Protein AF-A0A834H1L2-F1 (afdb_monomer_lite)

InterPro domains:
  IPR002695 Bifunctional purine biosynthesis protein PurH-like [MF_00139] (104-679)
  IPR002695 Bifunctional purine biosynthesis protein PurH-like [PF01808] (293-605)
  IPR002695 Bifunctional purine biosynthesis protein PurH-like [PTHR11692] (293-679)
  IPR002695 Bifunctional purine biosynthesis protein PurH-like [SM00798] (293-606)
  IPR011607 Methylglyoxal synthase-like domain [PF02142] (120-236)
  IPR011607 Methylglyoxal synthase-like domain [PS51855] (97-253)
  IPR011607 Methylglyoxal synthase-like domain [SM00851] (116-237)
  IPR016193 Cytidine deaminase-like [SSF53927] (355-679)
  IPR024051 AICAR transformylase, duplicated domain superfamily [G3DSA:3.40.140.20] (352-519)
  IPR024051 AICAR transformylase, duplicated domain superfamily [G3DSA:3.40.140.20] (543-679)
  IPR036914 Methylglyoxal synthase-like domain superfamily [G3DSA:3.40.50.1380] (97-250)
  IPR036914 Methylglyoxal synthase-like domain superfamily [G3DSA:3.40.50.1380] (278-343)
  IPR036914 Methylglyoxal synthase-like domain superfamily [SSF52335] (105-244)

Foldseek 3Di:
DDDDDDDDDDDDDDDDDDDDDDDDDDDDDDDDDDDDDDDDDDDDDDDDDDDDDDDDDDDDDDDDDDDDDDDDDDDDDDDDPDDPPDDDDDDDDDDDDDDDDDQQAEAEAEEPDCVPVLVLQVLCVVLRYAYEYEDVSCVVNVVSVRDYDYLCNQQVHDQDPVNQCSQVGCLRLLLQQQDPVDPVSVVVCCVVVSCVPSYRHHLHYHYAAQVLLCQCLPPVHDDLVVSVVRDHDNRLSNLLSLLVSLVVVCPVVVVVVPDDDDFDDDPPDGDDVVNVVVVDPPQDRRRQRANDDPVCSVVVSVVSVVSDPPSVVSNVRSVNSVLSSVVVLQVVLSVVVPDPDDPDDPDHDWSWDFPFWACAAPDNVHTGTDTQTSHSQCSPFWALSPKDWPAADDDHNVSSQLRRLLAQLQQQDPAWKKWWGDSQATQWIFGDNDNLVRVVLRCQQPVPRSAQTEMEIAAEQEQVNLVCLQAPDRPVPRPHRRHYQEYEYLYYDPNSSVSNNVSDNHYIYIRIDHGDAWDWDWADDDVDIDIDGQPPDALVNWDWAWLAPFDADPQQVVQVRVVVSNLLSGAADWFDFFFDRRRIGNFFQGRDPARQNRLVRGLVSNPLVQAQGEGEILADFADDDDPVDPDDGDLLVSLVSHHAEYEHQDPYPVSVVSNVSCNVSVHIYIHGVDHNDHD

Structure (mmCIF, N/CA/C/O backbone):
data_AF-A0A834H1L2-F1
#
_entry.id   AF-A0A834H1L2-F1
#
loop_
_atom_site.group_PDB
_atom_site.id
_atom_site.type_symbol
_atom_site.label_atom_id
_atom_site.label_alt_id
_atom_site.label_comp_id
_atom_site.label_asym_id
_atom_site.label_entity_id
_atom_site.label_seq_id
_atom_site.pdbx_PDB_ins_code
_atom_site.Cartn_x
_atom_site.Cartn_y
_atom_site.Cartn_z
_atom_site.occupancy
_atom_site.B_iso_or_equiv
_atom_site.auth_seq_id
_atom_site.auth_comp_id
_atom_site.auth_asym_id
_atom_site.auth_atom_id
_atom_site.pdbx_PDB_model_num
ATOM 1 N N . MET A 1 1 ? -10.602 -60.908 51.051 1.00 32.84 1 MET A N 1
ATOM 2 C CA . MET A 1 1 ? -10.042 -61.106 49.699 1.00 32.84 1 MET A CA 1
ATOM 3 C C . MET A 1 1 ? -9.227 -59.853 49.404 1.00 32.84 1 MET A C 1
ATOM 5 O O . MET A 1 1 ? -9.814 -58.882 48.956 1.00 32.84 1 MET A O 1
ATOM 9 N N . ASN A 1 2 ? -8.033 -59.689 49.987 1.00 29.11 2 ASN A N 1
ATOM 10 C CA . ASN A 1 2 ? -6.785 -60.479 49.856 1.00 29.11 2 ASN A CA 1
ATOM 11 C C . ASN A 1 2 ? -6.056 -60.133 48.544 1.00 29.11 2 ASN A C 1
ATOM 13 O O . ASN A 1 2 ? -6.700 -60.204 47.501 1.00 29.11 2 ASN A O 1
ATOM 17 N N . ASP A 1 3 ? -4.763 -59.791 48.503 1.00 29.59 3 ASP A N 1
ATOM 18 C CA . ASP A 1 3 ? -3.743 -59.491 49.545 1.00 29.59 3 ASP A CA 1
ATOM 19 C C . ASP A 1 3 ? -2.723 -58.483 48.929 1.00 29.59 3 ASP A C 1
ATOM 21 O O . ASP A 1 3 ? -2.614 -58.437 47.706 1.00 29.59 3 ASP A O 1
ATOM 25 N N . SER A 1 4 ? -2.230 -57.464 49.661 1.00 31.56 4 SER A N 1
ATOM 26 C CA . SER A 1 4 ? -0.908 -57.371 50.352 1.00 31.56 4 SER A CA 1
ATOM 27 C C . SER A 1 4 ? 0.315 -57.264 49.399 1.00 31.56 4 SER A C 1
ATOM 29 O O . SER A 1 4 ? 0.270 -57.782 48.290 1.00 31.56 4 SER A O 1
ATOM 31 N N . ASP A 1 5 ? 1.429 -56.557 49.658 1.00 31.12 5 ASP A N 1
ATOM 32 C CA . ASP A 1 5 ? 1.943 -55.665 50.734 1.00 31.12 5 ASP A CA 1
ATOM 33 C C . ASP A 1 5 ? 2.784 -54.530 50.058 1.00 31.12 5 ASP A C 1
ATOM 35 O O . ASP A 1 5 ? 2.937 -54.554 48.838 1.00 31.12 5 ASP A O 1
ATOM 39 N N . ALA A 1 6 ? 3.368 -53.481 50.667 1.00 29.66 6 ALA A N 1
ATOM 40 C CA . ALA A 1 6 ? 3.715 -53.081 52.050 1.00 29.66 6 ALA A CA 1
ATOM 41 C C . ALA A 1 6 ? 3.477 -51.531 52.211 1.00 29.66 6 ALA A C 1
ATOM 43 O O . ALA A 1 6 ? 3.008 -50.908 51.262 1.00 29.66 6 ALA A O 1
ATOM 44 N N . ALA A 1 7 ? 3.656 -50.768 53.312 1.00 29.16 7 ALA A N 1
ATOM 45 C CA . ALA A 1 7 ? 4.563 -50.768 54.485 1.00 29.16 7 ALA A CA 1
ATOM 46 C C . ALA A 1 7 ? 6.056 -50.471 54.149 1.00 29.16 7 ALA A C 1
ATOM 48 O O . ALA A 1 7 ? 6.552 -50.971 53.150 1.00 29.16 7 ALA A O 1
ATOM 49 N N . LEU A 1 8 ? 6.881 -49.683 54.871 1.00 27.59 8 LEU A N 1
ATOM 50 C CA . LEU A 1 8 ? 6.848 -48.792 56.072 1.00 27.59 8 LEU A CA 1
ATOM 51 C C . LEU A 1 8 ? 8.124 -47.871 55.977 1.00 27.59 8 LEU A C 1
ATOM 53 O O . LEU A 1 8 ? 9.023 -48.226 55.222 1.00 27.59 8 LEU A O 1
ATOM 57 N N . ALA A 1 9 ? 8.387 -46.728 56.648 1.00 27.97 9 ALA A N 1
ATOM 58 C CA . ALA A 1 9 ? 7.733 -45.868 57.657 1.00 27.97 9 ALA A CA 1
ATOM 59 C C . ALA A 1 9 ? 8.354 -44.422 57.650 1.00 27.97 9 ALA A C 1
ATOM 61 O O . ALA A 1 9 ? 9.129 -44.073 56.764 1.00 27.97 9 ALA A O 1
ATOM 62 N N . HIS A 1 10 ? 8.028 -43.576 58.644 1.00 27.06 10 HIS A N 1
ATOM 63 C CA . HIS A 1 10 ? 8.509 -42.186 58.856 1.00 27.06 10 HIS A CA 1
ATOM 64 C C . HIS A 1 10 ? 9.954 -42.041 59.409 1.00 27.06 10 HIS A C 1
ATOM 66 O O . HIS A 1 10 ? 10.409 -42.958 60.085 1.00 27.06 10 HIS A O 1
ATOM 72 N N . TYR A 1 11 ? 10.557 -40.827 59.353 1.00 23.30 11 TYR A N 1
ATOM 73 C CA . TYR A 1 11 ? 10.792 -39.982 60.565 1.00 23.30 11 TYR A CA 1
ATOM 74 C C . TYR A 1 11 ? 11.305 -38.527 60.318 1.00 23.30 11 TYR A C 1
ATOM 76 O O . TYR A 1 11 ? 12.364 -38.340 59.742 1.00 23.30 11 TYR A O 1
ATOM 84 N N . ARG A 1 12 ? 10.573 -37.540 60.884 1.00 25.19 12 ARG A N 1
ATOM 85 C CA . ARG A 1 12 ? 10.938 -36.194 61.442 1.00 25.19 12 ARG A CA 1
ATOM 86 C C . ARG A 1 12 ? 11.884 -35.187 60.720 1.00 25.19 12 ARG A C 1
ATOM 88 O O . ARG A 1 12 ? 12.614 -35.478 59.788 1.00 25.19 12 ARG A O 1
ATOM 95 N N . SER A 1 13 ? 11.806 -33.940 61.201 1.00 24.52 13 SER A N 1
ATOM 96 C CA . SER A 1 13 ? 12.419 -32.677 60.727 1.00 24.52 13 SER A CA 1
ATOM 97 C C . SER A 1 13 ? 13.189 -31.968 61.883 1.00 24.52 13 SER A C 1
ATOM 99 O O . SER A 1 13 ? 13.401 -32.611 62.912 1.00 24.52 13 SER A O 1
ATOM 101 N N . PRO A 1 14 ? 13.513 -30.651 61.849 1.00 44.84 14 PRO A N 1
ATOM 102 C CA . PRO A 1 14 ? 14.411 -29.902 60.945 1.00 44.84 14 PRO A CA 1
ATOM 103 C C . PRO A 1 14 ? 15.526 -29.113 61.699 1.00 44.84 14 PRO A C 1
ATOM 105 O O . PRO A 1 14 ? 15.431 -28.902 62.905 1.00 44.84 14 PRO A O 1
ATOM 108 N N . VAL A 1 15 ? 16.530 -28.558 60.992 1.00 26.12 15 VAL A N 1
ATOM 109 C CA . VAL A 1 15 ? 17.474 -27.542 61.539 1.00 26.12 15 VAL A CA 1
ATOM 110 C C . VAL A 1 15 ? 17.770 -26.434 60.504 1.00 26.12 15 VAL A C 1
ATOM 112 O O . VAL A 1 15 ? 17.632 -26.638 59.302 1.00 26.12 15 VAL A O 1
ATOM 115 N N . SER A 1 16 ? 18.119 -25.239 60.991 1.00 26.22 16 SER A N 1
ATOM 116 C CA . SER A 1 16 ? 18.425 -23.990 60.263 1.00 26.22 16 SER A CA 1
ATOM 117 C C . SER A 1 16 ? 19.907 -23.936 59.767 1.00 26.22 16 SER A C 1
ATOM 119 O O . SER A 1 16 ? 20.653 -24.874 60.016 1.00 26.22 16 SER A O 1
ATOM 121 N N . SER A 1 17 ? 20.449 -22.922 59.062 1.00 27.22 17 SER A N 1
ATOM 122 C CA . SER A 1 17 ? 20.151 -21.481 59.119 1.00 27.22 17 SER A CA 1
ATOM 123 C C . SER A 1 17 ? 20.747 -20.597 57.986 1.00 27.22 17 SER A C 1
ATOM 125 O O . SER A 1 17 ? 21.788 -20.893 57.419 1.00 27.22 17 SER A O 1
ATOM 127 N N . LYS A 1 18 ? 20.062 -19.463 57.745 1.00 28.20 18 LYS A N 1
ATOM 128 C CA . LYS A 1 18 ? 20.542 -18.073 57.506 1.00 28.20 18 LYS A CA 1
ATOM 129 C C . LYS A 1 18 ? 21.669 -17.705 56.491 1.00 28.20 18 LYS A C 1
ATOM 131 O O . LYS A 1 18 ? 22.846 -17.863 56.776 1.00 28.20 18 LYS A O 1
ATOM 136 N N . ILE A 1 19 ? 21.247 -16.843 55.542 1.00 28.33 19 ILE A N 1
ATOM 137 C CA . ILE A 1 19 ? 21.764 -15.472 55.235 1.00 28.33 19 ILE A CA 1
ATOM 138 C C . ILE A 1 19 ? 22.786 -15.237 54.087 1.00 28.33 19 ILE A C 1
ATOM 140 O O . ILE A 1 19 ? 23.926 -15.671 54.133 1.00 28.33 19 ILE A O 1
ATOM 144 N N . ASN A 1 20 ? 22.322 -14.396 53.142 1.00 27.50 20 ASN A N 1
ATOM 145 C CA . ASN A 1 20 ? 22.970 -13.440 52.216 1.00 27.50 20 ASN A CA 1
ATOM 146 C C . ASN A 1 20 ? 24.183 -13.852 51.343 1.00 27.50 20 ASN A C 1
ATOM 148 O O . ASN A 1 20 ? 25.237 -14.231 51.836 1.00 27.50 20 ASN A O 1
ATOM 152 N N . GLY A 1 21 ? 24.072 -13.603 50.028 1.00 24.39 21 GLY A N 1
ATOM 153 C CA . GLY A 1 21 ? 25.215 -13.477 49.098 1.00 24.39 21 GLY A CA 1
ATOM 154 C C . GLY A 1 21 ? 25.641 -12.012 48.907 1.00 24.39 21 GLY A C 1
ATOM 155 O O . GLY A 1 21 ? 25.234 -11.178 49.704 1.00 24.39 21 GLY A O 1
ATOM 156 N N . TRP A 1 22 ? 26.394 -11.681 47.845 1.00 23.00 22 TRP A N 1
ATOM 157 C CA . TRP A 1 22 ? 26.496 -10.330 47.236 1.00 23.00 22 TRP A CA 1
ATOM 158 C C . TRP A 1 22 ? 27.105 -10.425 45.813 1.00 23.00 22 TRP A C 1
ATOM 160 O O . TRP A 1 22 ? 27.578 -11.486 45.407 1.00 23.00 22 TRP A O 1
ATOM 170 N N . VAL A 1 23 ? 27.057 -9.335 45.036 1.00 26.98 23 VAL A N 1
ATOM 171 C CA . VAL A 1 23 ? 27.475 -9.265 43.613 1.00 26.98 23 VAL A CA 1
ATOM 172 C C . VAL A 1 23 ? 28.956 -8.879 43.464 1.00 26.98 23 VAL A C 1
ATOM 174 O O . VAL A 1 23 ? 29.468 -8.107 44.272 1.00 26.98 23 VAL A O 1
ATOM 177 N N . MET A 1 24 ? 29.624 -9.301 42.378 1.00 24.25 24 MET A N 1
ATOM 178 C CA . MET A 1 24 ? 30.849 -8.636 41.900 1.00 24.25 24 MET A CA 1
ATOM 179 C C . MET A 1 24 ? 30.899 -8.425 40.377 1.00 24.25 24 MET A C 1
ATOM 181 O O . MET A 1 24 ? 30.134 -9.017 39.619 1.00 24.25 24 MET A O 1
ATOM 185 N N . GLN A 1 25 ? 31.755 -7.491 39.950 1.00 25.75 25 GLN A N 1
ATOM 186 C CA . GLN A 1 25 ? 31.704 -6.819 38.645 1.00 25.75 25 GLN A CA 1
ATOM 187 C C . GLN A 1 25 ? 32.774 -7.284 37.640 1.00 25.75 25 GLN A C 1
ATOM 189 O O . GLN A 1 25 ? 33.722 -7.994 37.966 1.00 25.75 25 GLN A O 1
ATOM 194 N N . ARG A 1 26 ? 32.636 -6.788 36.400 1.00 26.70 26 ARG A N 1
ATOM 195 C CA . ARG A 1 26 ? 33.634 -6.843 35.319 1.00 26.70 26 ARG A CA 1
ATOM 196 C C . ARG A 1 26 ? 35.048 -6.465 35.783 1.00 26.70 26 ARG A C 1
ATOM 198 O O . ARG A 1 26 ? 35.242 -5.414 36.389 1.00 26.70 26 ARG A O 1
ATOM 205 N N . HIS A 1 27 ? 36.034 -7.182 35.255 1.00 26.38 27 HIS A N 1
ATOM 206 C CA . HIS A 1 27 ? 37.289 -6.610 34.756 1.00 26.38 27 HIS A CA 1
ATOM 207 C C . HIS A 1 27 ? 37.653 -7.321 33.445 1.00 26.38 27 HIS A C 1
ATOM 209 O O . HIS A 1 27 ? 37.178 -8.425 33.188 1.00 26.38 27 HIS A O 1
ATOM 215 N N . GLY A 1 28 ? 38.464 -6.694 32.594 1.00 24.39 28 GLY A N 1
ATOM 216 C CA . GLY A 1 28 ? 38.893 -7.292 31.329 1.00 24.39 28 GLY A CA 1
ATOM 217 C C . GLY A 1 28 ? 40.220 -6.723 30.845 1.00 24.39 28 GLY A C 1
ATOM 218 O O . GLY A 1 28 ? 40.585 -5.608 31.217 1.00 24.39 28 GLY A O 1
ATOM 219 N N . ARG A 1 29 ? 40.933 -7.494 30.018 1.00 25.64 29 ARG A N 1
ATOM 220 C CA . ARG A 1 29 ? 42.072 -7.058 29.193 1.00 25.64 29 ARG A CA 1
ATOM 221 C C . ARG A 1 29 ? 42.345 -8.073 28.082 1.00 25.64 29 ARG A C 1
ATOM 223 O O . ARG A 1 29 ? 41.876 -9.205 28.136 1.00 25.64 29 ARG A O 1
ATOM 230 N N . ASN A 1 30 ? 43.081 -7.626 27.071 1.00 25.80 30 ASN A N 1
ATOM 231 C CA . ASN A 1 30 ? 43.369 -8.382 25.856 1.00 25.80 30 ASN A CA 1
ATOM 232 C C . ASN A 1 30 ? 44.323 -9.556 26.114 1.00 25.80 30 ASN A C 1
ATOM 234 O O . ASN A 1 30 ? 45.352 -9.362 26.759 1.00 25.80 30 ASN A O 1
ATOM 238 N N . THR A 1 31 ? 44.085 -10.680 25.435 1.00 25.64 31 THR A N 1
ATOM 239 C CA . THR A 1 31 ? 45.153 -11.614 25.049 1.00 25.64 31 THR A CA 1
ATOM 240 C C . THR A 1 31 ? 44.965 -11.979 23.581 1.00 25.64 31 THR A C 1
ATOM 242 O O . THR A 1 31 ? 43.947 -12.559 23.209 1.00 25.64 31 THR A O 1
ATOM 245 N N . VAL A 1 32 ? 45.936 -11.633 22.735 1.00 23.80 32 VAL A N 1
ATOM 246 C CA . VAL A 1 32 ? 45.979 -12.086 21.338 1.00 23.80 32 VAL A CA 1
ATOM 247 C C . VAL A 1 32 ? 46.759 -13.394 21.296 1.00 23.80 32 VAL A C 1
ATOM 249 O O . VAL A 1 32 ? 47.934 -13.413 21.651 1.00 23.80 32 VAL A O 1
ATOM 252 N N . VAL A 1 33 ? 46.130 -14.470 20.823 1.00 25.92 33 VAL A N 1
ATOM 253 C CA . VAL A 1 33 ? 46.822 -15.708 20.441 1.00 25.92 33 VAL A CA 1
ATOM 254 C C . VAL A 1 33 ? 46.362 -16.081 19.039 1.00 25.92 33 VAL A C 1
ATOM 256 O O . VAL A 1 33 ? 45.231 -16.515 18.840 1.00 25.92 33 VAL A O 1
ATOM 259 N N . GLY A 1 34 ? 47.237 -15.881 18.057 1.00 21.56 34 GLY A N 1
ATOM 260 C CA . GLY A 1 34 ? 47.040 -16.399 16.710 1.00 21.56 34 GLY A CA 1
ATOM 261 C C . GLY A 1 34 ? 47.729 -17.751 16.564 1.00 21.56 34 GLY A C 1
ATOM 262 O O . GLY A 1 34 ? 48.894 -17.881 16.931 1.00 21.56 34 GLY A O 1
ATOM 263 N N . PHE A 1 35 ? 47.041 -18.723 15.971 1.00 22.97 35 PHE A N 1
ATOM 264 C CA . PHE A 1 35 ? 47.670 -19.907 15.388 1.00 22.97 35 PHE A CA 1
ATOM 265 C C . PHE A 1 35 ? 47.328 -19.987 13.901 1.00 22.97 35 PHE A C 1
ATOM 267 O O . PHE A 1 35 ? 46.269 -19.541 13.458 1.00 22.97 35 PHE A O 1
ATOM 274 N N . ARG A 1 36 ? 48.274 -20.502 13.118 1.00 21.56 36 ARG A N 1
ATOM 275 C CA . ARG A 1 36 ? 48.240 -20.554 11.654 1.00 21.56 36 ARG A CA 1
ATOM 276 C C . ARG A 1 36 ? 48.773 -21.922 11.224 1.00 21.56 36 ARG A C 1
ATOM 278 O O . ARG A 1 36 ? 49.610 -22.467 11.931 1.00 21.56 36 ARG A O 1
ATOM 285 N N . THR A 1 37 ? 48.337 -22.387 10.049 1.00 23.88 37 THR A N 1
ATOM 286 C CA . THR A 1 37 ? 48.639 -23.713 9.458 1.00 23.88 37 THR A CA 1
ATOM 287 C C . THR A 1 37 ? 48.004 -24.896 10.229 1.00 23.88 37 THR A C 1
ATOM 289 O O . THR A 1 37 ? 47.627 -24.750 11.384 1.00 23.88 37 THR A O 1
ATOM 292 N N . SER A 1 38 ? 47.744 -26.066 9.633 1.00 23.42 38 SER A N 1
ATOM 293 C CA . SER A 1 38 ? 48.103 -26.566 8.291 1.00 23.42 38 SER A CA 1
ATOM 294 C C . SER A 1 38 ? 46.924 -27.245 7.577 1.00 23.42 38 SER A C 1
ATOM 296 O O . SER A 1 38 ? 45.963 -27.673 8.207 1.00 23.42 38 SER A O 1
ATOM 298 N N . ILE A 1 39 ? 47.029 -27.376 6.252 1.00 23.70 39 ILE A N 1
ATOM 299 C CA . ILE A 1 39 ? 46.121 -28.175 5.413 1.00 23.70 39 ILE A CA 1
ATOM 300 C C . ILE A 1 39 ? 46.508 -29.657 5.509 1.00 23.70 39 ILE A C 1
ATOM 302 O O . ILE A 1 39 ? 47.688 -29.982 5.385 1.00 23.70 39 ILE A O 1
ATOM 306 N N . THR A 1 40 ? 45.522 -30.552 5.593 1.00 24.03 40 THR A N 1
ATOM 307 C CA . THR A 1 40 ? 45.663 -31.964 5.199 1.00 24.03 40 THR A CA 1
ATOM 308 C C . THR A 1 40 ? 44.457 -32.409 4.376 1.00 24.03 40 THR A C 1
ATOM 310 O O . THR A 1 40 ? 43.306 -32.216 4.756 1.00 24.03 40 THR A O 1
ATOM 313 N N . THR A 1 41 ? 44.727 -33.002 3.214 1.00 23.78 41 THR A N 1
ATOM 314 C CA . THR A 1 41 ? 43.721 -33.556 2.301 1.00 23.78 41 THR A CA 1
ATOM 315 C C . THR A 1 41 ? 43.464 -35.029 2.598 1.00 23.78 41 THR A C 1
ATOM 317 O O . THR A 1 41 ? 44.414 -35.808 2.659 1.00 23.78 41 THR A O 1
ATOM 320 N N . ALA A 1 42 ? 42.196 -35.436 2.656 1.00 24.28 42 ALA A N 1
ATOM 321 C CA . ALA A 1 42 ? 41.795 -36.838 2.579 1.00 24.28 42 ALA A CA 1
ATOM 322 C C . ALA A 1 42 ? 40.574 -36.965 1.657 1.00 24.28 42 ALA A C 1
ATOM 324 O O . ALA A 1 42 ? 39.525 -36.386 1.929 1.00 24.28 42 ALA A O 1
ATOM 325 N N . ALA A 1 43 ? 40.720 -37.700 0.554 1.00 23.42 43 ALA A N 1
ATOM 326 C CA . ALA A 1 43 ? 39.619 -38.026 -0.349 1.00 23.42 43 ALA A CA 1
ATOM 327 C C . ALA A 1 43 ? 39.076 -39.422 -0.019 1.00 23.42 43 ALA A C 1
ATOM 329 O O . ALA A 1 43 ? 39.853 -40.353 0.186 1.00 23.42 43 ALA A O 1
ATOM 330 N N . ALA A 1 44 ? 37.752 -39.576 -0.003 1.00 24.44 44 ALA A N 1
ATOM 331 C CA . ALA A 1 44 ? 37.084 -40.851 0.238 1.00 24.44 44 ALA A CA 1
ATOM 332 C C . ALA A 1 44 ? 35.943 -41.056 -0.768 1.00 24.44 44 ALA A C 1
ATOM 334 O O . ALA A 1 44 ? 34.852 -40.511 -0.617 1.00 24.44 44 ALA A O 1
ATOM 335 N N . SER A 1 45 ? 36.201 -41.860 -1.800 1.00 23.22 45 SER A N 1
ATOM 336 C CA . SER A 1 45 ? 35.166 -42.343 -2.719 1.00 23.22 45 SER A CA 1
ATOM 337 C C . SER A 1 45 ? 34.469 -43.563 -2.121 1.00 23.22 45 SER A C 1
ATOM 339 O O . SER A 1 45 ? 35.129 -44.554 -1.814 1.00 23.22 45 SER A O 1
ATOM 341 N N . ALA A 1 46 ? 33.140 -43.534 -2.024 1.00 25.56 46 ALA A N 1
ATOM 342 C CA . ALA A 1 46 ? 32.331 -44.695 -1.656 1.00 25.56 46 ALA A CA 1
ATOM 343 C C . ALA A 1 46 ? 31.121 -44.818 -2.592 1.00 25.56 46 ALA A C 1
ATOM 345 O O . ALA A 1 46 ? 30.366 -43.866 -2.783 1.00 25.56 46 ALA A O 1
ATOM 346 N N . LEU A 1 47 ? 30.942 -45.998 -3.192 1.00 24.95 47 LEU A N 1
ATOM 347 C CA . LEU A 1 47 ? 29.802 -46.297 -4.058 1.00 24.95 47 LEU A CA 1
ATOM 348 C C . LEU A 1 47 ? 28.530 -46.452 -3.215 1.00 24.95 47 LEU A C 1
ATOM 350 O O . LEU A 1 47 ? 28.532 -47.201 -2.238 1.00 24.95 47 LEU A O 1
ATOM 354 N N . ILE A 1 48 ? 27.412 -45.891 -3.679 1.00 25.34 48 ILE A N 1
ATOM 355 C CA . ILE A 1 48 ? 26.074 -46.338 -3.272 1.00 25.34 48 ILE A CA 1
ATOM 356 C C . ILE A 1 48 ? 25.358 -46.911 -4.497 1.00 25.34 48 ILE A C 1
ATOM 358 O O . ILE A 1 48 ? 25.376 -46.340 -5.585 1.00 25.34 48 ILE A O 1
ATOM 362 N N . ARG A 1 49 ? 24.786 -48.106 -4.322 1.00 25.42 49 ARG A N 1
ATOM 363 C CA . ARG A 1 49 ? 24.169 -48.905 -5.388 1.00 25.42 49 ARG A CA 1
ATOM 364 C C . ARG A 1 49 ? 22.781 -48.378 -5.740 1.00 25.42 49 ARG A C 1
ATOM 366 O O . ARG A 1 49 ? 21.973 -48.130 -4.848 1.00 25.42 49 ARG A O 1
ATOM 373 N N . THR A 1 50 ? 22.452 -48.363 -7.028 1.00 25.39 50 THR A N 1
ATOM 374 C CA . THR A 1 50 ? 21.059 -48.330 -7.482 1.00 25.39 50 THR A CA 1
ATOM 375 C C . THR A 1 50 ? 20.317 -49.579 -6.995 1.00 25.39 50 THR A C 1
ATOM 377 O O . THR A 1 50 ? 20.777 -50.707 -7.176 1.00 25.39 50 THR A O 1
ATOM 380 N N . ARG A 1 51 ? 19.143 -49.389 -6.382 1.00 24.11 51 ARG A N 1
ATOM 381 C CA . ARG A 1 51 ? 18.192 -50.465 -6.072 1.00 24.11 51 ARG A CA 1
ATOM 382 C C . ARG A 1 51 ? 16.910 -50.232 -6.863 1.00 24.11 51 ARG A C 1
ATOM 384 O O . ARG A 1 51 ? 16.206 -49.257 -6.632 1.00 24.11 51 ARG A O 1
ATOM 391 N N . LEU A 1 52 ? 16.626 -51.139 -7.792 1.00 25.41 52 LEU A N 1
ATOM 392 C CA . LEU A 1 52 ? 15.337 -51.216 -8.475 1.00 25.41 52 LEU A CA 1
ATOM 393 C C . LEU A 1 52 ? 14.250 -51.635 -7.478 1.00 25.41 52 LEU A C 1
ATOM 395 O O . LEU A 1 52 ? 14.449 -52.583 -6.718 1.00 25.41 52 LEU A O 1
ATOM 399 N N . LEU A 1 53 ? 13.087 -50.989 -7.545 1.00 25.78 53 LEU A N 1
ATOM 400 C CA . LEU A 1 53 ? 11.856 -51.455 -6.912 1.00 25.78 53 LEU A CA 1
ATOM 401 C C . LEU A 1 53 ? 10.725 -51.445 -7.944 1.00 25.78 53 LEU A C 1
ATOM 403 O O . LEU A 1 53 ? 10.438 -50.421 -8.555 1.00 25.78 53 LEU A O 1
ATOM 407 N N . ARG A 1 54 ? 10.087 -52.606 -8.121 1.00 26.36 54 ARG A N 1
ATOM 408 C CA . ARG A 1 54 ? 8.728 -52.721 -8.670 1.00 26.36 54 ARG A CA 1
ATOM 409 C C . ARG A 1 54 ? 7.744 -52.636 -7.499 1.00 26.36 54 ARG A C 1
ATOM 411 O O . ARG A 1 54 ? 8.072 -53.088 -6.403 1.00 26.36 54 ARG A O 1
ATOM 418 N N . PRO A 1 55 ? 6.536 -52.128 -7.742 1.00 28.47 55 PRO A N 1
ATOM 419 C CA . PRO A 1 55 ? 5.376 -53.018 -7.875 1.00 28.47 55 PRO A CA 1
ATOM 420 C C . PRO A 1 55 ? 4.721 -52.826 -9.255 1.00 28.47 55 PRO A C 1
ATOM 422 O O . PRO A 1 55 ? 5.061 -51.889 -9.964 1.00 28.47 55 PRO A O 1
ATOM 425 N N . CYS A 1 56 ? 3.734 -53.583 -9.722 1.00 22.41 56 CYS A N 1
ATOM 426 C CA . CYS A 1 56 ? 3.178 -54.921 -9.475 1.00 22.41 56 CYS A CA 1
ATOM 427 C C . CYS A 1 56 ? 1.801 -54.858 -10.167 1.00 22.41 56 CYS A C 1
ATOM 429 O O . CYS A 1 56 ? 1.082 -53.881 -9.971 1.00 22.41 56 CYS A O 1
ATOM 431 N N . ASN A 1 57 ? 1.431 -55.835 -10.995 1.00 23.83 57 ASN A N 1
ATOM 432 C CA . ASN A 1 57 ? 0.166 -55.755 -11.732 1.00 23.83 57 ASN A CA 1
ATOM 433 C C . ASN A 1 57 ? -1.033 -56.049 -10.819 1.00 23.83 57 ASN A C 1
ATOM 435 O O . ASN A 1 57 ? -1.068 -57.088 -10.163 1.00 23.83 57 ASN A O 1
ATOM 439 N N . SER A 1 58 ? -2.075 -55.228 -10.911 1.00 27.31 58 SER A N 1
ATOM 440 C CA . SER A 1 58 ? -3.456 -55.659 -10.683 1.00 27.31 58 SER A CA 1
ATOM 441 C C . SER A 1 58 ? -4.321 -55.168 -11.844 1.00 27.31 58 SER A C 1
ATOM 443 O O . SER A 1 58 ? -4.020 -54.155 -12.476 1.00 27.31 58 SER A O 1
ATOM 445 N N . SER A 1 59 ? -5.347 -55.937 -12.199 1.00 25.41 59 SER A N 1
ATOM 446 C CA . SER A 1 59 ? -6.143 -55.719 -13.406 1.00 25.41 59 SER A CA 1
ATOM 447 C C . SER A 1 59 ? -7.633 -55.688 -13.092 1.00 25.41 59 SER A C 1
ATOM 449 O O . SER A 1 59 ? -8.140 -56.558 -12.383 1.00 25.41 59 SER A O 1
ATOM 451 N N . ARG A 1 60 ? -8.350 -54.729 -13.690 1.00 25.27 60 ARG A N 1
ATOM 452 C CA . ARG A 1 60 ? -9.739 -54.903 -14.139 1.00 25.27 60 ARG A CA 1
ATOM 453 C C . ARG A 1 60 ? -10.154 -53.808 -15.118 1.00 25.27 60 ARG A C 1
ATOM 455 O O . ARG A 1 60 ? -9.621 -52.705 -15.102 1.00 25.27 60 ARG A O 1
ATOM 462 N N . SER A 1 61 ? -11.056 -54.187 -16.013 1.00 24.73 61 SER A N 1
ATOM 463 C CA . SER A 1 61 ? -11.453 -53.437 -17.203 1.00 24.73 61 SER A CA 1
ATOM 464 C C . SER A 1 61 ? -12.494 -52.360 -16.912 1.00 24.73 61 SER A C 1
ATOM 466 O O . SER A 1 61 ? -13.335 -52.555 -16.041 1.00 24.73 61 SER A O 1
ATOM 468 N N . TYR A 1 62 ? -12.550 -51.345 -17.775 1.00 24.66 62 TYR A N 1
ATOM 469 C CA . TYR A 1 62 ? -13.807 -50.923 -18.406 1.00 24.66 62 TYR A CA 1
ATOM 470 C C . TYR A 1 62 ? -13.561 -50.631 -19.899 1.00 24.66 62 TYR A C 1
ATOM 472 O O . TYR A 1 62 ? -12.413 -50.567 -20.338 1.00 24.66 62 TYR A O 1
ATOM 480 N N . ILE A 1 63 ? -14.633 -50.601 -20.693 1.00 26.91 63 ILE A N 1
ATOM 481 C CA . ILE A 1 63 ? -14.633 -50.650 -22.168 1.00 26.91 63 ILE A CA 1
ATOM 482 C C . ILE A 1 63 ? -15.468 -49.473 -22.716 1.00 26.91 63 ILE A C 1
ATOM 484 O O . ILE A 1 63 ? -16.241 -48.884 -21.966 1.00 26.91 63 ILE A O 1
ATOM 488 N N . HIS A 1 64 ? -15.345 -49.211 -24.027 1.00 25.56 64 HIS A N 1
ATOM 489 C CA . HIS A 1 64 ? -16.033 -48.205 -24.862 1.00 25.56 64 HIS A CA 1
ATOM 490 C C . HIS A 1 64 ? -15.318 -46.838 -24.943 1.00 25.56 64 HIS A C 1
ATOM 492 O O . HIS A 1 64 ? -14.853 -46.322 -23.936 1.00 25.56 64 HIS A O 1
ATOM 498 N N . LEU A 1 65 ? -15.179 -46.206 -26.119 1.00 23.47 65 LEU A N 1
ATOM 499 C CA . LEU A 1 65 ? -15.446 -46.670 -27.495 1.00 23.47 65 LEU A CA 1
ATOM 500 C C . LEU A 1 65 ? -14.414 -46.053 -28.461 1.00 23.47 65 LEU A C 1
ATOM 502 O O . LEU A 1 65 ? -13.972 -44.929 -28.244 1.00 23.47 65 LEU A O 1
ATOM 506 N N . VAL A 1 66 ? -14.041 -46.767 -29.530 1.00 25.81 66 VAL A N 1
ATOM 507 C CA . VAL A 1 66 ? -13.083 -46.276 -30.538 1.00 25.81 66 VAL A CA 1
ATOM 508 C C . VAL A 1 66 ? -13.803 -45.790 -31.798 1.00 25.81 66 VAL A C 1
ATOM 510 O O . VAL A 1 66 ? -14.686 -46.464 -32.319 1.00 25.81 66 VAL A O 1
ATOM 513 N N . SER A 1 67 ? -13.362 -44.619 -32.258 1.00 25.27 67 SER A N 1
ATOM 514 C CA . SER A 1 67 ? -13.488 -43.986 -33.576 1.00 25.27 67 SER A CA 1
ATOM 515 C C . SER A 1 67 ? -14.294 -44.694 -34.675 1.00 25.27 67 SER A C 1
ATOM 517 O O . SER A 1 67 ? -13.886 -45.732 -35.192 1.00 25.27 67 SER A O 1
ATOM 519 N N . PHE A 1 68 ? -15.304 -43.990 -35.195 1.00 24.52 68 PHE A N 1
ATOM 520 C CA . PHE A 1 68 ? -15.698 -44.082 -36.604 1.00 24.52 68 PHE A CA 1
ATOM 521 C C . PHE A 1 68 ? -15.261 -42.799 -37.316 1.00 24.52 68 PHE A C 1
ATOM 523 O O . PHE A 1 68 ? -15.684 -41.709 -36.942 1.00 24.52 68 PHE A O 1
ATOM 530 N N . LEU A 1 69 ? -14.397 -42.926 -38.323 1.00 24.69 69 LEU A N 1
ATOM 531 C CA . LEU A 1 69 ? -13.840 -41.798 -39.071 1.00 24.69 69 LEU A CA 1
ATOM 532 C C . LEU A 1 69 ? -14.124 -42.039 -40.557 1.00 24.69 69 LEU A C 1
ATOM 534 O O . LEU A 1 69 ? -13.445 -42.831 -41.208 1.00 24.69 69 LEU A O 1
ATOM 538 N N . GLN A 1 70 ? -15.191 -41.425 -41.077 1.00 26.23 70 GLN A N 1
ATOM 539 C CA . GLN A 1 70 ? -15.545 -41.548 -42.491 1.00 26.23 70 GLN A CA 1
ATOM 540 C C . GLN A 1 70 ? -14.655 -40.649 -43.351 1.00 26.23 70 GLN A C 1
ATOM 542 O O . GLN A 1 70 ? -14.528 -39.450 -43.113 1.00 26.23 70 GLN A O 1
ATOM 547 N N . LEU A 1 71 ? -14.060 -41.251 -44.379 1.00 24.83 71 LEU A N 1
ATOM 548 C CA . LEU A 1 71 ? -13.295 -40.558 -45.406 1.00 24.83 71 LEU A CA 1
ATOM 549 C C . LEU A 1 71 ? -14.234 -39.770 -46.327 1.00 24.83 71 LEU A C 1
ATOM 551 O O . LEU A 1 71 ? -15.066 -40.362 -47.011 1.00 24.83 71 LEU A O 1
ATOM 555 N N . VAL A 1 72 ? -14.016 -38.459 -46.429 1.00 27.05 72 VAL A N 1
ATOM 556 C CA . VAL A 1 72 ? -14.424 -37.669 -47.597 1.00 27.05 72 VAL A CA 1
ATOM 557 C C . VAL A 1 72 ? -13.149 -37.248 -48.319 1.00 27.05 72 VAL A C 1
ATOM 559 O O . VAL A 1 72 ? -12.345 -36.486 -47.790 1.00 27.05 72 VAL A O 1
ATOM 562 N N . SER A 1 73 ? -12.941 -37.794 -49.515 1.00 25.62 73 SER A N 1
ATOM 563 C CA . SER A 1 73 ? -11.803 -37.449 -50.371 1.00 25.62 73 SER A CA 1
ATOM 564 C C . SER A 1 73 ? -12.084 -36.155 -51.130 1.00 25.62 73 SER A C 1
ATOM 566 O O . SER A 1 73 ? -13.145 -36.034 -51.742 1.00 25.62 73 SER A O 1
ATOM 568 N N . CYS A 1 74 ? -11.131 -35.218 -51.153 1.00 23.86 74 CYS A N 1
ATOM 569 C CA . CYS A 1 74 ? -11.154 -34.120 -52.117 1.00 23.86 74 CYS A CA 1
ATOM 570 C C . CYS A 1 74 ? -9.745 -33.615 -52.481 1.00 23.86 74 CYS A C 1
ATOM 572 O O . CYS A 1 74 ? -9.008 -33.131 -51.627 1.00 23.86 74 CYS A O 1
ATOM 574 N N . GLY A 1 75 ? -9.414 -33.717 -53.773 1.00 25.80 75 GLY A N 1
ATOM 575 C CA . GLY A 1 75 ? -8.542 -32.807 -54.529 1.00 25.80 75 GLY A CA 1
ATOM 576 C C . GLY A 1 75 ? -7.213 -32.345 -53.918 1.00 25.80 75 GLY A C 1
ATOM 577 O O . GLY A 1 75 ? -7.107 -31.219 -53.441 1.00 25.80 75 GLY A O 1
ATOM 578 N N . SER A 1 76 ? -6.144 -33.124 -54.093 1.00 26.16 76 SER A N 1
ATOM 579 C CA . SER A 1 76 ? -4.776 -32.616 -53.935 1.00 26.16 76 SER A CA 1
ATOM 580 C C . SER A 1 76 ? -4.351 -31.747 -55.133 1.00 26.16 76 SER A C 1
ATOM 582 O O . SER A 1 76 ? -4.075 -32.282 -56.207 1.00 26.16 76 SER A O 1
ATOM 584 N N . MET A 1 77 ? -4.213 -30.431 -54.940 1.00 23.45 77 MET A N 1
ATOM 585 C CA . MET A 1 77 ? -3.448 -29.544 -55.833 1.00 23.45 77 MET A CA 1
ATOM 586 C C . MET A 1 77 ? -2.190 -29.033 -55.123 1.00 23.45 77 MET A C 1
ATOM 588 O O . MET A 1 77 ? -2.188 -27.979 -54.492 1.00 23.45 77 MET A O 1
ATOM 592 N N . LEU A 1 78 ? -1.102 -29.797 -55.238 1.00 24.20 78 LEU A N 1
ATOM 593 C CA . LEU A 1 78 ? 0.242 -29.341 -54.882 1.00 24.20 78 LEU A CA 1
ATOM 594 C C . LEU A 1 78 ? 0.889 -28.704 -56.115 1.00 24.20 78 LEU A C 1
ATOM 596 O O . LEU A 1 78 ? 1.332 -29.412 -57.016 1.00 24.20 78 LEU A O 1
ATOM 600 N N . TYR A 1 79 ? 0.958 -27.374 -56.143 1.00 24.09 79 TYR A N 1
ATOM 601 C CA . TYR A 1 79 ? 1.797 -26.653 -57.101 1.00 24.09 79 TYR A CA 1
ATOM 602 C C . TYR A 1 79 ? 3.245 -26.623 -56.585 1.00 24.09 79 TYR A C 1
ATOM 604 O O . TYR A 1 79 ? 3.481 -26.061 -55.511 1.00 24.09 79 TYR A O 1
ATOM 612 N N . PRO A 1 80 ? 4.228 -27.192 -57.306 1.00 26.61 80 PRO A N 1
ATOM 613 C CA . PRO A 1 80 ? 5.631 -27.001 -56.968 1.00 26.61 80 PRO A CA 1
ATOM 614 C C . PRO A 1 80 ? 6.040 -25.567 -57.323 1.00 26.61 80 PRO A C 1
ATOM 616 O O . PRO A 1 80 ? 6.051 -25.185 -58.491 1.00 26.61 80 PRO A O 1
ATOM 619 N N . VAL A 1 81 ? 6.390 -24.764 -56.318 1.00 25.17 81 VAL A N 1
ATOM 620 C CA . VAL A 1 81 ? 7.035 -23.465 -56.550 1.00 25.17 81 VAL A CA 1
ATOM 621 C C . VAL A 1 81 ? 8.515 -23.726 -56.817 1.00 25.17 81 VAL A C 1
ATOM 623 O O . VAL A 1 81 ? 9.296 -23.939 -55.889 1.00 25.17 81 VAL A O 1
ATOM 626 N N . GLU A 1 82 ? 8.893 -23.752 -58.093 1.00 26.19 82 GLU A N 1
ATOM 627 C CA . GLU A 1 82 ? 10.295 -23.859 -58.496 1.00 26.19 82 GLU A CA 1
ATOM 628 C C . GLU A 1 82 ? 11.102 -22.645 -58.013 1.00 26.19 82 GLU A C 1
ATOM 630 O O . GLU A 1 82 ? 10.642 -21.500 -58.037 1.00 26.19 82 GLU A O 1
ATOM 635 N N . ALA A 1 83 ? 12.340 -22.889 -57.580 1.00 25.41 83 ALA A N 1
ATOM 636 C CA . ALA A 1 83 ? 13.243 -21.827 -57.163 1.00 25.41 83 ALA A CA 1
ATOM 637 C C . ALA A 1 83 ? 13.729 -21.039 -58.392 1.00 25.41 83 ALA A C 1
ATOM 639 O O . ALA A 1 83 ? 14.612 -21.494 -59.118 1.00 25.41 83 ALA A O 1
ATOM 640 N N . MET A 1 84 ? 13.160 -19.849 -58.606 1.00 27.88 84 MET A N 1
ATOM 641 C CA . MET A 1 84 ? 13.480 -18.940 -59.716 1.00 27.88 84 MET A CA 1
ATOM 642 C C . MET A 1 84 ? 14.922 -18.403 -59.655 1.00 27.88 84 MET A C 1
ATOM 644 O O . MET A 1 84 ? 15.178 -17.264 -59.264 1.00 27.88 84 MET A O 1
ATOM 648 N N . ALA A 1 85 ? 15.880 -19.214 -60.100 1.00 31.25 85 ALA A N 1
ATOM 649 C CA . ALA A 1 85 ? 17.255 -18.811 -60.376 1.00 31.25 85 ALA A CA 1
ATOM 650 C C . ALA A 1 85 ? 17.352 -18.100 -61.745 1.00 31.25 85 ALA A C 1
ATOM 652 O O . ALA A 1 85 ? 17.977 -18.599 -62.678 1.00 31.25 85 ALA A O 1
ATOM 653 N N . GLY A 1 86 ? 16.703 -16.938 -61.871 1.00 25.58 86 GLY A N 1
ATOM 654 C CA . GLY A 1 86 ? 16.681 -16.118 -63.089 1.00 25.58 86 GLY A CA 1
ATOM 655 C C . GLY A 1 86 ? 17.377 -14.773 -62.887 1.00 25.58 86 GLY A C 1
ATOM 656 O O . GLY A 1 86 ? 16.767 -13.829 -62.394 1.00 25.58 86 GLY A O 1
ATOM 657 N N . ALA A 1 87 ? 18.655 -14.673 -63.258 1.00 27.92 87 ALA A N 1
ATOM 658 C CA . ALA A 1 87 ? 19.423 -13.436 -63.117 1.00 27.92 87 ALA A CA 1
ATOM 659 C C . ALA A 1 87 ? 19.205 -12.471 -64.296 1.00 27.92 87 ALA A C 1
ATOM 661 O O . ALA A 1 87 ? 19.277 -12.874 -65.453 1.00 27.92 87 ALA A O 1
ATOM 662 N N . ASN A 1 88 ? 19.033 -11.181 -63.994 1.00 25.69 88 ASN A N 1
ATOM 663 C CA . ASN A 1 88 ? 19.191 -10.074 -64.944 1.00 25.69 88 ASN A CA 1
ATOM 664 C C . ASN A 1 88 ? 19.808 -8.869 -64.213 1.00 25.69 88 ASN A C 1
ATOM 666 O O . ASN A 1 88 ? 19.122 -7.946 -63.778 1.00 25.69 88 ASN A O 1
ATOM 670 N N . THR A 1 89 ? 21.125 -8.910 -64.015 1.00 25.84 89 THR A N 1
ATOM 671 C CA . THR A 1 89 ? 21.886 -7.842 -63.355 1.00 25.84 89 THR A CA 1
ATOM 672 C C . THR A 1 89 ? 22.191 -6.704 -64.324 1.00 25.84 89 THR A C 1
ATOM 674 O O . THR A 1 89 ? 23.049 -6.847 -65.197 1.00 25.84 89 THR A O 1
ATOM 677 N N . VAL A 1 90 ? 21.555 -5.546 -64.132 1.00 25.36 90 VAL A N 1
ATOM 678 C CA . VAL A 1 90 ? 22.021 -4.287 -64.733 1.00 25.36 90 VAL A CA 1
ATOM 679 C C . VAL A 1 90 ? 23.272 -3.841 -63.976 1.00 25.36 90 VAL A C 1
ATOM 681 O O . VAL A 1 90 ? 23.201 -3.507 -62.795 1.00 25.36 90 VAL A O 1
ATOM 684 N N . ALA A 1 91 ? 24.428 -3.869 -64.638 1.00 22.08 91 ALA A N 1
ATOM 685 C CA . ALA A 1 91 ? 25.688 -3.451 -64.033 1.00 22.08 91 ALA A CA 1
ATOM 686 C C . ALA A 1 91 ? 25.799 -1.918 -63.991 1.00 22.08 91 ALA A C 1
ATOM 688 O O . ALA A 1 91 ? 25.686 -1.252 -65.019 1.00 22.08 91 ALA A O 1
ATOM 689 N N . ILE A 1 92 ? 26.080 -1.370 -62.807 1.00 26.78 92 ILE A N 1
ATOM 690 C CA . ILE A 1 92 ? 26.485 0.027 -62.609 1.00 26.78 92 ILE A CA 1
ATOM 691 C C . ILE A 1 92 ? 27.969 0.013 -62.204 1.00 26.78 92 ILE A C 1
ATOM 693 O O . ILE A 1 92 ? 28.326 -0.781 -61.329 1.00 26.78 92 ILE A O 1
ATOM 697 N N . PRO A 1 93 ? 28.853 0.834 -62.806 1.00 24.81 93 PRO A N 1
ATOM 698 C CA . PRO A 1 93 ? 30.271 0.830 -62.455 1.00 24.81 93 PRO A CA 1
ATOM 699 C C . PRO A 1 93 ? 30.488 1.310 -61.017 1.00 24.81 93 PRO A C 1
ATOM 701 O O . PRO A 1 93 ? 30.070 2.412 -60.661 1.00 24.81 93 PRO A O 1
ATOM 704 N N . MET A 1 94 ? 31.183 0.514 -60.203 1.00 26.41 94 MET A N 1
ATOM 705 C CA . MET A 1 94 ? 31.707 0.984 -58.921 1.00 26.41 94 MET A CA 1
ATOM 706 C C . MET A 1 94 ? 33.075 1.631 -59.128 1.00 26.41 94 MET A C 1
ATOM 708 O O . MET A 1 94 ? 33.950 1.054 -59.771 1.00 26.41 94 MET A O 1
ATOM 712 N N . ALA A 1 95 ? 33.250 2.831 -58.579 1.00 24.61 95 ALA A N 1
ATOM 713 C CA . ALA A 1 95 ? 34.546 3.486 -58.491 1.00 24.61 95 ALA A CA 1
ATOM 714 C C . ALA A 1 95 ? 35.218 3.091 -57.169 1.00 24.61 95 ALA A C 1
ATOM 716 O O . ALA A 1 95 ? 34.672 3.348 -56.094 1.00 24.61 95 ALA A O 1
ATOM 717 N N . ASP A 1 96 ? 36.399 2.478 -57.249 1.00 25.42 96 ASP A N 1
ATOM 718 C CA . ASP A 1 96 ? 37.186 2.134 -56.068 1.00 25.42 96 ASP A CA 1
ATOM 719 C C . ASP A 1 96 ? 37.611 3.385 -55.291 1.00 25.42 96 ASP A C 1
ATOM 721 O O . ASP A 1 96 ? 38.230 4.306 -55.826 1.00 25.42 96 ASP A O 1
ATOM 725 N N . SER A 1 97 ? 37.368 3.365 -53.983 1.00 25.22 97 SER A N 1
ATOM 726 C CA . SER A 1 97 ? 38.097 4.196 -53.027 1.00 25.22 97 SER A CA 1
ATOM 727 C C . SER A 1 97 ? 38.456 3.343 -51.815 1.00 25.22 97 SER A C 1
ATOM 729 O O . SER A 1 97 ? 37.591 2.870 -51.079 1.00 25.22 97 SER A O 1
ATOM 731 N N . GLN A 1 98 ? 39.752 3.094 -51.626 1.00 27.66 98 GLN A N 1
ATOM 732 C CA . GLN A 1 98 ? 40.221 2.324 -50.480 1.00 27.66 98 GLN A CA 1
ATOM 733 C C . GLN A 1 98 ? 40.130 3.173 -49.208 1.00 27.66 98 GLN A C 1
ATOM 735 O O . GLN A 1 98 ? 40.862 4.148 -49.045 1.00 27.66 98 GLN A O 1
ATOM 740 N N . ALA A 1 99 ? 39.263 2.759 -48.287 1.00 25.25 99 ALA A N 1
ATOM 741 C CA . ALA A 1 99 ? 39.226 3.231 -46.908 1.00 25.25 99 ALA A CA 1
ATOM 742 C C . ALA A 1 99 ? 39.490 2.050 -45.960 1.00 25.25 99 ALA A C 1
ATOM 744 O O . ALA A 1 99 ? 39.115 0.911 -46.245 1.00 25.25 99 ALA A O 1
ATOM 745 N N . SER A 1 100 ? 40.173 2.303 -44.844 1.00 27.34 100 SER A N 1
ATOM 746 C CA . SER A 1 100 ? 40.608 1.257 -43.915 1.00 27.34 100 SER A CA 1
ATOM 747 C C . SER A 1 100 ? 39.435 0.597 -43.175 1.00 27.34 100 SER A C 1
ATOM 749 O O . SER A 1 100 ? 38.444 1.238 -42.826 1.00 27.34 100 SER A O 1
ATOM 751 N N . GLY A 1 101 ? 39.554 -0.714 -42.941 1.00 30.67 101 GLY A N 1
ATOM 752 C CA . GLY A 1 101 ? 38.467 -1.578 -42.472 1.00 30.67 101 GLY A CA 1
ATOM 753 C C . GLY A 1 101 ? 38.028 -1.357 -41.021 1.00 30.67 101 GLY A C 1
ATOM 754 O O . GLY A 1 101 ? 38.339 -2.166 -40.153 1.00 30.67 101 GLY A O 1
ATOM 755 N N . SER A 1 102 ? 37.246 -0.306 -40.781 1.00 39.88 102 SER A N 1
ATOM 756 C CA . SER A 1 102 ? 36.422 -0.125 -39.583 1.00 39.88 102 SER A CA 1
ATOM 757 C C . SER A 1 102 ? 34.957 -0.036 -40.005 1.00 39.88 102 SER A C 1
ATOM 759 O O . SER A 1 102 ? 34.560 0.921 -40.670 1.00 39.88 102 SER A O 1
ATOM 761 N N . GLY A 1 103 ? 34.150 -1.041 -39.649 1.00 55.62 103 GLY A N 1
ATOM 762 C CA . GLY A 1 103 ? 32.716 -1.045 -39.950 1.00 55.62 103 GLY A CA 1
ATOM 763 C C . GLY A 1 103 ? 32.017 0.167 -39.328 1.00 55.62 103 GLY A C 1
ATOM 764 O O . GLY A 1 103 ? 32.257 0.501 -38.166 1.00 55.62 103 GLY A O 1
ATOM 765 N N . ARG A 1 104 ? 31.162 0.845 -40.102 1.00 66.25 104 ARG A N 1
ATOM 766 C CA . ARG A 1 104 ? 30.429 2.030 -39.633 1.00 66.25 104 ARG A CA 1
ATOM 767 C C . ARG A 1 104 ? 29.412 1.599 -38.575 1.00 66.25 104 ARG A C 1
ATOM 769 O O . ARG A 1 104 ? 28.572 0.746 -38.856 1.00 66.25 104 ARG A O 1
ATOM 776 N N . LYS A 1 105 ? 29.482 2.188 -37.379 1.00 77.88 105 LYS A N 1
ATOM 777 C CA . LYS A 1 105 ? 28.571 1.842 -36.282 1.00 77.88 105 LYS A CA 1
ATOM 778 C C . LYS A 1 105 ? 27.128 2.252 -36.621 1.00 77.88 105 LYS A C 1
ATOM 780 O O . LYS A 1 105 ? 26.921 3.265 -37.298 1.00 77.88 105 LYS A O 1
ATOM 785 N N . GLN A 1 106 ? 26.133 1.501 -36.149 1.00 85.44 106 GLN A N 1
ATOM 786 C CA . GLN A 1 106 ? 24.710 1.749 -36.425 1.00 85.44 106 GLN A CA 1
ATOM 787 C C . GLN A 1 106 ? 23.856 1.790 -35.152 1.00 85.44 106 GLN A C 1
ATOM 789 O O . GLN A 1 106 ? 23.946 0.907 -34.301 1.00 85.44 106 GLN A O 1
ATOM 794 N N . ALA A 1 107 ? 22.970 2.778 -35.051 1.00 87.00 107 ALA A N 1
ATOM 795 C CA . ALA A 1 107 ? 21.974 2.891 -33.991 1.00 87.00 107 ALA A CA 1
ATOM 796 C C . ALA A 1 107 ? 20.558 2.843 -34.583 1.00 87.00 107 ALA A C 1
ATOM 798 O O . ALA A 1 107 ? 20.219 3.665 -35.432 1.00 87.00 107 ALA A O 1
ATOM 799 N N . LEU A 1 108 ? 19.728 1.903 -34.126 1.00 88.38 108 LEU A N 1
ATOM 800 C CA . LEU A 1 108 ? 18.298 1.861 -34.432 1.00 88.38 108 LEU A CA 1
ATOM 801 C C . LEU A 1 108 ? 17.529 2.622 -33.349 1.00 88.38 108 LEU A C 1
ATOM 803 O O . LEU A 1 108 ? 17.654 2.297 -32.168 1.00 88.38 108 LEU A O 1
ATOM 807 N N . ILE A 1 109 ? 16.731 3.615 -33.742 1.00 88.50 109 ILE A N 1
ATOM 808 C CA . ILE A 1 109 ? 15.956 4.466 -32.829 1.00 88.50 109 ILE A CA 1
ATOM 809 C C . ILE A 1 109 ? 14.480 4.451 -33.245 1.00 88.50 109 ILE A C 1
ATOM 811 O O . ILE A 1 109 ? 14.148 4.849 -34.359 1.00 88.50 109 ILE A O 1
ATOM 815 N N . SER A 1 110 ? 13.573 4.031 -32.364 1.00 87.44 110 SER A N 1
ATOM 816 C CA . SER A 1 110 ? 12.124 4.039 -32.621 1.00 87.44 110 SER A CA 1
ATOM 817 C C . SER A 1 110 ? 11.373 4.372 -31.336 1.00 87.44 110 SER A C 1
ATOM 819 O O . SER A 1 110 ? 11.235 3.511 -30.471 1.00 87.44 110 SER A O 1
ATOM 821 N N . LEU A 1 111 ? 10.913 5.618 -31.196 1.00 84.94 111 LEU A N 1
ATOM 822 C CA . LEU A 1 111 ? 10.341 6.127 -29.949 1.00 84.94 111 LEU A CA 1
ATOM 823 C C . LEU A 1 111 ? 8.896 6.606 -30.115 1.00 84.94 111 LEU A C 1
ATOM 825 O O . LEU A 1 111 ? 8.576 7.382 -31.022 1.00 84.94 111 LEU A O 1
ATOM 829 N N . SER A 1 112 ? 8.037 6.230 -29.171 1.00 83.06 112 SER A N 1
ATOM 830 C CA . SER A 1 112 ? 6.742 6.876 -28.974 1.00 83.06 112 SER A CA 1
ATOM 831 C C . SER A 1 112 ? 6.918 8.218 -28.251 1.00 83.06 112 SER A C 1
ATOM 833 O O . SER A 1 112 ? 6.641 9.262 -28.851 1.00 83.06 112 SER A O 1
ATOM 835 N N . ASP A 1 113 ? 7.498 8.224 -27.042 1.00 82.62 113 ASP A N 1
ATOM 836 C CA . ASP A 1 113 ? 7.882 9.455 -26.333 1.00 82.62 113 ASP A CA 1
ATOM 837 C C . ASP A 1 113 ? 9.246 9.959 -26.829 1.00 82.62 113 ASP A C 1
ATOM 839 O O . ASP A 1 113 ? 10.253 9.255 -26.746 1.00 82.62 113 ASP A O 1
ATOM 843 N N . LYS A 1 114 ? 9.262 11.188 -27.355 1.00 86.62 114 LYS A N 1
ATOM 844 C CA . LYS A 1 114 ? 10.386 11.804 -28.080 1.00 86.62 114 LYS A CA 1
ATOM 845 C C . LYS A 1 114 ? 11.092 12.907 -27.280 1.00 86.62 114 LYS A C 1
ATOM 847 O O . LYS A 1 114 ? 11.903 13.640 -27.847 1.00 86.62 114 LYS A O 1
ATOM 852 N N . LYS A 1 115 ? 10.812 13.035 -25.976 1.00 82.19 115 LYS A N 1
ATOM 853 C CA . LYS A 1 115 ? 11.570 13.918 -25.069 1.00 82.19 115 LYS A CA 1
ATOM 854 C C . LYS A 1 115 ? 13.075 13.641 -25.180 1.00 82.19 115 LYS A C 1
ATOM 856 O O . LYS A 1 115 ? 13.505 12.486 -25.224 1.00 82.19 115 LYS A O 1
ATOM 861 N N . ASP A 1 116 ? 13.843 14.722 -25.277 1.00 84.94 116 ASP A N 1
ATOM 862 C CA . ASP A 1 116 ? 15.300 14.799 -25.455 1.00 84.94 116 ASP A CA 1
ATOM 863 C C . ASP A 1 116 ? 15.896 13.905 -26.567 1.00 84.94 116 ASP A C 1
ATOM 865 O O . ASP A 1 116 ? 17.095 13.623 -26.587 1.00 84.94 116 ASP A O 1
ATOM 869 N N . LEU A 1 117 ? 15.084 13.518 -27.560 1.00 87.44 117 LEU A N 1
ATOM 870 C CA . LEU A 1 117 ? 15.512 12.745 -28.734 1.00 87.44 117 LEU A CA 1
ATOM 871 C C . LEU A 1 117 ? 16.645 13.439 -29.515 1.00 87.44 117 LEU A C 1
ATOM 873 O O . LEU A 1 117 ? 17.531 12.767 -30.038 1.00 87.44 117 LEU A O 1
ATOM 877 N N . ALA A 1 118 ? 16.668 14.775 -29.536 1.00 88.44 118 ALA A N 1
ATOM 878 C CA . ALA A 1 118 ? 17.748 15.562 -30.134 1.00 88.44 118 ALA A CA 1
ATOM 879 C C . ALA A 1 118 ? 19.097 15.392 -29.404 1.00 88.44 118 ALA A C 1
ATOM 881 O O . ALA A 1 118 ? 20.137 15.314 -30.054 1.00 88.44 118 ALA A O 1
ATOM 882 N N . PHE A 1 119 ? 19.095 15.296 -28.068 1.00 88.88 119 PHE A N 1
ATOM 883 C CA . PHE A 1 119 ? 20.309 15.070 -27.272 1.00 88.88 119 PHE A CA 1
ATOM 884 C C . PHE A 1 119 ? 20.877 13.668 -27.526 1.00 88.88 119 PHE A C 1
ATOM 886 O O . PHE A 1 119 ? 22.069 13.516 -27.794 1.00 88.88 119 PHE A O 1
ATOM 893 N N . LEU A 1 120 ? 20.006 12.653 -27.530 1.00 85.88 120 LEU A N 1
ATOM 894 C CA . LEU A 1 120 ? 20.376 11.284 -27.891 1.00 85.88 120 LEU A CA 1
ATOM 895 C C . LEU A 1 120 ? 20.920 11.195 -29.328 1.00 85.88 120 LEU A C 1
ATOM 897 O O . LEU A 1 120 ? 21.951 10.564 -29.554 1.00 85.88 120 LEU A O 1
ATOM 901 N N . GLY A 1 121 ? 20.224 11.807 -30.292 1.00 88.81 121 GLY A N 1
ATOM 902 C CA . GLY A 1 121 ? 20.582 11.765 -31.709 1.00 88.81 121 GLY A CA 1
ATOM 903 C C . GLY A 1 121 ? 21.943 12.399 -31.985 1.00 88.81 121 GLY A C 1
ATOM 904 O O . GLY A 1 121 ? 22.820 11.734 -32.531 1.00 88.81 121 GLY A O 1
ATOM 905 N N . ASN A 1 122 ? 22.151 13.642 -31.541 1.00 90.69 122 ASN A N 1
ATOM 906 C CA . ASN A 1 122 ? 23.426 14.342 -31.720 1.00 90.69 122 ASN A CA 1
ATOM 907 C C . ASN A 1 122 ? 24.583 13.606 -31.023 1.00 90.69 122 ASN A C 1
ATOM 909 O O . ASN A 1 122 ? 25.588 13.313 -31.668 1.00 90.69 122 ASN A O 1
ATOM 913 N N . GLY A 1 123 ? 24.408 13.185 -29.764 1.00 88.94 123 GLY A N 1
ATOM 914 C CA . GLY A 1 123 ? 25.441 12.444 -29.031 1.00 88.94 123 GLY A CA 1
ATOM 915 C C . GLY A 1 123 ? 25.820 11.099 -29.669 1.00 88.94 123 GLY A C 1
ATOM 916 O O . GLY A 1 123 ? 26.966 10.667 -29.573 1.00 88.94 123 GLY A O 1
ATOM 917 N N . LEU A 1 124 ? 24.895 10.434 -30.372 1.00 86.19 124 LEU A N 1
ATOM 918 C CA . LEU A 1 124 ? 25.216 9.241 -31.163 1.00 86.19 124 LEU A CA 1
ATOM 919 C C . LEU A 1 124 ? 25.986 9.586 -32.452 1.00 86.19 124 LEU A C 1
ATOM 921 O O . LEU A 1 124 ? 26.898 8.843 -32.818 1.00 86.19 124 LEU A O 1
ATOM 925 N N . GLN A 1 125 ? 25.696 10.707 -33.117 1.00 90.00 125 GLN A N 1
ATOM 926 C CA . GLN A 1 125 ? 26.451 11.127 -34.308 1.00 90.00 125 GLN A CA 1
ATOM 927 C C . GLN A 1 125 ? 27.867 11.604 -33.974 1.00 90.00 125 GLN A C 1
ATOM 929 O O . GLN A 1 125 ? 28.808 11.230 -34.673 1.00 90.00 125 GLN A O 1
ATOM 934 N N . GLU A 1 126 ? 28.045 12.331 -32.869 1.00 89.62 126 GLU A N 1
ATOM 935 C CA . GLU A 1 126 ? 29.360 12.713 -32.331 1.00 89.62 126 GLU A CA 1
ATOM 936 C C . GLU A 1 126 ? 30.239 11.487 -32.025 1.00 89.62 126 GLU A C 1
ATOM 938 O O . GLU A 1 126 ? 31.449 11.506 -32.244 1.00 89.62 126 GLU A O 1
ATOM 943 N N . LEU A 1 127 ? 29.625 10.380 -31.588 1.00 84.00 127 LEU A N 1
ATOM 944 C CA . LEU A 1 127 ? 30.290 9.091 -31.359 1.00 84.00 127 LEU A CA 1
ATOM 945 C C . LEU A 1 127 ? 30.429 8.219 -32.629 1.00 84.00 127 LEU A C 1
ATOM 947 O O . LEU A 1 127 ? 30.850 7.060 -32.541 1.00 84.00 127 LEU A O 1
ATOM 951 N N . GLY A 1 128 ? 30.095 8.757 -33.806 1.00 87.81 128 GLY A N 1
ATOM 952 C CA . GLY A 1 128 ? 30.292 8.119 -35.110 1.00 87.81 128 GLY A CA 1
ATOM 953 C C . GLY A 1 128 ? 29.241 7.077 -35.509 1.00 87.81 128 GLY A C 1
ATOM 954 O O . GLY A 1 128 ? 29.497 6.291 -36.426 1.00 87.81 128 GLY A O 1
ATOM 955 N N . TYR A 1 129 ? 28.077 7.038 -34.851 1.00 85.75 129 TYR A N 1
ATOM 956 C CA . TYR A 1 129 ? 26.983 6.139 -35.229 1.00 85.75 129 TYR A CA 1
ATOM 957 C C . TYR A 1 129 ? 26.155 6.731 -36.376 1.00 85.75 129 TYR A C 1
ATOM 959 O O . TYR A 1 129 ? 25.676 7.863 -36.314 1.00 85.75 129 TYR A O 1
ATOM 967 N N . THR A 1 130 ? 25.918 5.924 -37.408 1.00 90.12 130 THR A N 1
ATOM 968 C CA . THR A 1 130 ? 24.824 6.159 -38.361 1.00 90.12 130 THR A CA 1
ATOM 969 C C . THR A 1 130 ? 23.493 5.812 -37.700 1.00 90.12 130 THR A C 1
ATOM 971 O O . THR A 1 130 ? 23.405 4.818 -36.978 1.00 90.12 130 THR A O 1
ATOM 974 N N . ILE A 1 131 ? 22.461 6.629 -37.914 1.00 90.50 131 ILE A N 1
ATOM 975 C CA . ILE A 1 131 ? 21.161 6.458 -37.256 1.00 90.50 131 ILE A CA 1
ATOM 976 C C . ILE A 1 131 ? 20.135 5.945 -38.263 1.00 90.50 131 ILE A C 1
ATOM 978 O O . ILE A 1 131 ? 19.932 6.544 -39.318 1.00 90.50 131 ILE A O 1
ATOM 982 N N . VAL A 1 132 ? 19.471 4.849 -37.901 1.00 91.19 132 VAL A N 1
ATOM 983 C CA . VAL A 1 132 ? 18.309 4.294 -38.598 1.00 91.19 132 VAL A CA 1
ATOM 984 C C . VAL A 1 132 ? 17.071 4.529 -37.736 1.00 91.19 132 VAL A C 1
ATOM 986 O O . VAL A 1 132 ? 17.112 4.279 -36.530 1.00 91.19 132 VAL A O 1
ATOM 989 N N . SER A 1 133 ? 15.969 5.016 -38.310 1.00 91.81 133 SER A N 1
ATOM 990 C CA . SER A 1 133 ? 14.778 5.348 -37.516 1.00 91.81 133 SER A CA 1
ATOM 991 C C . SER A 1 133 ? 13.448 5.201 -38.264 1.00 91.81 133 SER A C 1
ATOM 993 O O . SER A 1 133 ? 13.402 5.230 -39.492 1.00 91.81 133 SER A O 1
ATOM 995 N N . THR A 1 134 ? 12.363 5.006 -37.514 1.00 87.06 134 THR A N 1
ATOM 996 C CA . THR A 1 134 ? 10.990 4.811 -38.013 1.00 87.06 134 THR A CA 1
ATOM 997 C C . THR A 1 134 ? 10.269 6.146 -38.215 1.00 87.06 134 THR A C 1
ATOM 999 O O . THR A 1 134 ? 10.340 7.003 -37.333 1.00 87.06 134 THR A O 1
ATOM 1002 N N . GLY A 1 135 ? 9.538 6.308 -39.329 1.00 84.38 135 GLY A N 1
ATOM 1003 C CA . GLY A 1 135 ? 8.590 7.404 -39.624 1.00 84.38 135 GLY A CA 1
ATOM 1004 C C . GLY A 1 135 ? 8.683 8.670 -38.751 1.00 84.38 135 GLY A C 1
ATOM 1005 O O . GLY A 1 135 ? 9.578 9.500 -38.912 1.00 84.38 135 GLY A O 1
ATOM 1006 N N . GLY A 1 136 ? 7.753 8.826 -37.801 1.00 86.81 136 GLY A N 1
ATOM 1007 C CA . GLY A 1 136 ? 7.666 10.007 -36.926 1.00 86.81 136 GLY A CA 1
ATOM 1008 C C . GLY A 1 136 ? 8.809 10.190 -35.911 1.00 86.81 136 GLY A C 1
ATOM 1009 O O . GLY A 1 136 ? 8.928 11.266 -35.328 1.00 86.81 136 GLY A O 1
ATOM 1010 N N . THR A 1 137 ? 9.653 9.180 -35.685 1.00 88.69 137 THR A N 1
ATOM 1011 C CA . THR A 1 137 ? 10.911 9.321 -34.926 1.00 88.69 137 THR A CA 1
ATOM 1012 C C . THR A 1 137 ? 12.006 9.895 -35.827 1.00 88.69 137 THR A C 1
ATOM 1014 O O . THR A 1 137 ? 12.703 10.825 -35.424 1.00 88.69 137 THR A O 1
ATOM 1017 N N . ALA A 1 138 ? 12.092 9.415 -37.074 1.00 92.50 138 ALA A N 1
ATOM 1018 C CA . ALA A 1 138 ? 13.016 9.927 -38.082 1.00 92.50 138 ALA A CA 1
ATOM 1019 C C . ALA A 1 138 ? 12.768 11.417 -38.368 1.00 92.50 138 ALA A C 1
ATOM 1021 O O . ALA A 1 138 ? 13.696 12.210 -38.265 1.00 92.50 138 ALA A O 1
ATOM 1022 N N . SER A 1 139 ? 11.518 11.823 -38.617 1.00 93.31 139 SER A N 1
ATOM 1023 C CA . SER A 1 139 ? 11.182 13.229 -38.908 1.00 93.31 139 SER A CA 1
ATOM 1024 C C . SER A 1 139 ? 11.505 14.192 -37.753 1.00 93.31 139 SER A C 1
ATOM 1026 O O . SER A 1 139 ? 11.874 15.344 -37.985 1.00 93.31 139 SER A O 1
ATOM 1028 N N . ALA A 1 140 ? 11.395 13.732 -36.501 1.00 92.19 140 ALA A N 1
ATOM 1029 C CA . ALA A 1 140 ? 11.762 14.521 -35.323 1.00 92.19 140 ALA A CA 1
ATOM 1030 C C . ALA A 1 140 ? 13.288 14.682 -35.180 1.00 92.19 140 ALA A C 1
ATOM 1032 O O . ALA A 1 140 ? 13.760 15.757 -34.816 1.00 92.19 140 ALA A O 1
ATOM 1033 N N . LEU A 1 141 ? 14.058 13.641 -35.515 1.00 92.75 141 LEU A N 1
ATOM 1034 C CA . LEU A 1 141 ? 15.522 13.691 -35.588 1.00 92.75 141 LEU A CA 1
ATOM 1035 C C . LEU A 1 141 ? 16.003 14.600 -36.733 1.00 92.75 141 LEU A C 1
ATOM 1037 O O . LEU A 1 141 ? 16.849 15.461 -36.505 1.00 92.75 141 LEU A O 1
ATOM 1041 N N . GLU A 1 142 ? 15.412 14.483 -37.925 1.00 94.44 142 GLU A N 1
ATOM 1042 C CA . GLU A 1 142 ? 15.709 15.346 -39.080 1.00 94.44 142 GLU A CA 1
ATOM 1043 C C . GLU A 1 142 ? 15.450 16.828 -38.764 1.00 94.44 142 GLU A C 1
ATOM 1045 O O . GLU A 1 142 ? 16.267 17.688 -39.085 1.00 94.44 142 GLU A O 1
ATOM 1050 N N . THR A 1 143 ? 14.353 17.128 -38.058 1.00 92.88 143 THR A N 1
ATOM 1051 C CA . THR A 1 143 ? 14.015 18.490 -37.603 1.00 92.88 143 THR A CA 1
ATOM 1052 C C . THR A 1 143 ? 15.018 19.021 -36.569 1.00 92.88 143 THR A C 1
ATOM 1054 O O . THR A 1 143 ? 15.253 20.225 -36.497 1.00 92.88 143 THR A O 1
ATOM 1057 N N . ALA A 1 144 ? 15.660 18.136 -35.802 1.00 89.31 144 ALA A N 1
ATOM 1058 C CA . ALA A 1 144 ? 16.748 18.469 -34.882 1.00 89.31 144 ALA A CA 1
ATOM 1059 C C . ALA A 1 144 ? 18.136 18.558 -35.561 1.00 89.31 144 ALA A C 1
ATOM 1061 O O . ALA A 1 144 ? 19.140 18.698 -34.863 1.00 89.31 144 ALA A O 1
ATOM 1062 N N . GLY A 1 145 ? 18.210 18.465 -36.896 1.00 91.19 145 GLY A N 1
ATOM 1063 C CA . GLY A 1 145 ? 19.457 18.505 -37.672 1.00 91.19 145 GLY A CA 1
ATOM 1064 C C . GLY A 1 145 ? 20.213 17.172 -37.748 1.00 91.19 145 GLY A C 1
ATOM 1065 O O . GLY A 1 145 ? 21.286 17.112 -38.347 1.00 91.19 145 GLY A O 1
ATOM 1066 N N . VAL A 1 146 ? 19.666 16.098 -37.174 1.00 91.75 146 VAL A N 1
ATOM 1067 C CA . VAL A 1 146 ? 20.307 14.780 -37.109 1.00 91.75 146 VAL A CA 1
ATOM 1068 C C . VAL A 1 146 ? 20.084 14.030 -38.425 1.00 91.75 146 VAL A C 1
ATOM 1070 O O . VAL A 1 146 ? 18.949 13.809 -38.840 1.00 91.75 146 VAL A O 1
ATOM 1073 N N . SER A 1 147 ? 21.163 13.592 -39.081 1.00 93.00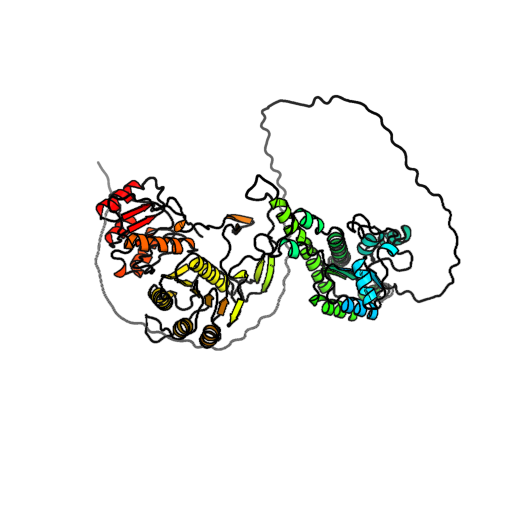 147 SER A N 1
ATOM 1074 C CA . SER A 1 147 ? 21.063 12.806 -40.324 1.00 93.00 147 SER A CA 1
ATOM 1075 C C . SER A 1 147 ? 20.529 11.386 -40.062 1.00 93.00 147 SER A C 1
ATOM 1077 O O . SER A 1 147 ? 21.080 10.663 -39.232 1.00 93.00 147 SER A O 1
ATOM 1079 N N . VAL A 1 148 ? 19.474 10.961 -40.762 1.00 93.38 148 VAL A N 1
ATOM 1080 C CA . VAL A 1 148 ? 18.798 9.675 -40.515 1.00 93.38 148 VAL A CA 1
ATOM 1081 C C . VAL A 1 148 ? 18.563 8.900 -41.810 1.00 93.38 148 VAL A C 1
ATOM 1083 O O . VAL A 1 148 ? 18.099 9.449 -42.805 1.00 93.38 148 VAL A O 1
ATOM 1086 N N . THR A 1 149 ? 18.820 7.592 -41.774 1.00 92.00 149 THR A N 1
ATOM 1087 C CA . THR A 1 149 ? 18.289 6.625 -42.745 1.00 92.00 149 THR A CA 1
ATOM 1088 C C . THR A 1 149 ? 16.937 6.121 -42.245 1.00 92.00 149 THR A C 1
ATOM 1090 O O . THR A 1 149 ? 16.819 5.684 -41.099 1.00 92.00 149 THR A O 1
ATOM 1093 N N . LYS A 1 150 ? 15.894 6.173 -43.070 1.00 91.31 150 LYS A N 1
ATOM 1094 C CA . LYS A 1 150 ? 14.558 5.727 -42.645 1.00 91.31 150 LYS A CA 1
ATOM 1095 C C . LYS A 1 150 ? 14.419 4.212 -42.791 1.00 91.31 150 LYS A C 1
ATOM 1097 O O . LYS A 1 150 ? 15.014 3.623 -43.693 1.00 91.31 150 LYS A O 1
ATOM 1102 N N . VAL A 1 151 ? 13.667 3.562 -41.902 1.00 89.88 151 VAL A N 1
ATOM 1103 C CA . VAL A 1 151 ? 13.512 2.093 -41.897 1.00 89.88 151 VAL A CA 1
ATOM 1104 C C . VAL A 1 151 ? 13.005 1.571 -43.244 1.00 89.88 151 VAL A C 1
ATOM 1106 O O . VAL A 1 151 ? 13.501 0.557 -43.722 1.00 89.88 151 VAL A O 1
ATOM 1109 N N . GLU A 1 152 ? 12.125 2.311 -43.910 1.00 88.12 152 GLU A N 1
ATOM 1110 C CA . GLU A 1 152 ? 11.537 1.978 -45.212 1.00 88.12 152 GLU A CA 1
ATOM 1111 C C . GLU A 1 152 ? 12.603 1.950 -46.330 1.00 88.12 152 GLU A C 1
ATOM 1113 O O . GLU A 1 152 ? 12.522 1.149 -47.261 1.00 88.12 152 GLU A O 1
ATOM 1118 N N . GLN A 1 153 ? 13.663 2.763 -46.205 1.00 88.00 153 GLN A N 1
ATOM 1119 C CA . GLN A 1 153 ? 14.823 2.763 -47.112 1.00 88.00 153 GLN A CA 1
ATOM 1120 C C . GLN A 1 153 ? 15.725 1.535 -46.900 1.00 88.00 153 GLN A C 1
ATOM 1122 O O . GLN A 1 153 ? 16.387 1.090 -47.834 1.00 88.00 153 GLN A O 1
ATOM 1127 N N . LEU A 1 154 ? 15.763 0.990 -45.677 1.00 85.31 154 LEU A N 1
ATOM 1128 C CA . LEU A 1 154 ? 16.563 -0.185 -45.316 1.00 85.31 154 LEU A CA 1
ATOM 1129 C C . LEU A 1 154 ? 15.816 -1.507 -45.557 1.00 85.31 154 LEU A C 1
ATOM 1131 O O . LEU A 1 154 ? 16.448 -2.532 -45.817 1.00 85.31 154 LEU A O 1
ATOM 1135 N N . THR A 1 155 ? 14.486 -1.518 -45.453 1.00 87.19 155 THR A N 1
ATOM 1136 C CA . THR A 1 155 ? 13.654 -2.699 -45.733 1.00 87.19 155 THR A CA 1
ATOM 1137 C C . THR A 1 155 ? 13.286 -2.820 -47.209 1.00 87.19 155 THR A C 1
ATOM 1139 O O . THR A 1 155 ? 13.163 -3.941 -47.695 1.00 87.19 155 THR A O 1
ATOM 1142 N N . GLY A 1 156 ? 13.107 -1.698 -47.915 1.00 85.62 156 GLY A N 1
ATOM 1143 C CA . GLY A 1 156 ? 12.477 -1.664 -49.238 1.00 85.62 156 GLY A CA 1
ATOM 1144 C C . GLY A 1 156 ? 10.947 -1.799 -49.194 1.00 85.62 156 GLY A C 1
ATOM 1145 O O . GLY A 1 156 ? 10.320 -1.913 -50.245 1.00 85.62 156 GLY A O 1
ATOM 1146 N N . PHE A 1 157 ? 10.345 -1.781 -47.999 1.00 84.44 157 PHE A N 1
ATOM 1147 C CA . PHE A 1 157 ? 8.901 -1.900 -47.780 1.00 84.44 157 PHE A CA 1
ATOM 1148 C C . PHE A 1 157 ? 8.327 -0.608 -47.173 1.00 84.44 157 PHE A C 1
ATOM 1150 O O . PHE A 1 157 ? 8.940 -0.050 -46.259 1.00 84.44 157 PHE A O 1
ATOM 1157 N N . PRO A 1 158 ? 7.155 -0.134 -47.639 1.00 82.44 158 PRO A N 1
ATOM 1158 C CA . PRO A 1 158 ? 6.497 1.049 -47.091 1.00 82.44 158 PRO A CA 1
ATOM 1159 C C . PRO A 1 158 ? 5.865 0.778 -45.716 1.00 82.44 158 PRO A C 1
ATOM 1161 O O . PRO A 1 158 ? 5.585 -0.365 -45.351 1.00 82.44 158 PRO A O 1
ATOM 1164 N N . GLU A 1 159 ? 5.565 1.848 -44.975 1.00 80.56 159 GLU A N 1
ATOM 1165 C CA . GLU A 1 159 ? 4.690 1.765 -43.802 1.00 80.56 159 GLU A CA 1
ATOM 1166 C C . GLU A 1 159 ? 3.271 1.351 -44.249 1.00 80.56 159 GLU A C 1
ATOM 1168 O O . GLU A 1 159 ? 2.699 1.938 -45.167 1.00 80.56 159 GLU A O 1
ATOM 1173 N N . MET A 1 160 ? 2.716 0.303 -43.633 1.00 81.56 160 MET A N 1
ATOM 1174 C CA . MET A 1 160 ? 1.411 -0.276 -43.979 1.00 81.56 160 MET A CA 1
ATOM 1175 C C . MET A 1 160 ? 0.679 -0.778 -42.729 1.00 81.56 160 MET A C 1
ATOM 1177 O O . MET A 1 160 ? 1.308 -0.968 -41.683 1.00 81.56 160 MET A O 1
ATOM 1181 N N . LEU A 1 161 ? -0.637 -1.005 -42.847 1.00 86.75 161 LEU A N 1
ATOM 1182 C CA . LEU A 1 161 ? -1.529 -1.364 -41.730 1.00 86.75 161 LEU A CA 1
ATOM 1183 C C . LEU A 1 161 ? -1.356 -0.388 -40.552 1.00 86.75 161 LEU A C 1
ATOM 1185 O O . LEU A 1 161 ? -1.022 -0.799 -39.442 1.00 86.75 161 LEU A O 1
ATOM 1189 N N . ASP A 1 162 ? -1.444 0.911 -40.853 1.00 82.38 162 ASP A N 1
ATOM 1190 C CA . ASP A 1 162 ? -1.294 2.033 -39.909 1.00 82.38 162 ASP A CA 1
ATOM 1191 C C . ASP A 1 162 ? -0.008 1.972 -39.061 1.00 82.38 162 ASP A C 1
ATOM 1193 O O . ASP A 1 162 ? 0.081 2.438 -37.925 1.00 82.38 162 ASP A O 1
ATOM 1197 N N . GLY A 1 163 ? 1.033 1.372 -39.646 1.00 82.56 163 GLY A N 1
ATOM 1198 C CA . GLY A 1 163 ? 2.361 1.247 -39.065 1.00 82.56 163 GLY A CA 1
ATOM 1199 C C . GLY A 1 163 ? 2.568 0.050 -38.140 1.00 82.56 163 GLY A C 1
ATOM 1200 O O . GLY A 1 163 ? 3.656 -0.066 -37.573 1.00 82.56 163 GLY A O 1
ATOM 1201 N N . ARG A 1 164 ? 1.596 -0.864 -38.014 1.00 84.44 164 ARG A N 1
ATOM 1202 C CA . ARG A 1 164 ? 1.679 -2.055 -37.140 1.00 84.44 164 ARG A CA 1
ATOM 1203 C C . ARG A 1 164 ? 2.840 -3.001 -37.470 1.00 84.44 164 ARG A C 1
ATOM 1205 O O . ARG A 1 164 ? 3.335 -3.683 -36.579 1.00 84.44 164 ARG A O 1
ATOM 1212 N N . VAL A 1 165 ? 3.278 -3.056 -38.733 1.00 87.31 165 VAL A N 1
ATOM 1213 C CA . VAL A 1 165 ? 4.269 -4.044 -39.219 1.00 87.31 165 VAL A CA 1
ATOM 1214 C C . VAL A 1 165 ? 5.627 -3.457 -39.631 1.00 87.31 165 VAL A C 1
ATOM 1216 O O . VAL A 1 165 ? 6.518 -4.203 -40.027 1.00 87.31 165 VAL A O 1
ATOM 1219 N N . LYS A 1 166 ? 5.828 -2.137 -39.515 1.00 86.50 166 LYS A N 1
ATOM 1220 C CA . LYS A 1 166 ? 6.959 -1.409 -40.137 1.00 86.50 166 LYS A CA 1
ATOM 1221 C C . LYS A 1 166 ? 8.370 -1.857 -39.739 1.00 86.50 166 LYS A C 1
ATOM 1223 O O . LYS A 1 166 ? 9.301 -1.677 -40.516 1.00 86.50 166 LYS A O 1
ATOM 1228 N N . THR A 1 167 ? 8.545 -2.450 -38.558 1.00 88.00 167 THR A N 1
ATOM 1229 C CA . THR A 1 167 ? 9.841 -2.985 -38.098 1.00 88.00 167 THR A CA 1
ATOM 1230 C C . THR A 1 167 ? 9.938 -4.508 -38.148 1.00 88.00 167 THR A C 1
ATOM 1232 O O . THR A 1 167 ? 11.036 -5.035 -37.980 1.00 88.00 167 THR A O 1
ATOM 1235 N N . LEU A 1 168 ? 8.842 -5.223 -38.435 1.00 91.38 168 LEU A N 1
ATOM 1236 C CA . LEU A 1 168 ? 8.752 -6.692 -38.414 1.00 91.38 168 LEU A CA 1
ATOM 1237 C C . LEU A 1 168 ? 9.358 -7.332 -39.680 1.00 91.38 168 LEU A C 1
ATOM 1239 O O . LEU A 1 168 ? 8.749 -8.174 -40.335 1.00 91.38 168 LEU A O 1
ATOM 1243 N N . HIS A 1 169 ? 10.572 -6.912 -40.041 1.00 91.38 169 HIS A N 1
ATOM 1244 C CA . HIS A 1 169 ? 11.248 -7.267 -41.287 1.00 91.38 169 HIS A CA 1
ATOM 1245 C C . HIS A 1 169 ? 12.615 -7.938 -41.034 1.00 91.38 169 HIS A C 1
ATOM 1247 O O . HIS A 1 169 ? 13.334 -7.513 -40.120 1.00 91.38 169 HIS A O 1
ATOM 1253 N N . PRO A 1 170 ? 13.047 -8.928 -41.848 1.00 89.12 170 PRO A N 1
ATOM 1254 C CA . PRO A 1 170 ? 14.358 -9.569 -41.709 1.00 89.12 170 PRO A CA 1
ATOM 1255 C C . PRO A 1 170 ? 15.548 -8.603 -41.726 1.00 89.12 170 PRO A C 1
ATOM 1257 O O . PRO A 1 170 ? 16.494 -8.816 -40.975 1.00 89.12 170 PRO A O 1
ATOM 1260 N N . ASN A 1 171 ? 15.494 -7.504 -42.489 1.00 88.62 171 ASN A N 1
ATOM 1261 C CA . ASN A 1 171 ? 16.590 -6.519 -42.504 1.00 88.62 171 ASN A CA 1
ATOM 1262 C C . ASN A 1 171 ? 16.751 -5.790 -41.155 1.00 88.62 171 ASN A C 1
ATOM 1264 O O . ASN A 1 171 ? 17.842 -5.326 -40.841 1.00 88.62 171 ASN A O 1
ATOM 1268 N N . ILE A 1 172 ? 15.687 -5.721 -40.344 1.00 89.19 172 ILE A N 1
ATOM 1269 C CA . ILE A 1 172 ? 15.727 -5.165 -38.987 1.00 89.19 172 ILE A CA 1
ATOM 1270 C C . ILE A 1 172 ? 16.103 -6.264 -37.993 1.00 89.19 172 ILE A C 1
ATOM 1272 O O . ILE A 1 172 ? 17.171 -6.218 -37.386 1.00 89.19 172 ILE A O 1
ATOM 1276 N N . HIS A 1 173 ? 15.273 -7.302 -37.860 1.00 89.12 173 HIS A N 1
ATOM 1277 C CA . HIS A 1 173 ? 15.486 -8.334 -36.843 1.00 89.12 173 HIS A CA 1
ATOM 1278 C C . HIS A 1 173 ? 16.731 -9.190 -37.095 1.00 89.12 173 HIS A C 1
ATOM 1280 O O . HIS A 1 173 ? 17.357 -9.614 -36.131 1.00 89.12 173 HIS A O 1
ATOM 1286 N N . GLY A 1 174 ? 17.144 -9.402 -38.346 1.00 87.56 174 GLY A N 1
ATOM 1287 C CA . GLY A 1 174 ? 18.415 -10.047 -38.686 1.00 87.56 174 GLY A CA 1
ATOM 1288 C C . GLY A 1 174 ? 19.618 -9.205 -38.263 1.00 87.56 174 GLY A C 1
ATOM 1289 O O . GLY A 1 174 ? 20.516 -9.726 -37.608 1.00 87.56 174 GLY A O 1
ATOM 1290 N N . GLY A 1 175 ? 19.594 -7.895 -38.531 1.00 85.94 175 GLY A N 1
ATOM 1291 C CA . GLY A 1 175 ? 20.637 -6.964 -38.084 1.00 85.94 175 GLY A CA 1
ATOM 1292 C C . GLY A 1 175 ? 20.695 -6.769 -36.562 1.00 85.94 175 GLY A C 1
ATOM 1293 O O . GLY A 1 175 ? 21.739 -6.390 -36.033 1.00 85.94 175 GLY A O 1
ATOM 1294 N N . ILE A 1 176 ? 19.606 -7.057 -35.842 1.00 85.69 176 ILE A N 1
ATOM 1295 C CA . ILE A 1 176 ? 19.588 -7.121 -34.372 1.00 85.69 176 ILE A CA 1
ATOM 1296 C C . ILE A 1 176 ? 20.094 -8.483 -33.865 1.00 85.69 176 ILE A C 1
ATOM 1298 O O . ILE A 1 176 ? 20.911 -8.523 -32.952 1.00 85.69 176 ILE A O 1
ATOM 1302 N N . LEU A 1 177 ? 19.602 -9.598 -34.423 1.00 86.38 177 LEU A N 1
ATOM 1303 C CA . LEU A 1 177 ? 19.816 -10.964 -33.913 1.00 86.38 177 LEU A CA 1
ATOM 1304 C C . LEU A 1 177 ? 21.118 -11.630 -34.389 1.00 86.38 177 LEU A C 1
ATOM 1306 O O . LEU A 1 177 ? 21.450 -12.725 -33.923 1.00 86.38 177 LEU A O 1
ATOM 1310 N N . ALA A 1 178 ? 21.841 -11.030 -35.336 1.00 82.62 178 ALA A N 1
ATOM 1311 C CA . ALA A 1 178 ? 23.065 -11.601 -35.878 1.00 82.62 178 ALA A CA 1
ATOM 1312 C C . ALA A 1 178 ? 24.202 -11.630 -34.850 1.00 82.62 178 ALA A C 1
ATOM 1314 O O . ALA A 1 178 ? 24.768 -10.611 -34.453 1.00 82.62 178 ALA A O 1
ATOM 1315 N N . ARG A 1 179 ? 24.584 -12.853 -34.486 1.00 81.88 179 ARG A N 1
ATOM 1316 C CA . ARG A 1 179 ? 25.767 -13.157 -33.690 1.00 81.88 179 ARG A CA 1
ATOM 1317 C C . ARG A 1 179 ? 27.039 -12.855 -34.476 1.00 81.88 179 ARG A C 1
ATOM 1319 O O . ARG A 1 179 ? 27.440 -13.634 -35.339 1.00 81.88 179 ARG A O 1
ATOM 1326 N N . ARG A 1 180 ? 27.679 -11.726 -34.168 1.00 77.25 180 ARG A N 1
ATOM 1327 C CA . ARG A 1 180 ? 28.876 -11.238 -34.880 1.00 77.25 180 ARG A CA 1
ATOM 1328 C C . ARG A 1 180 ? 30.108 -12.125 -34.681 1.00 77.25 180 ARG A C 1
ATOM 1330 O O . ARG A 1 180 ? 31.020 -12.107 -35.501 1.00 77.25 180 ARG A O 1
ATOM 1337 N N . ASP A 1 181 ? 30.120 -12.916 -33.612 1.00 72.94 181 ASP A N 1
ATOM 1338 C CA . ASP A 1 181 ? 31.121 -13.946 -33.337 1.00 72.94 181 ASP A CA 1
ATOM 1339 C C . ASP A 1 181 ? 30.938 -15.214 -34.197 1.00 72.94 181 ASP A C 1
ATOM 1341 O O . ASP A 1 181 ? 31.883 -15.984 -34.382 1.00 72.94 181 ASP A O 1
ATOM 1345 N N . GLN A 1 182 ? 29.747 -15.428 -34.768 1.00 77.69 182 GLN A N 1
ATOM 1346 C CA . GLN A 1 182 ? 29.442 -16.577 -35.615 1.00 77.69 182 GLN A CA 1
ATOM 1347 C C . GLN A 1 182 ? 29.527 -16.225 -37.102 1.00 77.69 182 GLN A C 1
ATOM 1349 O O . GLN A 1 182 ? 28.616 -15.639 -37.687 1.00 77.69 182 GLN A O 1
ATOM 1354 N N . LYS A 1 183 ? 30.602 -16.690 -37.750 1.00 80.19 183 LYS A N 1
ATOM 1355 C CA . LYS A 1 183 ? 30.852 -16.519 -39.194 1.00 80.19 183 LYS A CA 1
ATOM 1356 C C . LYS A 1 183 ? 29.631 -16.870 -40.061 1.00 80.19 183 LYS A C 1
ATOM 1358 O O . LYS A 1 183 ? 29.288 -16.096 -40.944 1.00 80.19 183 LYS A O 1
ATOM 1363 N N . GLN A 1 184 ? 28.923 -17.954 -39.731 1.00 86.75 184 GLN A N 1
ATOM 1364 C CA . GLN A 1 184 ? 27.712 -18.400 -40.436 1.00 86.75 184 GLN A CA 1
ATOM 1365 C C . GLN A 1 184 ? 26.554 -17.385 -40.382 1.00 86.75 184 GLN A C 1
ATOM 1367 O O . GLN A 1 184 ? 25.838 -17.237 -41.370 1.00 86.75 184 GLN A O 1
ATOM 1372 N N . HIS A 1 185 ? 26.371 -16.661 -39.269 1.00 84.81 185 HIS A N 1
ATOM 1373 C CA . HIS A 1 185 ? 25.354 -15.605 -39.175 1.00 84.81 185 HIS A CA 1
ATOM 1374 C C . HIS A 1 185 ? 25.714 -14.426 -40.088 1.00 84.81 185 HIS A C 1
ATOM 1376 O O . HIS A 1 185 ? 24.865 -13.949 -40.838 1.00 84.81 185 HIS A O 1
ATOM 1382 N N . MET A 1 186 ? 26.977 -13.992 -40.074 1.00 84.12 186 MET A N 1
ATOM 1383 C CA . MET A 1 186 ? 27.446 -12.883 -40.913 1.00 84.12 186 MET A CA 1
ATOM 1384 C C . MET A 1 186 ? 27.422 -13.237 -42.409 1.00 84.12 186 MET A C 1
ATOM 1386 O O . MET A 1 186 ? 27.018 -12.418 -43.231 1.00 84.12 186 MET A O 1
ATOM 1390 N N . GLU A 1 187 ? 27.773 -14.474 -42.767 1.00 84.81 187 GLU A N 1
ATOM 1391 C CA . GLU A 1 187 ? 27.633 -15.003 -44.130 1.00 84.81 187 GLU A CA 1
ATOM 1392 C C . GLU A 1 187 ? 26.168 -15.057 -44.580 1.00 84.81 187 GLU A C 1
ATOM 1394 O O . GLU A 1 187 ? 25.871 -14.715 -45.724 1.00 84.81 187 GLU A O 1
ATOM 1399 N N . ALA A 1 188 ? 25.242 -15.432 -43.690 1.00 87.31 188 ALA A N 1
ATOM 1400 C CA . ALA A 1 188 ? 23.813 -15.420 -43.985 1.00 87.31 188 ALA A CA 1
ATOM 1401 C C . ALA A 1 188 ? 23.277 -13.996 -44.212 1.00 87.31 188 ALA A C 1
ATOM 1403 O O . ALA A 1 188 ? 22.521 -13.796 -45.163 1.00 87.31 188 ALA A O 1
ATOM 1404 N N . LEU A 1 189 ? 23.697 -13.004 -43.412 1.00 85.56 189 LEU A N 1
ATOM 1405 C CA . LEU A 1 189 ? 23.329 -11.601 -43.646 1.00 85.56 189 LEU A CA 1
ATOM 1406 C C . LEU A 1 189 ? 23.763 -11.136 -45.043 1.00 85.56 189 LEU A C 1
ATOM 1408 O O . LEU A 1 189 ? 22.929 -10.686 -45.828 1.00 85.56 189 LEU A O 1
ATOM 1412 N N . ILE A 1 190 ? 25.046 -11.325 -45.376 1.00 84.56 190 ILE A N 1
ATOM 1413 C CA . ILE A 1 190 ? 25.628 -10.933 -46.670 1.00 84.56 190 ILE A CA 1
ATOM 1414 C C . ILE A 1 190 ? 24.903 -11.635 -47.826 1.00 84.56 190 ILE A C 1
ATOM 1416 O O . ILE A 1 190 ? 24.473 -10.978 -48.774 1.00 84.56 190 ILE A O 1
ATOM 1420 N N . LYS A 1 191 ? 24.709 -12.959 -47.734 1.00 86.94 191 LYS A N 1
ATOM 1421 C CA . LYS A 1 191 ? 24.034 -13.771 -48.761 1.00 86.94 191 LYS A CA 1
ATOM 1422 C C . LYS A 1 191 ? 22.610 -13.292 -49.056 1.00 86.94 191 LYS A C 1
ATOM 1424 O O . LYS A 1 191 ? 22.174 -13.365 -50.201 1.00 86.94 191 LYS A O 1
ATOM 1429 N N . HIS A 1 192 ? 21.885 -12.841 -48.035 1.00 85.75 192 HIS A N 1
ATOM 1430 C CA . HIS A 1 192 ? 20.496 -12.397 -48.155 1.00 85.75 192 HIS A CA 1
ATOM 1431 C C . HIS A 1 192 ? 20.351 -10.869 -48.285 1.00 85.75 192 HIS A C 1
ATOM 1433 O O . HIS A 1 192 ? 19.244 -10.351 -48.186 1.00 85.75 192 HIS A O 1
ATOM 1439 N N . GLY A 1 193 ? 21.450 -10.143 -48.532 1.00 77.19 193 GLY A N 1
ATOM 1440 C CA . GLY A 1 193 ? 21.443 -8.695 -48.762 1.00 77.19 193 GLY A CA 1
ATOM 1441 C C . GLY A 1 193 ? 21.172 -7.841 -47.517 1.00 77.19 193 GLY A C 1
ATOM 1442 O O . GLY A 1 193 ? 21.034 -6.624 -47.636 1.00 77.19 193 GLY A O 1
ATOM 1443 N N . ILE A 1 194 ? 21.121 -8.445 -46.326 1.00 76.75 194 ILE A N 1
ATOM 1444 C CA . ILE A 1 194 ? 20.874 -7.744 -45.063 1.00 76.75 194 ILE A CA 1
ATOM 1445 C C . ILE A 1 194 ? 22.139 -6.955 -44.702 1.00 76.75 194 ILE A C 1
ATOM 1447 O O . ILE A 1 194 ? 23.089 -7.492 -44.136 1.00 76.75 194 ILE A O 1
ATOM 1451 N N . GLY A 1 195 ? 22.155 -5.675 -45.079 1.00 63.38 195 GLY A N 1
ATOM 1452 C CA . GLY A 1 195 ? 23.313 -4.797 -44.906 1.00 63.38 195 GLY A CA 1
ATOM 1453 C C . GLY A 1 195 ? 24.390 -4.949 -45.978 1.00 63.38 195 GLY A C 1
ATOM 1454 O O . GLY A 1 195 ? 25.580 -4.916 -45.666 1.00 63.38 195 GLY A O 1
ATOM 1455 N N . SER A 1 196 ? 23.986 -5.098 -47.243 1.00 48.72 196 SER A N 1
ATOM 1456 C CA . SER A 1 196 ? 24.877 -5.212 -48.413 1.00 48.72 196 SER A CA 1
ATOM 1457 C C . SER A 1 196 ? 25.828 -4.019 -48.650 1.00 48.72 196 SER A C 1
ATOM 1459 O O . SER A 1 196 ? 26.676 -4.085 -49.536 1.00 48.72 196 SER A O 1
ATOM 1461 N N . THR A 1 197 ? 25.736 -2.951 -47.852 1.00 44.75 197 THR A N 1
ATOM 1462 C CA . THR A 1 197 ? 26.532 -1.713 -47.932 1.00 44.75 197 THR A CA 1
ATOM 1463 C C . THR A 1 197 ? 27.470 -1.524 -46.729 1.00 44.75 197 THR A C 1
ATOM 1465 O O . THR A 1 197 ? 27.526 -0.460 -46.116 1.00 44.75 197 THR A O 1
ATOM 1468 N N . THR A 1 198 ? 28.233 -2.566 -46.374 1.00 41.47 198 THR A N 1
ATOM 1469 C CA . THR A 1 198 ? 29.286 -2.534 -45.323 1.00 41.47 198 THR A CA 1
ATOM 1470 C C . THR A 1 198 ? 28.761 -2.310 -43.890 1.00 41.47 198 THR A C 1
ATOM 1472 O O . THR A 1 198 ? 29.540 -2.246 -42.937 1.00 41.47 198 THR A O 1
ATOM 1475 N N . THR A 1 199 ? 27.442 -2.210 -43.714 1.00 52.97 199 THR A N 1
ATOM 1476 C CA . THR A 1 199 ? 26.763 -1.915 -42.447 1.00 52.97 199 THR A CA 1
ATOM 1477 C C . THR A 1 199 ? 25.456 -2.709 -42.383 1.00 52.97 199 THR A C 1
ATOM 1479 O O . THR A 1 199 ? 24.512 -2.402 -43.113 1.00 52.97 199 THR A O 1
ATOM 1482 N N . GLY A 1 200 ? 25.415 -3.761 -41.561 1.00 64.56 200 GLY A N 1
ATOM 1483 C CA . GLY A 1 200 ? 24.282 -4.699 -41.513 1.00 64.56 200 GLY A CA 1
ATOM 1484 C C . GLY A 1 200 ? 23.875 -5.178 -40.128 1.00 64.56 200 GLY A C 1
ATOM 1485 O O . GLY A 1 200 ? 23.074 -6.101 -40.019 1.00 64.56 200 GLY A O 1
ATOM 1486 N N . THR A 1 201 ? 24.437 -4.591 -39.073 1.00 79.19 201 THR A N 1
ATOM 1487 C CA . THR A 1 201 ? 24.169 -4.987 -37.688 1.00 79.19 201 THR A CA 1
ATOM 1488 C C . THR A 1 201 ? 24.038 -3.765 -36.804 1.00 79.19 201 THR A C 1
ATOM 1490 O O . THR A 1 201 ? 24.890 -2.880 -36.862 1.00 79.19 201 THR A O 1
ATOM 1493 N N . PHE A 1 202 ? 23.034 -3.748 -35.934 1.00 83.31 202 PHE A N 1
ATOM 1494 C CA . PHE A 1 202 ? 22.827 -2.644 -35.003 1.00 83.31 202 PHE A CA 1
ATOM 1495 C C . PHE A 1 202 ? 23.716 -2.787 -33.766 1.00 83.31 202 PHE A C 1
ATOM 1497 O O . PHE A 1 202 ? 23.777 -3.848 -33.141 1.00 83.31 202 PHE A O 1
ATOM 1504 N N . ASP A 1 203 ? 24.423 -1.712 -33.423 1.00 79.62 203 ASP A N 1
ATOM 1505 C CA . ASP A 1 203 ? 25.242 -1.593 -32.213 1.00 79.62 203 ASP A CA 1
ATOM 1506 C C . ASP A 1 203 ? 24.442 -1.078 -31.017 1.00 79.62 203 ASP A C 1
ATOM 1508 O O . ASP A 1 203 ? 24.719 -1.431 -29.872 1.00 79.62 203 ASP A O 1
ATOM 1512 N N . VAL A 1 204 ? 23.441 -0.242 -31.291 1.00 82.06 204 VAL A N 1
ATOM 1513 C CA . VAL A 1 204 ? 22.560 0.378 -30.299 1.00 82.06 204 VAL A CA 1
ATOM 1514 C C . VAL A 1 204 ? 21.119 0.183 -30.761 1.00 82.06 204 VAL A C 1
ATOM 1516 O O . VAL A 1 204 ? 20.812 0.411 -31.931 1.00 82.06 204 VAL A O 1
ATOM 1519 N N . VAL A 1 205 ? 20.231 -0.225 -29.853 1.00 84.31 205 VAL A N 1
ATOM 1520 C CA . VAL A 1 205 ? 18.790 -0.348 -30.114 1.00 84.31 205 VAL A CA 1
ATOM 1521 C C . VAL A 1 205 ? 18.037 0.420 -29.031 1.00 84.31 205 VAL A C 1
ATOM 1523 O O . VAL A 1 205 ? 17.971 -0.000 -27.871 1.00 84.31 205 VAL A O 1
ATOM 1526 N N . VAL A 1 206 ? 17.497 1.570 -29.429 1.00 85.38 206 VAL A N 1
ATOM 1527 C CA . VAL A 1 206 ? 16.755 2.515 -28.595 1.00 85.38 206 VAL A CA 1
ATOM 1528 C C . VAL A 1 206 ? 15.276 2.438 -28.943 1.00 85.38 206 VAL A C 1
ATOM 1530 O O . VAL A 1 206 ? 14.861 2.841 -30.031 1.00 85.38 206 VAL A O 1
ATOM 1533 N N . VAL A 1 207 ? 14.477 1.943 -28.000 1.00 84.00 207 VAL A N 1
ATOM 1534 C CA . VAL A 1 207 ? 13.022 1.844 -28.147 1.00 84.00 207 VAL A CA 1
ATOM 1535 C C . VAL A 1 207 ? 12.350 2.261 -26.840 1.00 84.00 207 VAL A C 1
ATOM 1537 O O . VAL A 1 207 ? 12.825 1.918 -25.756 1.00 84.00 207 VAL A O 1
ATOM 1540 N N . ASN A 1 208 ? 11.236 2.981 -26.939 1.00 80.25 208 ASN A N 1
ATOM 1541 C CA . ASN A 1 208 ? 10.214 3.020 -25.898 1.00 80.25 208 ASN A CA 1
ATOM 1542 C C . ASN A 1 208 ? 8.855 2.702 -26.533 1.00 80.25 208 ASN A C 1
ATOM 1544 O O . ASN A 1 208 ? 8.617 3.019 -27.701 1.00 80.25 208 ASN A O 1
ATOM 1548 N N . LEU A 1 209 ? 8.023 1.981 -25.783 1.00 80.19 209 LEU A N 1
ATOM 1549 C CA . LEU A 1 209 ? 6.750 1.450 -26.265 1.00 80.19 209 LEU A CA 1
ATOM 1550 C C . LEU A 1 209 ? 5.703 2.556 -26.427 1.00 80.19 209 LEU A C 1
ATOM 1552 O O . LEU A 1 209 ? 5.856 3.669 -25.915 1.00 80.19 209 LEU A O 1
ATOM 1556 N N . TYR A 1 210 ? 4.607 2.244 -27.117 1.00 77.25 210 TYR A N 1
ATOM 1557 C CA . TYR A 1 210 ? 3.426 3.105 -27.097 1.00 77.25 210 TYR A CA 1
ATOM 1558 C C . TYR A 1 210 ? 2.910 3.248 -25.649 1.00 77.25 210 TYR A C 1
ATOM 1560 O O . TYR A 1 210 ? 2.906 2.264 -24.905 1.00 77.25 210 TYR A O 1
ATOM 1568 N N . PRO A 1 211 ? 2.445 4.442 -25.228 1.00 77.12 211 PRO A N 1
ATOM 1569 C CA . PRO A 1 211 ? 2.029 4.718 -23.851 1.00 77.12 211 PRO A CA 1
ATOM 1570 C C . PRO A 1 211 ? 0.630 4.150 -23.555 1.00 77.12 211 PRO A C 1
ATOM 1572 O O . PRO A 1 211 ? -0.232 4.837 -23.015 1.00 77.12 211 PRO A O 1
ATOM 1575 N N . PHE A 1 212 ? 0.372 2.895 -23.935 1.00 82.50 212 PHE A N 1
ATOM 1576 C CA . PHE A 1 212 ? -0.872 2.188 -23.628 1.00 82.50 212 PHE A CA 1
ATOM 1577 C C . PHE A 1 212 ? -1.148 2.211 -22.132 1.00 82.50 212 PHE A C 1
ATOM 1579 O O . PHE A 1 212 ? -2.270 2.523 -21.762 1.00 82.50 212 PHE A O 1
ATOM 1586 N N . TYR A 1 213 ? -0.135 1.947 -21.295 1.00 80.56 213 TYR A N 1
ATOM 1587 C CA . TYR A 1 213 ? -0.284 1.959 -19.839 1.00 80.56 213 TYR A CA 1
ATOM 1588 C C . TYR A 1 213 ? -0.820 3.313 -19.365 1.00 80.56 213 TYR A C 1
ATOM 1590 O O . TYR A 1 213 ? -1.927 3.369 -18.842 1.00 80.56 213 TYR A O 1
ATOM 1598 N N . ASP A 1 214 ? -0.102 4.400 -19.669 1.00 81.88 214 ASP A N 1
ATOM 1599 C CA . ASP A 1 214 ? -0.477 5.761 -19.265 1.00 81.88 214 ASP A CA 1
ATOM 1600 C C . ASP A 1 214 ? -1.839 6.196 -19.840 1.00 81.88 214 ASP A C 1
ATOM 1602 O O . ASP A 1 214 ? -2.558 6.977 -19.218 1.00 81.88 214 ASP A O 1
ATOM 1606 N N . LYS A 1 215 ? -2.214 5.685 -21.023 1.00 83.19 215 LYS A N 1
ATOM 1607 C CA . LYS A 1 215 ? -3.517 5.929 -21.657 1.00 83.19 215 LYS A CA 1
ATOM 1608 C C . LYS A 1 215 ? -4.658 5.176 -20.970 1.00 83.19 215 LYS A C 1
ATOM 1610 O O . LYS A 1 215 ? -5.656 5.806 -20.622 1.00 83.19 215 LYS A O 1
ATOM 1615 N N . VAL A 1 216 ? -4.542 3.863 -20.752 1.00 83.81 216 VAL A N 1
ATOM 1616 C CA . VAL A 1 216 ? -5.591 3.074 -20.072 1.00 83.81 216 VAL A CA 1
ATOM 1617 C C . VAL A 1 216 ? -5.671 3.387 -18.577 1.00 83.81 216 VAL A C 1
ATOM 1619 O O . VAL A 1 216 ? -6.738 3.225 -17.993 1.00 83.81 216 VAL A O 1
ATOM 1622 N N . SER A 1 217 ? -4.586 3.887 -17.975 1.00 81.31 217 SER A N 1
ATOM 1623 C CA . SER A 1 217 ? -4.546 4.397 -16.602 1.00 81.31 217 SER A CA 1
ATOM 1624 C C . SER A 1 217 ? -4.807 5.902 -16.480 1.00 81.31 217 SER A C 1
ATOM 1626 O O . SER A 1 217 ? -4.603 6.465 -15.403 1.00 81.31 217 SER A O 1
ATOM 1628 N N . SER A 1 218 ? -5.182 6.586 -17.563 1.00 82.62 218 SER A N 1
ATOM 1629 C CA . SER A 1 218 ? -5.477 8.021 -17.518 1.00 82.62 218 SER A CA 1
ATOM 1630 C C . SER A 1 218 ? -6.758 8.289 -16.719 1.00 82.62 218 SER A C 1
ATOM 1632 O O . SER A 1 218 ? -7.671 7.466 -16.695 1.00 82.62 218 SER A O 1
ATOM 1634 N N . ALA A 1 219 ? -6.857 9.455 -16.074 1.00 69.50 219 ALA A N 1
ATOM 1635 C CA . ALA A 1 219 ? -8.011 9.791 -15.229 1.00 69.50 219 ALA A CA 1
ATOM 1636 C C . ALA A 1 219 ? -9.344 9.902 -16.002 1.00 69.50 219 ALA A C 1
ATOM 1638 O O . ALA A 1 219 ? -10.408 9.761 -15.406 1.00 69.50 219 ALA A O 1
ATOM 1639 N N . SER A 1 220 ? -9.292 10.130 -17.319 1.00 71.38 220 SER A N 1
ATOM 1640 C CA . SER A 1 220 ? -10.448 10.079 -18.227 1.00 71.38 220 SER A CA 1
ATOM 1641 C C . SER A 1 220 ? -10.796 8.664 -18.700 1.00 71.38 220 SER A C 1
ATOM 1643 O O . SER A 1 220 ? -11.871 8.455 -19.256 1.00 71.38 220 SER A O 1
ATOM 1645 N N . GLY A 1 221 ? -9.867 7.715 -18.554 1.00 70.50 221 GLY A N 1
ATOM 1646 C CA . GLY A 1 221 ? -9.851 6.474 -19.319 1.00 70.50 221 GLY A CA 1
ATOM 1647 C C . GLY A 1 221 ? -9.708 6.702 -20.831 1.00 70.50 221 GLY A C 1
ATOM 1648 O O . GLY A 1 221 ? -9.539 7.827 -21.311 1.00 70.50 221 GLY A O 1
ATOM 1649 N N . ILE A 1 222 ? -9.799 5.595 -21.569 1.00 82.69 222 ILE A N 1
ATOM 1650 C CA . ILE A 1 222 ? -10.016 5.522 -23.022 1.00 82.69 222 ILE A CA 1
ATOM 1651 C C . ILE A 1 222 ? -10.969 4.354 -23.331 1.00 82.69 222 ILE A C 1
ATOM 1653 O O . ILE A 1 222 ? -11.178 3.488 -22.466 1.00 82.69 222 ILE A O 1
ATOM 1657 N N . ALA A 1 223 ? -11.518 4.300 -24.550 1.00 84.44 223 ALA A N 1
ATOM 1658 C CA . ALA A 1 223 ? -12.348 3.183 -25.006 1.00 84.44 223 ALA A CA 1
ATOM 1659 C C . ALA A 1 223 ? -11.584 1.843 -24.970 1.00 84.44 223 ALA A C 1
ATOM 1661 O O . ALA A 1 223 ? -10.357 1.795 -24.798 1.00 84.44 223 ALA A O 1
ATOM 1662 N N . PHE A 1 224 ? -12.295 0.720 -25.082 1.00 83.69 224 PHE A N 1
ATOM 1663 C CA . PHE A 1 224 ? -11.636 -0.588 -25.110 1.00 83.69 224 PHE A CA 1
ATOM 1664 C C . PHE A 1 224 ? -10.822 -0.746 -26.401 1.00 83.69 224 PHE A C 1
ATOM 1666 O O . PHE A 1 224 ? -9.643 -1.092 -26.353 1.00 83.69 224 PHE A O 1
ATOM 1673 N N . GLU A 1 225 ? -11.433 -0.358 -27.515 1.00 85.12 225 GLU A N 1
ATOM 1674 C CA . GLU A 1 225 ? -10.939 -0.385 -28.889 1.00 85.12 225 GLU A CA 1
ATOM 1675 C C . GLU A 1 225 ? -9.706 0.515 -29.043 1.00 85.12 225 GLU A C 1
ATOM 1677 O O . GLU A 1 225 ? -8.650 0.041 -29.456 1.00 85.12 225 GLU A O 1
ATOM 1682 N N . ASP A 1 226 ? -9.788 1.771 -28.584 1.00 83.56 226 ASP A N 1
ATOM 1683 C CA . ASP A 1 226 ? -8.637 2.688 -28.501 1.00 83.56 226 ASP A CA 1
ATOM 1684 C C . ASP A 1 226 ? -7.480 2.084 -27.688 1.00 83.56 226 ASP A C 1
ATOM 1686 O O . ASP A 1 226 ? -6.307 2.362 -27.945 1.00 83.56 226 ASP A O 1
ATOM 1690 N N . GLY A 1 227 ? -7.797 1.257 -26.685 1.00 83.06 227 GLY A N 1
ATOM 1691 C CA . GLY A 1 227 ? -6.813 0.497 -25.923 1.00 83.06 227 GLY A CA 1
ATOM 1692 C C . GLY A 1 227 ? -6.085 -0.512 -26.806 1.00 83.06 227 GLY A C 1
ATOM 1693 O O . GLY A 1 227 ? -4.857 -0.515 -26.832 1.00 83.06 227 GLY A O 1
ATOM 1694 N N . ILE A 1 228 ? -6.822 -1.319 -27.573 1.00 85.00 228 ILE A N 1
ATOM 1695 C CA . ILE A 1 228 ? -6.252 -2.306 -28.503 1.00 85.00 228 ILE A CA 1
ATOM 1696 C C . ILE A 1 228 ? -5.338 -1.640 -29.543 1.00 85.00 228 ILE A C 1
ATOM 1698 O O . ILE A 1 228 ? -4.239 -2.134 -29.796 1.00 85.00 228 ILE A O 1
ATOM 1702 N N . GLU A 1 229 ? -5.715 -0.468 -30.059 1.00 85.56 229 GLU A N 1
ATOM 1703 C CA . GLU A 1 229 ? -4.908 0.292 -31.028 1.00 85.56 229 GLU A CA 1
ATOM 1704 C C . GLU A 1 229 ? -3.580 0.831 -30.468 1.00 85.56 229 GLU A C 1
ATOM 1706 O O . GLU A 1 229 ? -2.715 1.270 -31.226 1.00 85.56 229 GLU A O 1
ATOM 1711 N N . ASN A 1 230 ? -3.383 0.795 -29.147 1.00 84.62 230 ASN A N 1
ATOM 1712 C CA . ASN A 1 230 ? -2.128 1.191 -28.507 1.00 84.62 230 ASN A CA 1
ATOM 1713 C C . ASN A 1 230 ? -1.243 0.003 -28.088 1.00 84.62 230 ASN A C 1
ATOM 1715 O O . ASN A 1 230 ? -0.181 0.231 -27.507 1.00 84.62 230 ASN A O 1
ATOM 1719 N N . ILE A 1 231 ? -1.631 -1.239 -28.404 1.00 87.19 231 ILE A N 1
ATOM 1720 C CA . ILE A 1 231 ? -0.795 -2.428 -28.185 1.00 87.19 231 ILE A CA 1
ATOM 1721 C C . ILE A 1 231 ? 0.320 -2.467 -29.242 1.00 87.19 231 ILE A C 1
ATOM 1723 O O . ILE A 1 231 ? 0.100 -2.797 -30.408 1.00 87.19 231 ILE A O 1
ATOM 1727 N N . ASP A 1 232 ? 1.538 -2.118 -28.827 1.00 85.88 232 ASP A N 1
ATOM 1728 C CA . ASP A 1 232 ? 2.725 -2.128 -29.685 1.00 85.88 232 ASP A CA 1
ATOM 1729 C C . ASP A 1 232 ? 3.237 -3.562 -29.907 1.00 85.88 232 ASP A C 1
ATOM 1731 O O . ASP A 1 232 ? 3.533 -4.278 -28.955 1.00 85.88 232 ASP A O 1
ATOM 1735 N N . ILE A 1 233 ? 3.375 -3.973 -31.170 1.00 88.94 233 ILE A N 1
ATOM 1736 C CA . ILE A 1 233 ? 3.920 -5.284 -31.566 1.00 88.94 233 ILE A CA 1
ATOM 1737 C C . ILE A 1 233 ? 5.394 -5.171 -31.992 1.00 88.94 233 ILE A C 1
ATOM 1739 O O . ILE A 1 233 ? 6.208 -6.056 -31.718 1.00 88.94 233 ILE A O 1
ATOM 1743 N N . GLY A 1 234 ? 5.761 -4.072 -32.657 1.00 87.12 234 GLY A N 1
ATOM 1744 C CA . GLY A 1 234 ? 7.103 -3.862 -33.202 1.00 87.12 234 GLY A CA 1
ATOM 1745 C C . GLY A 1 234 ? 8.125 -3.510 -32.123 1.00 87.12 234 GLY A C 1
ATOM 1746 O O . GLY A 1 234 ? 9.258 -3.995 -32.160 1.00 87.12 234 GLY A O 1
ATOM 1747 N N . GLY A 1 235 ? 7.726 -2.699 -31.143 1.00 85.50 235 GLY A N 1
ATOM 1748 C CA . GLY A 1 235 ? 8.543 -2.304 -30.001 1.00 85.50 235 GLY A CA 1
ATOM 1749 C C . GLY A 1 235 ? 9.007 -3.495 -29.159 1.00 85.50 235 GLY A C 1
ATOM 1750 O O . GLY A 1 235 ? 10.222 -3.703 -29.057 1.00 85.50 235 GLY A O 1
ATOM 1751 N N . PRO A 1 236 ? 8.105 -4.336 -28.610 1.00 86.19 236 PRO A N 1
ATOM 1752 C CA . PRO A 1 236 ? 8.497 -5.487 -27.798 1.00 86.19 236 PRO A CA 1
ATOM 1753 C C . PRO A 1 236 ? 9.329 -6.504 -28.584 1.00 86.19 236 PRO A C 1
ATOM 1755 O O . PRO A 1 236 ? 10.301 -7.047 -28.053 1.00 86.19 236 PRO A O 1
ATOM 1758 N N . ALA A 1 237 ? 9.026 -6.710 -29.871 1.00 89.62 237 ALA A N 1
ATOM 1759 C CA . ALA A 1 237 ? 9.811 -7.580 -30.745 1.00 89.62 237 ALA A CA 1
ATOM 1760 C C . ALA A 1 237 ? 11.260 -7.083 -30.923 1.00 89.62 237 ALA A C 1
ATOM 1762 O O . ALA A 1 237 ? 12.195 -7.884 -30.891 1.00 89.62 237 ALA A O 1
ATOM 1763 N N . MET A 1 238 ? 11.484 -5.772 -31.090 1.00 86.81 238 MET A N 1
ATOM 1764 C CA . MET A 1 238 ? 12.839 -5.203 -31.176 1.00 86.81 238 MET A CA 1
ATOM 1765 C C . MET A 1 238 ? 13.575 -5.250 -29.829 1.00 86.81 238 MET A C 1
ATOM 1767 O O . MET A 1 238 ? 14.751 -5.620 -29.789 1.00 86.81 238 MET A O 1
ATOM 1771 N N . ILE A 1 239 ? 12.887 -4.922 -28.729 1.00 84.69 239 ILE A N 1
ATOM 1772 C CA . ILE A 1 239 ? 13.456 -4.924 -27.372 1.00 84.69 239 ILE A CA 1
ATOM 1773 C C . ILE A 1 239 ? 13.893 -6.341 -26.971 1.00 84.69 239 ILE A C 1
ATOM 1775 O O . ILE A 1 239 ? 15.042 -6.548 -26.580 1.00 84.69 239 ILE A O 1
ATOM 1779 N N . THR A 1 240 ? 13.018 -7.341 -27.114 1.00 84.38 240 THR A N 1
ATOM 1780 C CA . THR A 1 240 ? 13.351 -8.741 -26.788 1.00 84.38 240 THR A CA 1
ATOM 1781 C C . THR A 1 240 ? 14.448 -9.304 -27.693 1.00 84.38 240 THR A C 1
ATOM 1783 O O . THR A 1 240 ? 15.339 -10.005 -27.205 1.00 84.38 240 THR A O 1
ATOM 1786 N N . ALA A 1 241 ? 14.450 -8.968 -28.989 1.00 84.75 241 ALA A N 1
ATOM 1787 C CA . ALA A 1 241 ? 15.493 -9.392 -29.920 1.00 84.75 241 ALA A CA 1
ATOM 1788 C C . ALA A 1 241 ? 16.882 -8.864 -29.522 1.00 84.75 241 ALA A C 1
ATOM 1790 O O . ALA A 1 241 ? 17.838 -9.639 -29.447 1.00 84.75 241 ALA A O 1
ATOM 1791 N N . ALA A 1 242 ? 16.997 -7.571 -29.213 1.00 82.44 242 ALA A N 1
ATOM 1792 C CA . ALA A 1 242 ? 18.274 -6.964 -28.845 1.00 82.44 242 ALA A CA 1
ATOM 1793 C C . ALA A 1 242 ? 18.732 -7.394 -27.435 1.00 82.44 242 ALA A C 1
ATOM 1795 O O . ALA A 1 242 ? 19.915 -7.661 -27.215 1.00 82.44 242 ALA A O 1
ATOM 1796 N N . ALA A 1 243 ? 17.804 -7.558 -26.484 1.00 81.06 243 ALA A N 1
ATOM 1797 C CA . ALA A 1 243 ? 18.109 -8.079 -25.150 1.00 81.06 243 ALA A CA 1
ATOM 1798 C C . ALA A 1 243 ? 18.577 -9.551 -25.164 1.00 81.06 243 ALA A C 1
ATOM 1800 O O . ALA A 1 243 ? 19.391 -9.951 -24.328 1.00 81.06 243 ALA A O 1
ATOM 1801 N N . LYS A 1 244 ? 18.109 -10.355 -26.130 1.00 81.12 244 LYS A N 1
ATOM 1802 C CA . LYS A 1 244 ? 18.516 -11.758 -26.319 1.00 81.12 244 LYS A CA 1
ATOM 1803 C C . LYS A 1 244 ? 19.980 -11.901 -26.751 1.00 81.12 244 LYS A C 1
ATOM 1805 O O . LYS A 1 244 ? 20.675 -12.764 -26.213 1.00 81.12 244 LYS A O 1
ATOM 1810 N N . VAL A 1 245 ? 20.468 -11.081 -27.688 1.00 72.44 245 VAL A N 1
ATOM 1811 C CA . VAL A 1 245 ? 21.857 -11.192 -28.189 1.00 72.44 245 VAL A CA 1
ATOM 1812 C C . VAL A 1 245 ? 22.878 -10.900 -27.094 1.00 72.44 245 VAL A C 1
ATOM 1814 O O . VAL A 1 245 ? 23.821 -11.672 -26.936 1.00 72.44 245 VAL A O 1
ATOM 1817 N N . ILE A 1 246 ? 22.609 -9.901 -26.245 1.00 65.69 246 ILE A N 1
ATOM 1818 C CA . ILE A 1 246 ? 23.434 -9.574 -25.069 1.00 65.69 246 ILE A CA 1
ATOM 1819 C C . ILE A 1 246 ? 23.709 -10.806 -24.189 1.00 65.69 246 ILE A C 1
ATOM 1821 O O . ILE A 1 246 ? 24.778 -10.897 -23.587 1.00 65.69 246 ILE A O 1
ATOM 1825 N N . HIS A 1 247 ? 22.775 -11.759 -24.100 1.00 54.81 247 HIS A N 1
ATOM 1826 C CA . HIS A 1 247 ? 22.954 -13.009 -23.351 1.00 54.81 247 HIS A CA 1
ATOM 1827 C C . HIS A 1 247 ? 23.732 -14.090 -24.123 1.00 54.81 247 HIS A C 1
ATOM 1829 O O . HIS A 1 247 ? 24.445 -14.888 -23.514 1.00 54.81 247 HIS A O 1
ATOM 1835 N N . LEU A 1 248 ? 23.605 -14.139 -25.451 1.00 51.81 248 LEU A N 1
ATOM 1836 C CA . LEU A 1 248 ? 24.158 -15.211 -26.286 1.00 51.81 248 LEU A CA 1
ATOM 1837 C C . LEU A 1 248 ? 25.673 -15.103 -26.502 1.00 51.81 248 LEU A C 1
ATOM 1839 O O . LEU A 1 248 ? 26.343 -16.142 -26.553 1.00 51.81 248 LEU A O 1
ATOM 1843 N N . ASP A 1 249 ? 26.214 -13.885 -26.554 1.00 52.19 249 ASP A N 1
ATOM 1844 C CA . ASP A 1 249 ? 27.663 -13.635 -26.630 1.00 52.19 249 ASP A CA 1
ATOM 1845 C C . ASP A 1 249 ? 28.413 -14.234 -25.417 1.00 52.19 249 ASP A C 1
ATOM 1847 O O . ASP A 1 249 ? 29.563 -14.657 -25.519 1.00 52.19 249 ASP A O 1
ATOM 1851 N N . GLN A 1 250 ? 27.738 -14.353 -24.266 1.00 49.22 250 GLN A N 1
ATOM 1852 C CA . GLN A 1 250 ? 28.345 -14.752 -22.990 1.00 49.22 250 GLN A CA 1
ATOM 1853 C C . GLN A 1 250 ? 28.562 -16.267 -22.841 1.00 49.22 250 GLN A C 1
ATOM 1855 O O . GLN A 1 250 ? 29.479 -16.689 -22.131 1.00 49.22 250 GLN A O 1
ATOM 1860 N N . MET A 1 251 ? 27.739 -17.108 -23.487 1.00 42.25 251 MET A N 1
ATOM 1861 C CA . MET A 1 251 ? 27.793 -18.566 -23.277 1.00 42.25 251 MET A CA 1
ATOM 1862 C C . MET A 1 251 ? 29.108 -19.206 -23.737 1.00 42.25 251 MET A C 1
ATOM 1864 O O . MET A 1 251 ? 29.513 -20.219 -23.172 1.00 42.25 251 MET A O 1
ATOM 1868 N N . LEU A 1 252 ? 29.799 -18.622 -24.721 1.00 41.66 252 LEU A N 1
ATOM 1869 C CA . LEU A 1 252 ? 31.135 -19.083 -25.105 1.00 41.66 252 LEU A CA 1
ATOM 1870 C C . LEU A 1 252 ? 32.152 -18.821 -23.992 1.00 41.66 252 LEU A C 1
ATOM 1872 O O . LEU A 1 252 ? 32.903 -19.721 -23.624 1.00 41.66 252 LEU A O 1
ATOM 1876 N N . GLN A 1 253 ? 32.161 -17.613 -23.427 1.00 40.66 253 GLN A N 1
ATOM 1877 C CA . GLN A 1 253 ? 33.197 -17.200 -22.483 1.00 40.66 253 GLN A CA 1
ATOM 1878 C C . GLN A 1 253 ? 33.087 -17.941 -21.141 1.00 40.66 253 GLN A C 1
ATOM 1880 O O . GLN A 1 253 ? 34.095 -18.443 -20.647 1.00 40.66 253 GLN A O 1
ATOM 1885 N N . LEU A 1 254 ? 31.870 -18.154 -20.625 1.00 37.69 254 LEU A N 1
ATOM 1886 C CA . LEU A 1 254 ? 31.652 -18.985 -19.430 1.00 37.69 254 LEU A CA 1
ATOM 1887 C C . LEU A 1 254 ? 32.029 -20.464 -19.648 1.00 37.69 254 LEU A C 1
ATOM 1889 O O . LEU A 1 254 ? 32.501 -21.117 -18.717 1.00 37.69 254 LEU A O 1
ATOM 1893 N N . MET A 1 255 ? 31.890 -21.001 -20.868 1.00 35.94 255 MET A N 1
ATOM 1894 C CA . MET A 1 255 ? 32.383 -22.351 -21.184 1.00 35.94 255 MET A CA 1
ATOM 1895 C C . MET A 1 255 ? 33.918 -22.433 -21.233 1.00 35.94 255 MET A C 1
ATOM 1897 O O . MET A 1 255 ? 34.462 -23.492 -20.916 1.00 35.94 255 MET A O 1
ATOM 1901 N N . PHE A 1 256 ? 34.616 -21.340 -21.564 1.00 41.38 256 PHE A N 1
ATOM 1902 C CA . PHE A 1 256 ? 36.081 -21.264 -21.487 1.00 41.38 256 PHE A CA 1
ATOM 1903 C C . PHE A 1 256 ? 36.609 -21.056 -20.061 1.00 41.38 256 PHE A C 1
ATOM 1905 O O . PHE A 1 256 ? 37.662 -21.594 -19.735 1.00 41.38 256 PHE A O 1
ATOM 1912 N N . GLU A 1 257 ? 35.882 -20.355 -19.187 1.00 40.19 257 GLU A N 1
ATOM 1913 C CA . GLU A 1 257 ? 36.249 -20.233 -17.763 1.00 40.19 257 GLU A CA 1
ATOM 1914 C C . GLU A 1 257 ? 36.003 -21.532 -16.969 1.00 40.19 257 GLU A C 1
ATOM 1916 O O . GLU A 1 257 ? 36.627 -21.759 -15.934 1.00 40.19 257 GLU A O 1
ATOM 1921 N N . SER A 1 258 ? 35.136 -22.419 -17.470 1.00 32.91 258 SER A N 1
ATOM 1922 C CA . SER A 1 258 ? 34.707 -23.643 -16.773 1.00 32.91 258 SER A CA 1
ATOM 1923 C C . SER A 1 258 ? 35.548 -24.900 -17.062 1.00 32.91 258 SER A C 1
ATOM 1925 O O . SER A 1 258 ? 35.169 -25.989 -16.624 1.00 32.91 258 SER A O 1
ATOM 1927 N N . ARG A 1 259 ? 36.654 -24.817 -17.822 1.00 32.31 259 ARG A N 1
ATOM 1928 C CA . ARG A 1 259 ? 37.528 -25.974 -18.126 1.00 32.31 259 ARG A CA 1
ATOM 1929 C C . ARG A 1 259 ? 39.016 -25.612 -18.097 1.00 32.31 259 ARG A C 1
ATOM 1931 O O . ARG A 1 259 ? 39.403 -24.498 -18.420 1.00 32.31 259 ARG A O 1
ATOM 1938 N N . ASN A 1 260 ? 39.830 -26.589 -17.689 1.00 30.98 260 ASN A N 1
ATOM 1939 C CA . ASN A 1 260 ? 41.253 -26.449 -17.355 1.00 30.98 260 ASN A CA 1
ATOM 1940 C C . ASN A 1 260 ? 42.087 -25.637 -18.361 1.00 30.98 260 ASN A C 1
ATOM 1942 O O . ASN A 1 260 ? 41.978 -25.820 -19.573 1.00 30.98 260 ASN A O 1
ATOM 1946 N N . ILE A 1 261 ? 43.003 -24.827 -17.818 1.00 31.89 261 ILE A N 1
ATOM 1947 C CA . ILE A 1 261 ? 43.992 -24.032 -18.557 1.00 31.89 261 ILE A CA 1
ATOM 1948 C C . ILE A 1 261 ? 44.800 -24.933 -19.503 1.00 31.89 261 ILE A C 1
ATOM 1950 O O . ILE A 1 261 ? 45.613 -25.742 -19.054 1.00 31.89 261 ILE A O 1
ATOM 1954 N N . LEU A 1 262 ? 44.624 -24.750 -20.814 1.00 27.84 262 LEU A N 1
ATOM 1955 C CA . LEU A 1 262 ? 45.454 -25.389 -21.833 1.00 27.84 262 LEU A CA 1
ATOM 1956 C C . LEU A 1 262 ? 46.611 -24.457 -22.221 1.00 27.84 262 LEU A C 1
ATOM 1958 O O . LEU A 1 262 ? 46.441 -23.532 -23.014 1.00 27.84 262 LEU A O 1
ATOM 1962 N N . LEU A 1 263 ? 47.796 -24.711 -21.665 1.00 28.83 263 LEU A N 1
ATOM 1963 C CA . LEU A 1 263 ? 49.039 -24.086 -22.119 1.00 28.83 263 LEU A CA 1
ATOM 1964 C C . LEU A 1 263 ? 49.530 -24.795 -23.387 1.00 28.83 263 LEU A C 1
ATOM 1966 O O . LEU A 1 263 ? 50.022 -25.919 -23.320 1.00 28.83 263 LEU A O 1
ATOM 1970 N N . VAL A 1 264 ? 49.421 -24.127 -24.535 1.00 27.47 264 VAL A N 1
ATOM 1971 C CA . VAL A 1 264 ? 50.090 -24.556 -25.771 1.00 27.47 264 VAL A CA 1
ATOM 1972 C C . VAL A 1 264 ? 51.467 -23.901 -25.812 1.00 27.47 264 VAL A C 1
ATOM 1974 O O . VAL A 1 264 ? 51.569 -22.681 -25.914 1.00 27.47 264 VAL A O 1
ATOM 1977 N N . VAL A 1 265 ? 52.520 -24.712 -25.721 1.00 27.78 265 VAL A N 1
ATOM 1978 C CA . VAL A 1 265 ? 53.910 -24.268 -25.885 1.00 27.78 265 VAL A CA 1
ATOM 1979 C C . VAL A 1 265 ? 54.387 -24.674 -27.275 1.00 27.78 265 VAL A C 1
ATOM 1981 O O . VAL A 1 265 ? 54.356 -25.853 -27.619 1.00 27.78 265 VAL A O 1
ATOM 1984 N N . HIS A 1 266 ? 54.857 -23.698 -28.047 1.00 26.95 266 HIS A N 1
ATOM 1985 C CA . HIS A 1 266 ? 55.654 -23.898 -29.256 1.00 26.95 266 HIS A CA 1
ATOM 1986 C C . HIS A 1 266 ? 56.911 -23.032 -29.106 1.00 26.95 266 HIS A C 1
ATOM 1988 O O . HIS A 1 266 ? 56.814 -21.911 -28.604 1.00 26.95 266 HIS A O 1
ATOM 1994 N N . ASP A 1 267 ? 58.077 -23.576 -29.458 1.00 31.38 267 ASP A N 1
ATOM 1995 C CA . ASP A 1 267 ? 59.392 -22.912 -29.433 1.00 31.38 267 ASP A CA 1
ATOM 1996 C C . ASP A 1 267 ? 59.618 -21.956 -28.247 1.00 31.38 267 ASP A C 1
ATOM 1998 O O . ASP A 1 267 ? 59.721 -20.734 -28.380 1.00 31.38 267 ASP A O 1
ATOM 2002 N N . SER A 1 268 ? 59.690 -22.550 -27.051 1.00 36.16 268 SER A N 1
ATOM 2003 C CA . SER A 1 268 ? 60.141 -21.914 -25.799 1.00 36.16 268 SER A CA 1
ATOM 2004 C C . SER A 1 268 ? 59.360 -20.679 -25.320 1.00 36.16 268 SER A C 1
ATOM 2006 O O . SER A 1 268 ? 59.763 -20.051 -24.341 1.00 36.16 268 SER A O 1
ATOM 2008 N N . THR A 1 269 ? 58.232 -20.336 -25.950 1.00 34.28 269 THR A N 1
ATOM 2009 C CA . THR A 1 269 ? 57.501 -19.090 -25.678 1.00 34.28 269 THR A CA 1
ATOM 2010 C C . THR A 1 269 ? 56.146 -19.368 -25.025 1.00 34.28 269 THR A C 1
ATOM 2012 O O . THR A 1 269 ? 55.253 -19.956 -25.632 1.00 34.28 269 THR A O 1
ATOM 2015 N N . VAL A 1 270 ? 55.959 -18.912 -23.780 1.00 36.66 270 VAL A N 1
ATOM 2016 C CA . VAL A 1 270 ? 54.673 -19.019 -23.067 1.00 36.66 270 VAL A CA 1
ATOM 2017 C C . VAL A 1 270 ? 53.769 -17.849 -23.456 1.00 36.66 270 VAL A C 1
ATOM 2019 O O . VAL A 1 270 ? 53.869 -16.754 -22.902 1.00 36.66 270 VAL A O 1
ATOM 2022 N N . VAL A 1 271 ? 52.865 -18.076 -24.411 1.00 33.28 271 VAL A N 1
ATOM 2023 C CA . VAL A 1 271 ? 51.891 -17.065 -24.848 1.00 33.28 271 VAL A CA 1
ATOM 2024 C C . VAL A 1 271 ? 50.626 -17.148 -23.991 1.00 33.28 271 VAL A C 1
ATOM 2026 O O . VAL A 1 271 ? 49.925 -18.157 -23.980 1.00 33.28 271 VAL A O 1
ATOM 2029 N N . SER A 1 272 ? 50.297 -16.064 -23.283 1.00 34.78 272 SER A N 1
ATOM 2030 C CA . SER A 1 272 ? 49.010 -15.944 -22.587 1.00 34.78 272 SER A CA 1
ATOM 2031 C C . SER A 1 272 ? 47.855 -15.886 -23.591 1.00 34.78 272 SER A C 1
ATOM 2033 O O . SER A 1 272 ? 47.934 -15.170 -24.589 1.00 34.78 272 SER A O 1
ATOM 2035 N N . ILE A 1 273 ? 46.732 -16.550 -23.298 1.00 38.66 273 ILE A N 1
ATOM 2036 C CA . ILE A 1 273 ? 45.521 -16.500 -24.140 1.00 38.66 273 ILE A CA 1
ATOM 2037 C C . ILE A 1 273 ? 45.001 -15.055 -24.306 1.00 38.66 273 ILE A C 1
ATOM 2039 O O . ILE A 1 273 ? 44.461 -14.719 -25.361 1.00 38.66 273 ILE A O 1
ATOM 2043 N N . LYS A 1 274 ? 45.262 -14.158 -23.337 1.00 34.78 274 LYS A N 1
ATOM 2044 C CA . LYS A 1 274 ? 44.991 -12.713 -23.482 1.00 34.78 274 LYS A CA 1
ATOM 2045 C C . LYS A 1 274 ? 45.713 -12.087 -24.685 1.00 34.78 274 LYS A C 1
ATOM 2047 O O . LYS A 1 274 ? 45.145 -11.219 -25.337 1.00 34.78 274 LYS A O 1
ATOM 2052 N N . SER A 1 275 ? 46.925 -12.541 -25.004 1.00 33.16 275 SER A N 1
ATOM 2053 C CA . SER A 1 275 ? 47.706 -12.054 -26.148 1.00 33.16 275 SER A CA 1
ATOM 2054 C C . SER A 1 275 ? 47.177 -12.586 -27.483 1.00 33.16 275 SER A C 1
ATOM 2056 O O . SER A 1 275 ? 47.211 -11.873 -28.479 1.00 33.16 275 SER A O 1
ATOM 2058 N N . VAL A 1 276 ? 46.641 -13.812 -27.512 1.00 36.31 276 VAL A N 1
ATOM 2059 C CA . VAL A 1 276 ? 46.065 -14.413 -28.733 1.00 36.31 276 VAL A CA 1
ATOM 2060 C C . VAL A 1 276 ? 44.765 -13.709 -29.138 1.00 36.31 276 VAL A C 1
ATOM 2062 O O . VAL A 1 276 ? 44.532 -13.473 -30.323 1.00 36.31 276 VAL A O 1
ATOM 2065 N N . LEU A 1 277 ? 43.943 -13.316 -28.160 1.00 36.31 277 LEU A N 1
ATOM 2066 C CA . LEU A 1 277 ? 42.708 -12.559 -28.399 1.00 36.31 277 LEU A CA 1
ATOM 2067 C C . LEU A 1 277 ? 42.960 -11.146 -28.954 1.00 36.31 277 LEU A C 1
ATOM 2069 O O . LEU A 1 277 ? 42.109 -10.630 -29.667 1.00 36.31 277 LEU A O 1
ATOM 2073 N N . ALA A 1 278 ? 44.130 -10.549 -28.704 1.00 34.38 278 ALA A N 1
ATOM 2074 C CA . ALA A 1 278 ? 44.497 -9.236 -29.243 1.00 34.38 278 ALA A CA 1
ATOM 2075 C C . ALA A 1 278 ? 44.913 -9.257 -30.732 1.00 34.38 278 ALA A C 1
ATOM 2077 O O . ALA A 1 278 ? 44.980 -8.204 -31.360 1.00 34.38 278 ALA A O 1
ATOM 2078 N N . ILE A 1 279 ? 45.204 -10.433 -31.305 1.00 32.03 279 ILE A N 1
ATOM 2079 C CA . ILE A 1 279 ? 45.758 -10.574 -32.669 1.00 32.03 279 ILE A CA 1
ATOM 2080 C C . ILE A 1 279 ? 44.659 -10.748 -33.736 1.00 32.03 279 ILE A C 1
ATOM 2082 O O . ILE A 1 279 ? 44.902 -10.544 -34.925 1.00 32.03 279 ILE A O 1
ATOM 2086 N N . LYS A 1 280 ? 43.419 -11.054 -33.337 1.00 31.86 280 LYS A N 1
ATOM 2087 C CA . LYS A 1 280 ? 42.248 -10.943 -34.219 1.00 31.86 280 LYS A CA 1
ATOM 2088 C C . LYS A 1 280 ? 41.534 -9.630 -33.917 1.00 31.86 280 LYS A C 1
ATOM 2090 O O . LYS A 1 280 ? 41.030 -9.462 -32.815 1.00 31.86 280 LYS A O 1
ATOM 2095 N N . GLY A 1 281 ? 41.451 -8.739 -34.907 1.00 29.19 281 GLY A N 1
ATOM 2096 C CA . GLY A 1 281 ? 40.795 -7.423 -34.822 1.00 29.19 281 GLY A CA 1
ATOM 2097 C C . GLY A 1 281 ? 39.265 -7.470 -34.705 1.00 29.19 281 GLY A C 1
ATOM 2098 O O . GLY A 1 281 ? 38.565 -6.765 -35.425 1.00 29.19 281 GLY A O 1
ATOM 2099 N N . ILE A 1 282 ? 38.739 -8.324 -33.828 1.00 34.62 282 ILE A N 1
ATOM 2100 C CA . ILE A 1 282 ? 37.321 -8.405 -33.490 1.00 34.62 282 ILE A CA 1
ATOM 2101 C C . ILE A 1 282 ? 37.041 -7.262 -32.513 1.00 34.62 282 ILE A C 1
ATOM 2103 O O . ILE A 1 282 ? 37.273 -7.385 -31.311 1.00 34.62 282 ILE A O 1
ATOM 2107 N N . SER A 1 283 ? 36.573 -6.130 -33.043 1.00 32.62 283 SER A N 1
ATOM 2108 C CA . SER A 1 283 ? 36.050 -5.039 -32.215 1.00 32.62 283 SER A CA 1
ATOM 2109 C C . SER A 1 283 ? 34.938 -5.595 -31.308 1.00 32.62 283 SER A C 1
ATOM 2111 O O . SER A 1 283 ? 34.090 -6.340 -31.812 1.00 32.62 283 SER A O 1
ATOM 2113 N N . PRO A 1 284 ? 34.943 -5.313 -29.989 1.00 35.66 284 PRO A N 1
ATOM 2114 C CA . PRO A 1 284 ? 34.019 -5.944 -29.050 1.00 35.66 284 PRO A CA 1
ATOM 2115 C C . PRO A 1 284 ? 32.562 -5.672 -29.435 1.00 35.66 284 PRO A C 1
ATOM 2117 O O . PRO A 1 284 ? 32.226 -4.597 -29.933 1.00 35.66 284 PRO A O 1
ATOM 2120 N N . VAL A 1 285 ? 31.693 -6.663 -29.213 1.00 39.44 285 VAL A N 1
ATOM 2121 C CA . VAL A 1 285 ? 30.292 -6.604 -29.649 1.00 39.44 285 VAL A CA 1
ATOM 2122 C C . VAL A 1 285 ? 29.515 -5.608 -28.789 1.00 39.44 285 VAL A C 1
ATOM 2124 O O . VAL A 1 285 ? 28.991 -5.924 -27.716 1.00 39.44 285 VAL A O 1
ATOM 2127 N N . TYR A 1 286 ? 29.425 -4.382 -29.295 1.00 44.28 286 TYR A N 1
ATOM 2128 C CA . TYR A 1 286 ? 28.404 -3.435 -28.891 1.00 44.28 286 TYR A CA 1
ATOM 2129 C C . TYR A 1 286 ? 27.065 -3.949 -29.424 1.00 44.28 286 TYR A C 1
ATOM 2131 O O . TYR A 1 286 ? 26.834 -3.995 -30.626 1.00 44.28 286 TYR A O 1
ATOM 2139 N N . CYS A 1 287 ? 26.198 -4.374 -28.513 1.00 41.78 287 CYS A N 1
ATOM 2140 C CA . CYS A 1 287 ? 24.763 -4.446 -28.739 1.00 41.78 287 CYS A CA 1
ATOM 2141 C C . CYS A 1 287 ? 24.107 -3.902 -27.469 1.00 41.78 287 CYS A C 1
ATOM 2143 O O . CYS A 1 287 ? 24.030 -4.590 -26.452 1.00 41.78 287 CYS A O 1
ATOM 2145 N N . THR A 1 288 ? 23.732 -2.625 -27.466 1.00 44.88 288 THR A N 1
ATOM 2146 C CA . THR A 1 288 ? 23.054 -1.975 -26.338 1.00 44.88 288 THR A CA 1
ATOM 2147 C C . THR A 1 288 ? 21.570 -1.824 -26.636 1.00 44.88 288 THR A C 1
ATOM 2149 O O . THR A 1 288 ? 21.104 -0.789 -27.107 1.00 44.88 288 THR A O 1
ATOM 2152 N N . CYS A 1 289 ? 20.806 -2.867 -26.312 1.00 43.34 289 CYS A N 1
ATOM 2153 C CA . CYS A 1 289 ? 19.368 -2.738 -26.109 1.00 43.34 289 CYS A CA 1
ATOM 2154 C C . CYS A 1 289 ? 19.108 -1.869 -24.879 1.00 43.34 289 CYS A C 1
ATOM 2156 O O . CYS A 1 289 ? 19.588 -2.209 -23.797 1.00 43.34 289 CYS A O 1
ATOM 2158 N N . ARG A 1 290 ? 18.297 -0.813 -24.989 1.00 46.94 290 ARG A N 1
ATOM 2159 C CA . ARG A 1 290 ? 17.752 -0.142 -23.802 1.00 46.94 290 ARG A CA 1
ATOM 2160 C C . ARG A 1 290 ? 16.320 0.327 -24.040 1.00 46.94 290 ARG A C 1
ATOM 2162 O O . ARG A 1 290 ? 16.073 1.182 -24.884 1.00 46.94 290 ARG A O 1
ATOM 2169 N N . ALA A 1 291 ? 15.406 -0.220 -23.237 1.00 49.34 291 ALA A N 1
ATOM 2170 C CA . ALA A 1 291 ? 14.108 0.388 -22.980 1.00 49.34 291 ALA A CA 1
ATOM 2171 C C . ALA A 1 291 ? 14.350 1.699 -22.216 1.00 49.34 291 ALA A C 1
ATOM 2173 O O . ALA A 1 291 ? 14.822 1.673 -21.072 1.00 49.34 291 ALA A O 1
ATOM 2174 N N . LEU A 1 292 ? 14.137 2.827 -22.896 1.00 54.34 292 LEU A N 1
ATOM 2175 C CA . LEU A 1 292 ? 14.675 4.128 -22.500 1.00 54.34 292 LEU A CA 1
ATOM 2176 C C . LEU A 1 292 ? 13.604 5.074 -21.947 1.00 54.34 292 LEU A C 1
ATOM 2178 O O . LEU A 1 292 ? 12.750 5.566 -22.683 1.00 54.34 292 LEU A O 1
ATOM 2182 N N . ASN A 1 293 ? 13.747 5.408 -20.662 1.00 58.41 293 ASN A N 1
ATOM 2183 C CA . ASN A 1 293 ? 13.195 6.641 -20.099 1.00 58.41 293 ASN A CA 1
ATOM 2184 C C . ASN A 1 293 ? 14.261 7.735 -20.244 1.00 58.41 293 ASN A C 1
ATOM 2186 O O . ASN A 1 293 ? 15.431 7.459 -20.008 1.00 58.41 293 ASN A O 1
ATOM 2190 N N . VAL A 1 294 ? 13.865 8.972 -20.545 1.00 61.53 294 VAL A N 1
ATOM 2191 C CA . VAL A 1 294 ? 14.744 10.132 -20.833 1.00 61.53 294 VAL A CA 1
ATOM 2192 C C . VAL A 1 294 ? 16.006 10.233 -19.953 1.00 61.53 294 VAL A C 1
ATOM 2194 O O . VAL A 1 294 ? 17.114 10.403 -20.458 1.00 61.53 294 VAL A O 1
ATOM 2197 N N . GLN A 1 295 ? 15.851 10.058 -18.636 1.00 69.81 295 GLN A N 1
ATOM 2198 C CA . GLN A 1 295 ? 16.924 10.136 -17.627 1.00 69.81 295 GLN A CA 1
ATOM 2199 C C . GLN A 1 295 ? 18.107 9.178 -17.874 1.00 69.81 295 GLN A C 1
ATOM 2201 O O . GLN A 1 295 ? 19.199 9.385 -17.351 1.00 69.81 295 GLN A O 1
ATOM 2206 N N . ASP A 1 296 ? 17.899 8.124 -18.661 1.00 73.75 296 ASP A N 1
ATOM 2207 C CA . ASP A 1 296 ? 18.898 7.115 -18.991 1.00 73.75 296 ASP A CA 1
ATOM 2208 C C . ASP A 1 296 ? 19.920 7.565 -20.062 1.00 73.75 296 ASP A C 1
ATOM 2210 O O . ASP A 1 296 ? 21.003 6.971 -20.141 1.00 73.75 296 ASP A O 1
ATOM 2214 N N . TYR A 1 297 ? 19.588 8.538 -20.929 1.00 81.25 297 TYR A N 1
ATOM 2215 C CA . TYR A 1 297 ? 20.421 8.871 -22.100 1.00 81.25 297 TYR A CA 1
ATOM 2216 C C . TYR A 1 297 ? 21.874 9.250 -21.738 1.00 81.25 297 TYR A C 1
ATOM 2218 O O . TYR A 1 297 ? 22.782 8.741 -22.401 1.00 81.25 297 TYR A O 1
ATOM 2226 N N . PRO A 1 298 ? 22.156 10.056 -20.687 1.00 84.81 298 PRO A N 1
ATOM 2227 C CA . PRO A 1 298 ? 23.531 10.411 -20.325 1.00 84.81 298 PRO A CA 1
ATOM 2228 C C . PRO A 1 298 ? 24.370 9.209 -19.862 1.00 84.81 298 PRO A C 1
ATOM 2230 O O . PRO A 1 298 ? 25.560 9.135 -20.166 1.00 84.81 298 PRO A O 1
ATOM 2233 N N . GLU A 1 299 ? 23.764 8.233 -19.172 1.00 82.31 299 GLU A N 1
ATOM 2234 C CA . GLU A 1 299 ? 24.452 7.001 -18.751 1.00 82.31 299 GLU A CA 1
ATOM 2235 C C . GLU A 1 299 ? 24.810 6.130 -19.969 1.00 82.31 299 GLU A C 1
ATOM 2237 O O . GLU A 1 299 ? 25.891 5.539 -20.011 1.00 82.31 299 GLU A O 1
ATOM 2242 N N . LEU A 1 300 ? 23.936 6.082 -20.985 1.00 80.81 300 LEU A N 1
ATOM 2243 C CA . LEU A 1 300 ? 24.200 5.383 -22.246 1.00 80.81 300 LEU A CA 1
ATOM 2244 C C . LEU A 1 300 ? 25.305 6.071 -23.062 1.00 80.81 300 LEU A C 1
ATOM 2246 O O . LEU A 1 300 ? 26.266 5.405 -23.441 1.00 80.81 300 LEU A O 1
ATOM 2250 N N . LEU A 1 301 ? 25.205 7.381 -23.308 1.00 83.56 301 LEU A N 1
ATOM 2251 C CA . LEU A 1 301 ? 26.219 8.120 -24.071 1.00 83.56 301 LEU A CA 1
ATOM 2252 C C . LEU A 1 301 ? 27.585 8.069 -23.373 1.00 83.56 301 LEU A C 1
ATOM 2254 O O . LEU A 1 301 ? 28.583 7.746 -24.012 1.00 83.56 301 LEU A O 1
ATOM 2258 N N . GLY A 1 302 ? 27.627 8.259 -22.049 1.00 82.94 302 GLY A N 1
ATOM 2259 C CA . GLY A 1 302 ? 28.853 8.128 -21.258 1.00 82.94 302 GLY A CA 1
ATOM 2260 C C . GLY A 1 302 ? 29.436 6.708 -21.242 1.00 82.94 302 GLY A C 1
ATOM 2261 O O . GLY A 1 302 ? 30.653 6.552 -21.155 1.00 82.94 302 GLY A O 1
ATOM 2262 N N . PHE A 1 303 ? 28.615 5.658 -21.362 1.00 80.12 303 PHE A N 1
ATOM 2263 C CA . PHE A 1 303 ? 29.111 4.296 -21.586 1.00 80.12 303 PHE A CA 1
ATOM 2264 C C . PHE A 1 303 ? 29.739 4.142 -22.981 1.00 80.12 303 PHE A C 1
ATOM 2266 O O . PHE A 1 303 ? 30.871 3.666 -23.091 1.00 80.12 303 PHE A O 1
ATOM 2273 N N . LEU A 1 304 ? 29.040 4.574 -24.035 1.00 80.31 304 LEU A N 1
ATOM 2274 C CA . LEU A 1 304 ? 29.515 4.446 -25.417 1.00 80.31 304 LEU A CA 1
ATOM 2275 C C . LEU A 1 304 ? 30.784 5.280 -25.670 1.00 80.31 304 LEU A C 1
ATOM 2277 O O . LEU A 1 304 ? 31.691 4.803 -26.351 1.00 80.31 304 LEU A O 1
ATOM 2281 N N . GLN A 1 305 ? 30.891 6.469 -25.067 1.00 81.94 305 GLN A N 1
ATOM 2282 C CA . GLN A 1 305 ? 32.068 7.342 -25.136 1.00 81.94 305 GLN A CA 1
ATOM 2283 C C . GLN A 1 305 ? 33.309 6.725 -24.474 1.00 81.94 305 GLN A C 1
ATOM 2285 O O . GLN A 1 305 ? 34.417 6.900 -24.976 1.00 81.94 305 GLN A O 1
ATOM 2290 N N . ARG A 1 306 ? 33.146 5.956 -23.384 1.00 77.94 306 ARG A N 1
ATOM 2291 C CA . ARG A 1 306 ? 34.263 5.211 -22.773 1.00 77.94 306 ARG A CA 1
ATOM 2292 C C . ARG A 1 306 ? 34.808 4.110 -23.689 1.00 77.94 306 ARG A C 1
ATOM 2294 O O . ARG A 1 306 ? 35.957 3.721 -23.506 1.00 77.94 306 ARG A O 1
ATOM 2301 N N . ASN A 1 307 ? 34.009 3.606 -24.641 1.00 68.12 307 ASN A N 1
ATOM 2302 C CA . ASN A 1 307 ? 34.378 2.559 -25.610 1.00 68.12 307 ASN A CA 1
ATOM 2303 C C . ASN A 1 307 ? 35.055 1.336 -24.930 1.00 68.12 307 ASN A C 1
ATOM 2305 O O . ASN A 1 307 ? 36.040 0.783 -25.421 1.00 68.12 307 ASN A O 1
ATOM 2309 N N . GLN A 1 308 ? 34.528 0.954 -23.758 1.00 64.31 308 GLN A N 1
ATOM 2310 C CA . GLN A 1 308 ? 34.974 -0.159 -22.909 1.00 64.31 308 GLN A CA 1
ATOM 2311 C C . GLN A 1 308 ? 33.942 -1.298 -22.923 1.00 64.31 308 GLN A C 1
ATOM 2313 O O . GLN A 1 308 ? 32.738 -1.047 -22.979 1.00 64.31 308 GLN A O 1
ATOM 2318 N N . ASP A 1 309 ? 34.398 -2.548 -22.803 1.00 66.62 309 ASP A N 1
ATOM 2319 C CA . ASP A 1 309 ? 33.517 -3.722 -22.710 1.00 66.62 309 ASP A CA 1
ATOM 2320 C C . ASP A 1 309 ? 32.924 -3.901 -21.297 1.00 66.62 309 ASP A C 1
ATOM 2322 O O . ASP A 1 309 ? 33.309 -4.793 -20.543 1.00 66.62 309 ASP A O 1
ATOM 2326 N N . ASP A 1 310 ? 31.964 -3.051 -20.921 1.00 71.50 310 ASP A N 1
ATOM 2327 C CA . ASP A 1 310 ? 31.194 -3.247 -19.686 1.00 71.50 310 ASP A CA 1
ATOM 2328 C C . ASP A 1 310 ? 30.057 -4.260 -19.909 1.00 71.50 310 ASP A C 1
ATOM 2330 O O . ASP A 1 310 ? 28.944 -3.936 -20.346 1.00 71.50 310 ASP A O 1
ATOM 2334 N N . GLN A 1 311 ? 30.355 -5.527 -19.625 1.00 71.69 311 GLN A N 1
ATOM 2335 C CA . GLN A 1 311 ? 29.386 -6.621 -19.693 1.00 71.69 311 GLN A CA 1
ATOM 2336 C C . GLN A 1 311 ? 28.339 -6.550 -18.566 1.00 71.69 311 GLN A C 1
ATOM 2338 O O . GLN A 1 311 ? 27.204 -6.992 -18.754 1.00 71.69 311 GLN A O 1
ATOM 2343 N N . GLN A 1 312 ? 28.676 -5.975 -17.405 1.00 77.31 312 GLN A N 1
ATOM 2344 C CA . GLN A 1 312 ? 27.745 -5.833 -16.280 1.00 77.31 312 GLN A CA 1
ATOM 2345 C C . GLN A 1 312 ? 26.676 -4.780 -16.590 1.00 77.31 312 GLN A C 1
ATOM 2347 O O . GLN A 1 312 ? 25.491 -5.010 -16.337 1.00 77.31 312 GLN A O 1
ATOM 2352 N N . PHE A 1 313 ? 27.068 -3.673 -17.220 1.00 75.75 313 PHE A N 1
ATOM 2353 C CA . PHE A 1 313 ? 26.147 -2.675 -17.744 1.00 75.75 313 PHE A CA 1
ATOM 2354 C C . PHE A 1 313 ? 25.219 -3.278 -18.801 1.00 75.75 313 PHE A C 1
ATOM 2356 O O . PHE A 1 313 ? 24.002 -3.177 -18.657 1.00 75.75 313 PHE A O 1
ATOM 2363 N N . ARG A 1 314 ? 25.739 -4.003 -19.805 1.00 73.88 314 ARG A N 1
ATOM 2364 C CA . ARG A 1 314 ? 24.870 -4.647 -20.812 1.00 73.88 314 ARG A CA 1
ATOM 2365 C C . ARG A 1 314 ? 23.897 -5.661 -20.192 1.00 73.88 314 ARG A C 1
ATOM 2367 O O . ARG A 1 314 ? 22.724 -5.650 -20.555 1.00 73.88 314 ARG A O 1
ATOM 2374 N N . ARG A 1 315 ? 24.317 -6.450 -19.191 1.00 76.25 315 ARG A N 1
ATOM 2375 C CA . ARG A 1 315 ? 23.416 -7.320 -18.400 1.00 76.25 315 ARG A CA 1
ATOM 2376 C C . ARG A 1 315 ? 22.306 -6.529 -17.689 1.00 76.25 315 ARG A C 1
ATOM 2378 O O . ARG A 1 315 ? 21.142 -6.906 -17.807 1.00 76.25 315 ARG A O 1
ATOM 2385 N N . LYS A 1 316 ? 22.638 -5.418 -17.011 1.00 79.00 316 LYS A N 1
ATOM 2386 C CA . LYS A 1 316 ? 21.669 -4.491 -16.380 1.00 79.00 316 LYS A CA 1
ATOM 2387 C C . LYS A 1 316 ? 20.646 -3.977 -17.403 1.00 79.00 316 LYS A C 1
ATOM 2389 O O . LYS A 1 316 ? 19.452 -3.952 -17.110 1.00 79.00 316 LYS A O 1
ATOM 2394 N N . LEU A 1 317 ? 21.094 -3.612 -18.607 1.00 76.31 317 LEU A N 1
ATOM 2395 C CA . LEU A 1 317 ? 20.208 -3.127 -19.667 1.00 76.31 317 LEU A CA 1
ATOM 2396 C C . LEU A 1 317 ? 19.307 -4.228 -20.247 1.00 76.31 317 LEU A C 1
ATOM 2398 O O . LEU A 1 317 ? 18.112 -3.996 -20.401 1.00 76.31 317 LEU A O 1
ATOM 2402 N N . ALA A 1 318 ? 19.834 -5.430 -20.503 1.00 79.19 318 ALA A N 1
ATOM 2403 C CA . ALA A 1 318 ? 19.043 -6.564 -20.989 1.00 79.19 318 ALA A CA 1
ATOM 2404 C C . ALA A 1 318 ? 17.972 -7.009 -19.975 1.00 79.19 318 ALA A C 1
ATOM 2406 O O . ALA A 1 318 ? 16.841 -7.298 -20.361 1.00 79.19 318 ALA A O 1
ATOM 2407 N N . ALA A 1 319 ? 18.294 -7.002 -18.677 1.00 79.62 319 ALA A N 1
ATOM 2408 C CA . ALA A 1 319 ? 17.319 -7.260 -17.619 1.00 79.62 319 ALA A CA 1
ATOM 2409 C C . ALA A 1 319 ? 16.220 -6.180 -17.581 1.00 79.62 319 ALA A C 1
ATOM 2411 O O . ALA A 1 319 ? 15.038 -6.515 -17.570 1.00 79.62 319 ALA A O 1
ATOM 2412 N N . LYS A 1 320 ? 16.589 -4.888 -17.654 1.00 79.38 320 LYS A N 1
ATOM 2413 C CA . LYS A 1 320 ? 15.621 -3.777 -17.755 1.00 79.38 320 LYS A CA 1
ATOM 2414 C C . LYS A 1 320 ? 14.740 -3.892 -19.007 1.00 79.38 320 LYS A C 1
ATOM 2416 O O . LYS A 1 320 ? 13.551 -3.606 -18.937 1.00 79.38 320 LYS A O 1
ATOM 2421 N N . ALA A 1 321 ? 15.306 -4.326 -20.132 1.00 79.12 321 ALA A N 1
ATOM 2422 C CA . ALA A 1 321 ? 14.600 -4.513 -21.396 1.00 79.12 321 ALA A CA 1
ATOM 2423 C C . ALA A 1 321 ? 13.512 -5.599 -21.305 1.00 79.12 321 ALA A C 1
ATOM 2425 O O . ALA A 1 321 ? 12.357 -5.316 -21.615 1.00 79.12 321 ALA A O 1
ATOM 2426 N N . PHE A 1 322 ? 13.836 -6.799 -20.808 1.00 81.25 322 PHE A N 1
ATOM 2427 C CA . PHE A 1 322 ? 12.821 -7.838 -20.579 1.00 81.25 322 PHE A CA 1
ATOM 2428 C C . PHE A 1 322 ? 11.794 -7.429 -19.511 1.00 81.25 322 PHE A C 1
ATOM 2430 O O . PHE A 1 322 ? 10.604 -7.663 -19.695 1.00 81.25 322 PHE A O 1
ATOM 2437 N N . GLN A 1 323 ? 12.216 -6.742 -18.442 1.00 80.31 323 GLN A N 1
ATOM 2438 C CA . GLN A 1 323 ? 11.298 -6.239 -17.415 1.00 80.31 323 GLN A CA 1
ATOM 2439 C C . GLN A 1 323 ? 10.332 -5.162 -17.942 1.00 80.31 323 GLN A C 1
ATOM 2441 O O . GLN A 1 323 ? 9.213 -5.064 -17.447 1.00 80.31 323 GLN A O 1
ATOM 2446 N N . HIS A 1 324 ? 10.727 -4.370 -18.944 1.00 78.00 324 HIS A N 1
ATOM 2447 C CA . HIS A 1 324 ? 9.846 -3.391 -19.589 1.00 78.00 324 HIS A CA 1
ATOM 2448 C C . HIS A 1 324 ? 8.775 -4.063 -20.461 1.00 78.00 324 HIS A C 1
ATOM 2450 O O . HIS A 1 324 ? 7.646 -3.590 -20.507 1.00 78.00 324 HIS A O 1
ATOM 2456 N N . VAL A 1 325 ? 9.091 -5.203 -21.087 1.00 79.00 325 VAL A N 1
ATOM 2457 C CA . VAL A 1 325 ? 8.127 -6.000 -21.873 1.00 79.00 325 VAL A CA 1
ATOM 2458 C C . VAL A 1 325 ? 7.094 -6.718 -20.985 1.00 79.00 325 VAL A C 1
ATOM 2460 O O . VAL A 1 325 ? 6.022 -7.071 -21.460 1.00 79.00 325 VAL A O 1
ATOM 2463 N N . ALA A 1 326 ? 7.303 -6.784 -19.661 1.00 72.00 326 ALA A N 1
ATOM 2464 C CA . ALA A 1 326 ? 6.240 -7.144 -18.709 1.00 72.00 326 ALA A CA 1
ATOM 2465 C C . ALA A 1 326 ? 5.032 -6.173 -18.721 1.00 72.00 326 ALA A C 1
ATOM 2467 O O . ALA A 1 326 ? 4.022 -6.451 -18.076 1.00 72.00 326 ALA A O 1
ATOM 2468 N N . TYR A 1 327 ? 5.113 -5.079 -19.489 1.00 77.00 327 TYR A N 1
ATOM 2469 C CA . TYR A 1 327 ? 3.996 -4.369 -20.122 1.00 77.00 327 TYR A CA 1
ATOM 2470 C C . TYR A 1 327 ? 2.791 -5.264 -20.490 1.00 77.00 327 TYR A C 1
ATOM 2472 O O . TYR A 1 327 ? 1.651 -4.897 -20.192 1.00 77.00 327 TYR A O 1
ATOM 2480 N N . ASP A 1 328 ? 3.034 -6.460 -21.042 1.00 84.88 328 ASP A N 1
ATOM 2481 C CA . ASP A 1 328 ? 1.988 -7.421 -21.427 1.00 84.88 328 ASP A CA 1
ATOM 2482 C C . ASP A 1 328 ? 1.055 -7.817 -20.259 1.00 84.88 328 ASP A C 1
ATOM 2484 O O . ASP A 1 328 ? -0.088 -8.216 -20.483 1.00 84.88 328 ASP A O 1
ATOM 2488 N N . SER A 1 329 ? 1.487 -7.642 -19.001 1.00 86.94 329 SER A N 1
ATOM 2489 C CA . SER A 1 329 ? 0.654 -7.849 -17.803 1.00 86.94 329 SER A CA 1
ATOM 2490 C C . SER A 1 329 ? -0.565 -6.919 -17.786 1.00 86.94 329 SER A C 1
ATOM 2492 O O . SER A 1 329 ? -1.678 -7.361 -17.502 1.00 86.94 329 SER A O 1
ATOM 2494 N N . ALA A 1 330 ? -0.367 -5.641 -18.132 1.00 86.94 330 ALA A N 1
ATOM 2495 C CA . ALA A 1 330 ? -1.428 -4.635 -18.172 1.00 86.94 330 ALA A CA 1
ATOM 2496 C C . ALA A 1 330 ? -2.352 -4.838 -19.383 1.00 86.94 330 ALA A C 1
ATOM 2498 O O . ALA A 1 330 ? -3.563 -4.639 -19.281 1.00 86.94 330 ALA A O 1
ATOM 2499 N N . VAL A 1 331 ? -1.800 -5.295 -20.514 1.00 87.75 331 VAL A N 1
ATOM 2500 C CA . VAL A 1 331 ? -2.592 -5.716 -21.682 1.00 87.75 331 VAL A CA 1
ATOM 2501 C C . VAL A 1 331 ? -3.482 -6.902 -21.312 1.00 87.75 331 VAL A C 1
ATOM 2503 O O . VAL A 1 331 ? -4.691 -6.852 -21.526 1.00 87.75 331 VAL A O 1
ATOM 2506 N N . SER A 1 332 ? -2.913 -7.936 -20.684 1.00 88.38 332 SER A N 1
ATOM 2507 C CA . SER A 1 332 ? -3.658 -9.108 -20.219 1.00 88.38 332 SER A CA 1
ATOM 2508 C C . SER A 1 332 ? -4.780 -8.717 -19.254 1.00 88.38 332 SER A C 1
ATOM 2510 O O . SER A 1 332 ? -5.912 -9.151 -19.435 1.00 88.38 332 SER A O 1
ATOM 2512 N N . GLU A 1 333 ? -4.522 -7.845 -18.277 1.00 88.00 333 GLU A N 1
ATOM 2513 C CA . GLU A 1 333 ? -5.559 -7.385 -17.348 1.00 88.00 333 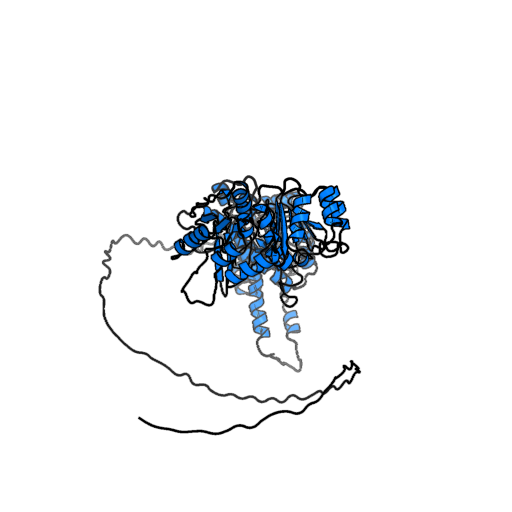GLU A CA 1
ATOM 2514 C C . GLU A 1 333 ? -6.682 -6.591 -18.042 1.00 88.00 333 GLU A C 1
ATOM 2516 O O . GLU A 1 333 ? -7.860 -6.836 -17.773 1.00 88.00 333 GLU A O 1
ATOM 2521 N N . ARG A 1 334 ? -6.348 -5.687 -18.977 1.00 87.25 334 ARG A N 1
ATOM 2522 C CA . ARG A 1 334 ? -7.343 -4.937 -19.768 1.00 87.25 334 ARG A CA 1
ATOM 2523 C C . ARG A 1 334 ? -8.219 -5.864 -20.615 1.00 87.25 334 ARG A C 1
ATOM 2525 O O . ARG A 1 334 ? -9.409 -5.594 -20.737 1.00 87.25 334 ARG A O 1
ATOM 2532 N N . LEU A 1 335 ? -7.653 -6.945 -21.160 1.00 87.25 335 LEU A N 1
ATOM 2533 C CA . LEU A 1 335 ? -8.391 -7.964 -21.915 1.00 87.25 335 LEU A CA 1
ATOM 2534 C C . LEU A 1 335 ? -9.283 -8.832 -21.008 1.00 87.25 335 LEU A C 1
ATOM 2536 O O . LEU A 1 335 ? -10.443 -9.058 -21.343 1.00 87.25 335 LEU A O 1
ATOM 2540 N N . ARG A 1 336 ? -8.790 -9.269 -19.837 1.00 83.19 336 ARG A N 1
ATOM 2541 C CA . ARG A 1 336 ? -9.580 -10.059 -18.864 1.00 83.19 336 ARG A CA 1
ATOM 2542 C C . ARG A 1 336 ? -10.813 -9.307 -18.354 1.00 83.19 336 ARG A C 1
ATOM 2544 O O . ARG A 1 336 ? -11.845 -9.918 -18.122 1.00 83.19 336 ARG A O 1
ATOM 2551 N N . LYS A 1 337 ? -10.766 -7.973 -18.278 1.00 77.44 337 LYS A N 1
ATOM 2552 C CA . LYS A 1 337 ? -11.931 -7.128 -17.940 1.00 77.44 337 LYS A CA 1
ATOM 2553 C C . LYS A 1 337 ? -13.049 -7.126 -19.009 1.00 77.44 337 LYS A C 1
ATOM 2555 O O . LYS A 1 337 ? -13.989 -6.347 -18.884 1.00 77.44 337 LYS A O 1
ATOM 2560 N N . GLN A 1 338 ? -12.962 -7.953 -20.058 1.00 75.31 338 GLN A N 1
ATOM 2561 C CA . GLN A 1 338 ? -14.045 -8.236 -21.017 1.00 75.31 338 GLN A CA 1
ATOM 2562 C C . GLN A 1 338 ? -14.524 -9.702 -20.997 1.00 75.31 338 GLN A C 1
ATOM 2564 O O . GLN A 1 338 ? -15.511 -10.025 -21.656 1.00 75.31 338 GLN A O 1
ATOM 2569 N N . THR A 1 339 ? -13.852 -10.607 -20.277 1.00 71.00 339 THR A N 1
ATOM 2570 C CA . THR A 1 339 ? -14.264 -12.017 -20.181 1.00 71.00 339 THR A CA 1
ATOM 2571 C C . THR A 1 339 ? -15.220 -12.217 -19.011 1.00 71.00 339 THR A C 1
ATOM 2573 O O . THR A 1 339 ? -14.877 -11.901 -17.877 1.00 71.00 339 THR A O 1
ATOM 2576 N N . VAL A 1 340 ? -16.407 -12.761 -19.284 1.00 67.00 340 VAL A N 1
ATOM 2577 C CA . VAL A 1 340 ? -17.427 -13.087 -18.273 1.00 67.00 340 VAL A CA 1
ATOM 2578 C C . VAL A 1 340 ? -17.253 -14.537 -17.817 1.00 67.00 340 VAL A C 1
ATOM 2580 O O . VAL A 1 340 ? -17.222 -15.424 -18.670 1.00 67.00 340 VAL A O 1
ATOM 2583 N N . GLY A 1 341 ? -17.209 -14.787 -16.504 1.00 61.91 341 GLY A N 1
ATOM 2584 C CA . GLY A 1 341 ? -17.405 -16.132 -15.937 1.00 61.91 341 GLY A CA 1
ATOM 2585 C C . GLY A 1 341 ? -16.548 -16.502 -14.723 1.00 61.91 341 GLY A C 1
ATOM 2586 O O . GLY A 1 341 ? -17.010 -17.308 -13.923 1.00 61.91 341 GLY A O 1
ATOM 2587 N N . ASP A 1 342 ? -15.360 -15.910 -14.570 1.00 64.38 342 ASP A N 1
ATOM 2588 C CA . ASP A 1 342 ? -14.413 -16.222 -13.488 1.00 64.38 342 ASP A CA 1
ATOM 2589 C C . ASP A 1 342 ? -14.095 -14.961 -12.662 1.00 64.38 342 ASP A C 1
ATOM 2591 O O . ASP A 1 342 ? -13.549 -13.998 -13.206 1.00 64.38 342 ASP A O 1
ATOM 2595 N N . ASP A 1 343 ? -14.367 -14.978 -11.352 1.00 74.94 343 ASP A N 1
ATOM 2596 C CA . ASP A 1 343 ? -14.012 -13.871 -10.442 1.00 74.94 343 ASP A CA 1
ATOM 2597 C C . ASP A 1 343 ? -12.486 -13.772 -10.234 1.00 74.94 343 ASP A C 1
ATOM 2599 O O . ASP A 1 343 ? -11.908 -12.684 -10.186 1.00 74.94 343 ASP A O 1
ATOM 2603 N N . PHE A 1 344 ? -11.804 -14.925 -10.198 1.00 85.56 344 PHE A N 1
ATOM 2604 C CA . PHE A 1 344 ? -10.347 -15.031 -10.081 1.00 85.56 344 PHE A CA 1
ATOM 2605 C C . PHE A 1 344 ? -9.738 -15.615 -11.366 1.00 85.56 344 PHE A C 1
ATOM 2607 O O . PHE A 1 344 ? -10.118 -16.709 -11.787 1.00 85.56 344 PHE A O 1
ATOM 2614 N N . PRO A 1 345 ? -8.752 -14.949 -11.998 1.00 85.12 345 PRO A N 1
ATOM 2615 C CA . PRO A 1 345 ? -8.201 -15.410 -13.265 1.00 85.12 345 PRO A CA 1
ATOM 2616 C C . PRO A 1 345 ? -7.289 -16.631 -13.089 1.00 85.12 345 PRO A C 1
ATOM 2618 O O . PRO A 1 345 ? -6.431 -16.663 -12.208 1.00 85.12 345 PRO A O 1
ATOM 2621 N N . SER A 1 346 ? -7.373 -17.579 -14.027 1.00 86.75 346 SER A N 1
ATOM 2622 C CA . SER A 1 346 ? -6.518 -18.782 -14.090 1.00 86.75 346 SER A CA 1
ATOM 2623 C C . SER A 1 346 ? -5.005 -18.508 -14.171 1.00 86.75 346 SER A C 1
ATOM 2625 O O . SER A 1 346 ? -4.196 -19.407 -13.942 1.00 86.75 346 SER A O 1
ATOM 2627 N N . SER A 1 347 ? -4.612 -17.267 -14.470 1.00 87.62 347 SER A N 1
ATOM 2628 C CA . SER A 1 347 ? -3.257 -16.752 -14.284 1.00 87.62 347 SER A CA 1
ATOM 2629 C C . SER A 1 347 ? -3.314 -15.284 -13.853 1.00 87.62 347 SER A C 1
ATOM 2631 O O . SER A 1 347 ? -3.823 -14.428 -14.585 1.00 87.62 347 SER A O 1
ATOM 2633 N N . LEU A 1 348 ? -2.784 -14.993 -12.664 1.00 88.56 348 LEU A N 1
ATOM 2634 C CA . LEU A 1 348 ? -2.634 -13.643 -12.122 1.00 88.56 348 LEU A CA 1
ATOM 2635 C C . LEU A 1 348 ? -1.186 -13.163 -12.298 1.00 88.56 348 LEU A C 1
ATOM 2637 O O . LEU A 1 348 ? -0.235 -13.939 -12.214 1.00 88.56 348 LEU A O 1
ATOM 2641 N N . THR A 1 349 ? -0.994 -11.867 -12.538 1.00 89.06 349 THR A N 1
ATOM 2642 C CA . THR A 1 349 ? 0.335 -11.248 -12.643 1.00 89.06 349 THR A CA 1
ATOM 2643 C C . THR A 1 349 ? 0.332 -9.923 -11.899 1.00 89.06 349 THR A C 1
ATOM 2645 O O . THR A 1 349 ? -0.544 -9.098 -12.137 1.00 89.06 349 THR A O 1
ATOM 2648 N N . VAL A 1 350 ? 1.315 -9.735 -11.016 1.00 90.00 350 VAL A N 1
ATOM 2649 C CA . VAL A 1 350 ? 1.443 -8.573 -10.125 1.00 90.00 350 VAL A CA 1
ATOM 2650 C C . VAL A 1 350 ? 2.692 -7.778 -10.541 1.00 90.00 350 VAL A C 1
ATOM 2652 O O . VAL A 1 350 ? 3.810 -8.143 -10.162 1.00 90.00 350 VAL A O 1
ATOM 2655 N N . PRO A 1 351 ? 2.564 -6.752 -11.403 1.00 89.19 351 PRO A N 1
ATOM 2656 C CA . PRO A 1 351 ? 3.709 -6.025 -11.951 1.00 89.19 351 PRO A CA 1
ATOM 2657 C C . PRO A 1 351 ? 4.261 -5.009 -10.935 1.00 89.19 351 PRO A C 1
ATOM 2659 O O . PRO A 1 351 ? 3.901 -3.834 -10.925 1.00 89.19 351 PRO A O 1
ATOM 2662 N N . LEU A 1 352 ? 5.169 -5.460 -10.071 1.00 90.56 352 LEU A N 1
ATOM 2663 C CA . LEU A 1 352 ? 5.785 -4.626 -9.036 1.00 90.56 352 LEU A CA 1
ATOM 2664 C C . LEU A 1 352 ? 6.937 -3.753 -9.564 1.00 90.56 352 LEU A C 1
ATOM 2666 O O . LEU A 1 352 ? 7.803 -4.204 -10.315 1.00 90.56 352 LEU A O 1
ATOM 2670 N N . SER A 1 353 ? 7.003 -2.506 -9.090 1.00 88.19 353 SER A N 1
ATOM 2671 C CA . SER A 1 353 ? 8.061 -1.538 -9.414 1.00 88.19 353 SER A CA 1
ATOM 2672 C C . SER A 1 353 ? 8.777 -1.036 -8.155 1.00 88.19 353 SER A C 1
ATOM 2674 O O . SER A 1 353 ? 8.137 -0.632 -7.190 1.00 88.19 353 SER A O 1
ATOM 2676 N N . LEU A 1 354 ? 10.112 -1.076 -8.125 1.00 91.38 354 LEU A N 1
ATOM 2677 C CA . LEU A 1 354 ? 10.897 -0.691 -6.944 1.00 91.38 354 LEU A CA 1
ATOM 2678 C C . LEU A 1 354 ? 10.805 0.825 -6.684 1.00 91.38 354 LEU A C 1
ATOM 2680 O O . LEU A 1 354 ? 11.282 1.608 -7.504 1.00 91.38 354 LEU A O 1
ATOM 2684 N N . LYS A 1 355 ? 10.254 1.235 -5.530 1.00 91.50 355 LYS A N 1
ATOM 2685 C CA . LYS A 1 355 ? 10.223 2.642 -5.077 1.00 91.50 355 LYS A CA 1
ATOM 2686 C C . LYS A 1 355 ? 11.513 3.000 -4.335 1.00 91.50 355 LYS A C 1
ATOM 2688 O O . LYS A 1 355 ? 12.134 4.015 -4.636 1.00 91.50 355 LYS A O 1
ATOM 2693 N N . CYS A 1 356 ? 11.936 2.158 -3.387 1.00 93.25 356 CYS A N 1
ATOM 2694 C CA . CYS A 1 356 ? 13.175 2.334 -2.623 1.00 93.25 356 CYS A CA 1
ATOM 2695 C C . CYS A 1 356 ? 13.648 1.028 -1.958 1.00 93.25 356 CYS A C 1
ATOM 2697 O O . CYS A 1 356 ? 12.858 0.132 -1.667 1.00 93.25 356 CYS A O 1
ATOM 2699 N N . SER A 1 357 ? 14.947 0.924 -1.672 1.00 96.06 357 SER A N 1
ATOM 2700 C CA . SER A 1 357 ? 15.475 -0.056 -0.712 1.00 96.06 357 SER A CA 1
ATOM 2701 C C . SER A 1 357 ? 15.188 0.399 0.719 1.00 96.06 357 SER A C 1
ATOM 2703 O O . SER A 1 357 ? 15.364 1.578 1.019 1.00 96.06 357 SER A O 1
ATOM 2705 N N . LEU A 1 358 ? 14.829 -0.523 1.613 1.00 95.94 358 LEU A N 1
ATOM 2706 C CA . LEU A 1 358 ? 14.626 -0.234 3.034 1.00 95.94 358 LEU A CA 1
ATOM 2707 C C . LEU A 1 358 ? 15.878 -0.603 3.839 1.00 95.94 358 LEU A C 1
ATOM 2709 O O . LEU A 1 358 ? 16.664 -1.461 3.435 1.00 95.94 358 LEU A O 1
ATOM 2713 N N . ARG A 1 359 ? 16.057 0.032 5.005 1.00 94.12 359 ARG A N 1
ATOM 2714 C CA . ARG A 1 359 ? 17.221 -0.201 5.885 1.00 94.12 359 ARG A CA 1
ATOM 2715 C C . ARG A 1 359 ? 17.344 -1.665 6.326 1.00 94.12 359 ARG A C 1
ATOM 2717 O O . ARG A 1 359 ? 18.454 -2.171 6.456 1.00 94.12 359 ARG A O 1
ATOM 2724 N N . TYR A 1 360 ? 16.204 -2.305 6.569 1.00 95.94 360 TYR A N 1
ATOM 2725 C CA . TYR A 1 360 ? 16.016 -3.723 6.873 1.00 95.94 360 TYR A CA 1
ATOM 2726 C C . TYR A 1 360 ? 14.519 -4.069 6.722 1.00 95.94 360 TYR A C 1
ATOM 2728 O O . TYR A 1 360 ? 13.713 -3.174 6.443 1.00 95.94 360 TYR A O 1
ATOM 2736 N N . GLY A 1 361 ? 14.171 -5.354 6.849 1.00 96.38 361 GLY A N 1
ATOM 2737 C CA . GLY A 1 361 ? 12.788 -5.849 6.923 1.00 96.38 361 GLY A CA 1
ATOM 2738 C C . GLY A 1 361 ? 12.159 -5.587 8.290 1.00 96.38 361 GLY A C 1
ATOM 2739 O O . GLY A 1 361 ? 12.324 -4.504 8.845 1.00 96.38 361 GLY A O 1
ATOM 2740 N N . GLU A 1 362 ? 11.476 -6.577 8.857 1.00 94.56 362 GLU A N 1
ATOM 2741 C CA . GLU A 1 362 ? 10.947 -6.484 10.226 1.00 94.56 362 GLU A CA 1
ATOM 2742 C C . GLU A 1 362 ? 12.080 -6.414 11.254 1.00 94.56 362 GLU A C 1
ATOM 2744 O O . GLU A 1 362 ? 12.055 -5.636 12.207 1.00 94.56 362 GLU A O 1
ATOM 2749 N N . ASN A 1 363 ? 13.123 -7.208 11.014 1.00 96.06 363 ASN A N 1
ATOM 2750 C CA . ASN A 1 363 ? 14.274 -7.386 11.878 1.00 96.06 363 ASN A CA 1
ATOM 2751 C C . ASN A 1 363 ? 15.553 -6.877 11.189 1.00 96.06 363 ASN A C 1
ATOM 2753 O O . ASN A 1 363 ? 15.738 -7.127 9.995 1.00 96.06 363 ASN A O 1
ATOM 2757 N N . PRO A 1 364 ? 16.518 -6.279 11.921 1.00 96.25 364 PRO A N 1
ATOM 2758 C CA . PRO A 1 364 ? 17.753 -5.714 11.353 1.00 96.25 364 PRO A CA 1
ATOM 2759 C C . PRO A 1 364 ? 18.648 -6.649 10.521 1.00 96.25 364 PRO A C 1
ATOM 2761 O O . PRO A 1 364 ? 19.558 -6.173 9.846 1.00 96.25 364 PRO A O 1
ATOM 2764 N N . HIS A 1 365 ? 18.435 -7.967 10.578 1.00 95.69 365 HIS A N 1
ATOM 2765 C CA . HIS A 1 365 ? 19.181 -8.958 9.795 1.00 95.69 365 HIS A CA 1
ATOM 2766 C C . HIS A 1 365 ? 18.505 -9.318 8.454 1.00 95.69 365 HIS A C 1
ATOM 2768 O O . HIS A 1 365 ? 19.160 -9.875 7.571 1.00 95.69 365 HIS A O 1
ATOM 2774 N N . GLN A 1 366 ? 17.216 -9.003 8.282 1.00 97.06 366 GLN A N 1
ATOM 2775 C CA . GLN A 1 366 ? 16.478 -9.179 7.030 1.00 97.06 366 GLN A CA 1
ATOM 2776 C C . GLN A 1 366 ? 16.726 -7.965 6.120 1.00 97.06 366 GLN A C 1
ATOM 2778 O O . GLN A 1 366 ? 16.652 -6.822 6.566 1.00 97.06 366 GLN A O 1
ATOM 2783 N N . LYS A 1 367 ? 16.976 -8.186 4.825 1.00 97.75 367 LYS A N 1
ATOM 2784 C CA . LYS A 1 367 ? 16.987 -7.109 3.817 1.00 97.75 367 LYS A CA 1
ATOM 2785 C C . LYS A 1 367 ? 15.577 -6.921 3.265 1.00 97.75 367 LYS A C 1
ATOM 2787 O O . LYS A 1 367 ? 14.906 -7.917 3.016 1.00 97.75 367 LYS A O 1
ATOM 2792 N N . ALA A 1 368 ? 15.165 -5.681 3.012 1.00 97.44 368 ALA A N 1
ATOM 2793 C CA . ALA A 1 368 ? 13.869 -5.387 2.402 1.00 97.44 368 ALA A CA 1
ATOM 2794 C C . ALA A 1 368 ? 13.934 -4.196 1.438 1.00 97.44 368 ALA A C 1
ATOM 2796 O O . ALA A 1 368 ? 14.912 -3.447 1.384 1.00 97.44 368 ALA A O 1
ATOM 2797 N N . ALA A 1 369 ? 12.868 -4.035 0.666 1.00 97.00 369 ALA A N 1
ATOM 2798 C CA . ALA A 1 369 ? 12.656 -2.951 -0.277 1.00 97.00 369 ALA A CA 1
ATOM 2799 C C . ALA A 1 369 ? 11.148 -2.714 -0.422 1.00 97.00 369 ALA A C 1
ATOM 2801 O O . ALA A 1 369 ? 10.373 -3.661 -0.303 1.00 97.00 369 ALA A O 1
ATOM 2802 N N . PHE A 1 370 ? 10.741 -1.471 -0.670 1.00 96.00 370 PHE A N 1
ATOM 2803 C CA . PHE A 1 370 ? 9.344 -1.127 -0.908 1.00 96.00 370 PHE A CA 1
ATOM 2804 C C . PHE A 1 370 ? 9.066 -1.037 -2.411 1.00 96.00 370 PHE A C 1
ATOM 2806 O O . PHE A 1 370 ? 9.780 -0.353 -3.156 1.00 96.00 370 PHE A O 1
ATOM 2813 N N . TYR A 1 371 ? 8.012 -1.723 -2.845 1.00 93.69 371 TYR A N 1
ATOM 2814 C CA . TYR A 1 371 ? 7.559 -1.777 -4.230 1.00 93.69 371 TYR A CA 1
ATOM 2815 C C . TYR A 1 371 ? 6.175 -1.136 -4.357 1.00 93.69 371 TYR A C 1
ATOM 2817 O O . TYR A 1 371 ? 5.356 -1.224 -3.450 1.00 93.69 371 TYR A O 1
ATOM 2825 N N . VAL A 1 372 ? 5.920 -0.500 -5.497 1.00 91.06 372 VAL A N 1
ATOM 2826 C CA . VAL A 1 372 ? 4.617 0.046 -5.885 1.00 91.06 372 VAL A CA 1
ATOM 2827 C C . VAL A 1 372 ? 4.056 -0.803 -7.015 1.00 91.06 372 VAL A C 1
ATOM 2829 O O . VAL A 1 372 ? 4.755 -1.062 -8.003 1.00 91.06 372 VAL A O 1
ATOM 2832 N N . ASP A 1 373 ? 2.799 -1.200 -6.867 1.00 91.19 373 ASP A N 1
ATOM 2833 C CA . ASP A 1 373 ? 2.049 -1.965 -7.855 1.00 91.19 373 ASP A CA 1
ATOM 2834 C C . ASP A 1 373 ? 1.785 -1.151 -9.144 1.00 91.19 373 ASP A C 1
ATOM 2836 O O . ASP A 1 373 ? 1.753 0.088 -9.131 1.00 91.19 373 ASP A O 1
ATOM 2840 N N . LYS A 1 374 ? 1.668 -1.850 -10.277 1.00 87.19 374 LYS A N 1
ATOM 2841 C CA . LYS A 1 374 ? 1.398 -1.304 -11.622 1.00 87.19 374 LYS A CA 1
ATOM 2842 C C . LYS A 1 374 ? 0.326 -2.105 -12.373 1.00 87.19 374 LYS A C 1
ATOM 2844 O O . LYS A 1 374 ? 0.331 -2.155 -13.599 1.00 87.19 374 LYS A O 1
ATOM 2849 N N . SER A 1 375 ? -0.556 -2.787 -11.652 1.00 89.25 375 SER A N 1
ATOM 2850 C CA . SER A 1 375 ? -1.818 -3.304 -12.180 1.00 89.25 375 SER A CA 1
ATOM 2851 C C . SER A 1 375 ? -2.757 -2.148 -12.531 1.00 89.25 375 SER A C 1
ATOM 2853 O O . SER A 1 375 ? -2.646 -1.041 -11.998 1.00 89.25 375 SER A O 1
ATOM 2855 N N . LEU A 1 376 ? -3.716 -2.395 -13.418 1.00 86.75 376 LEU A N 1
ATOM 2856 C CA . LEU A 1 376 ? -4.762 -1.433 -13.766 1.00 86.75 376 LEU A CA 1
ATOM 2857 C C . LEU A 1 376 ? -5.906 -1.405 -12.728 1.00 86.75 376 LEU A C 1
ATOM 2859 O O . LEU A 1 376 ? -6.862 -0.648 -12.896 1.00 86.75 376 LEU A O 1
ATOM 2863 N N . SER A 1 377 ? -5.823 -2.212 -11.664 1.00 83.94 377 SER A N 1
ATOM 2864 C CA . SER A 1 377 ? -6.625 -2.117 -10.433 1.00 83.94 377 SER A CA 1
ATOM 2865 C C . SER A 1 377 ? -6.009 -1.178 -9.387 1.00 83.94 377 SER A C 1
ATOM 2867 O O . SER A 1 377 ? -6.748 -0.453 -8.715 1.00 83.94 377 SER A O 1
ATOM 2869 N N . GLU A 1 378 ? -4.674 -1.138 -9.278 1.00 87.06 378 GLU A N 1
ATOM 2870 C CA . GLU A 1 378 ? -3.960 -0.294 -8.302 1.00 87.06 378 GLU A CA 1
ATOM 2871 C C . GLU A 1 378 ? -3.337 0.979 -8.889 1.00 87.06 378 GLU A C 1
ATOM 2873 O O . GLU A 1 378 ? -2.904 1.863 -8.146 1.00 87.06 378 GLU A O 1
ATOM 2878 N N . VAL A 1 379 ? -3.333 1.157 -10.213 1.00 78.94 379 VAL A N 1
ATOM 2879 C CA . VAL A 1 379 ? -2.945 2.440 -10.808 1.00 78.94 379 VAL A CA 1
ATOM 2880 C C . VAL A 1 379 ? -3.955 3.538 -10.452 1.00 78.94 379 VAL A C 1
ATOM 2882 O O . VAL A 1 379 ? -5.159 3.410 -10.665 1.00 78.94 379 VAL A O 1
ATOM 2885 N N . ASN A 1 380 ? -3.450 4.638 -9.890 1.00 78.00 380 ASN A N 1
ATOM 2886 C CA . ASN A 1 380 ? -4.254 5.675 -9.227 1.00 78.00 380 ASN A CA 1
ATOM 2887 C C . ASN A 1 380 ? -5.068 5.161 -8.015 1.00 78.00 380 ASN A C 1
ATOM 2889 O O . ASN A 1 380 ? -6.009 5.828 -7.579 1.00 78.00 380 ASN A O 1
ATOM 2893 N N . GLY A 1 381 ? -4.703 4.000 -7.456 1.00 79.50 381 GLY A N 1
ATOM 2894 C CA . GLY A 1 381 ? -5.074 3.607 -6.099 1.00 79.50 381 GLY A CA 1
ATOM 2895 C C . GLY A 1 381 ? -4.525 4.597 -5.068 1.00 79.50 381 GLY A C 1
ATOM 2896 O O . GLY A 1 381 ? -3.656 5.418 -5.370 1.00 79.50 381 GLY A O 1
ATOM 2897 N N . SER A 1 382 ? -5.072 4.555 -3.858 1.00 87.06 382 SER A N 1
ATOM 2898 C CA . SER A 1 382 ? -4.740 5.477 -2.766 1.00 87.06 382 SER A CA 1
ATOM 2899 C C . SER A 1 382 ? -4.444 4.706 -1.480 1.00 87.06 382 SER A C 1
ATOM 2901 O O . SER A 1 382 ? -4.904 3.583 -1.323 1.00 87.06 382 SER A O 1
ATOM 2903 N N . GLY A 1 383 ? -3.655 5.294 -0.582 1.00 91.88 383 GLY A N 1
ATOM 2904 C CA . GLY A 1 383 ? -3.216 4.679 0.675 1.00 91.88 383 GLY A CA 1
ATOM 2905 C C . GLY A 1 383 ? -1.751 5.003 0.976 1.00 91.88 383 GLY A C 1
ATOM 2906 O O . GLY A 1 383 ? -1.165 5.906 0.364 1.00 91.88 383 GLY A O 1
ATOM 2907 N N . ILE A 1 384 ? -1.118 4.256 1.886 1.00 95.25 384 ILE A N 1
ATOM 2908 C CA . ILE A 1 384 ? 0.261 4.542 2.324 1.00 95.25 384 ILE A CA 1
ATOM 2909 C C . ILE A 1 384 ? 1.294 4.307 1.212 1.00 95.25 384 ILE A C 1
ATOM 2911 O O . ILE A 1 384 ? 2.307 5.010 1.137 1.00 95.25 384 ILE A O 1
ATOM 2915 N N . ALA A 1 385 ? 1.024 3.398 0.270 1.00 93.06 385 ALA A N 1
ATOM 2916 C CA . ALA A 1 385 ? 1.889 3.169 -0.890 1.00 93.06 385 ALA A CA 1
ATOM 2917 C C . ALA A 1 385 ? 2.115 4.436 -1.743 1.00 93.06 385 ALA A C 1
ATOM 2919 O O . ALA A 1 385 ? 3.215 4.647 -2.279 1.00 93.06 385 ALA A O 1
ATOM 2920 N N . THR A 1 386 ? 1.100 5.300 -1.830 1.00 92.25 386 THR A N 1
ATOM 2921 C CA . THR A 1 386 ? 1.102 6.561 -2.590 1.00 92.25 386 THR A CA 1
ATOM 2922 C C . THR A 1 386 ? 1.268 7.810 -1.724 1.00 92.25 386 THR A C 1
ATOM 2924 O O . THR A 1 386 ? 1.421 8.890 -2.287 1.00 92.25 386 THR A O 1
ATOM 2927 N N . ALA A 1 387 ? 1.266 7.681 -0.393 1.00 95.56 387 ALA A N 1
ATOM 2928 C CA . ALA A 1 387 ? 1.320 8.811 0.533 1.00 95.56 387 ALA A CA 1
ATOM 2929 C C . ALA A 1 387 ? 2.547 9.720 0.323 1.00 95.56 387 ALA A C 1
ATOM 2931 O O . ALA A 1 387 ? 3.655 9.263 0.003 1.00 95.56 387 ALA A O 1
ATOM 2932 N N . VAL A 1 388 ? 2.338 11.020 0.539 1.00 96.31 388 VAL A N 1
A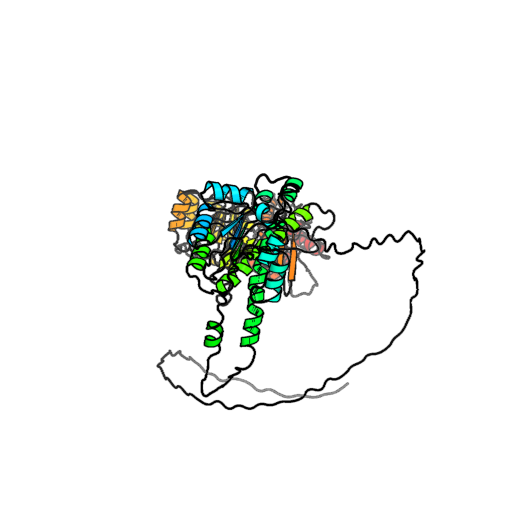TOM 2933 C CA . VAL A 1 388 ? 3.366 12.062 0.476 1.00 96.31 388 VAL A CA 1
ATOM 2934 C C . VAL A 1 388 ? 3.986 12.219 1.859 1.00 96.31 388 VAL A C 1
ATOM 2936 O O . VAL A 1 388 ? 3.309 12.576 2.819 1.00 96.31 388 VAL A O 1
ATOM 2939 N N . GLN A 1 389 ? 5.290 11.964 1.967 1.00 97.38 389 GLN A N 1
ATOM 2940 C CA . GLN A 1 389 ? 6.034 12.204 3.199 1.00 97.38 389 GLN A CA 1
ATOM 2941 C C . GLN A 1 389 ? 6.576 13.639 3.214 1.00 97.38 389 GLN A C 1
ATOM 2943 O O . GLN A 1 389 ? 7.553 13.940 2.529 1.00 97.38 389 GLN A O 1
ATOM 2948 N N . HIS A 1 390 ? 5.971 14.509 4.027 1.00 97.56 390 HIS A N 1
ATOM 2949 C CA . HIS A 1 390 ? 6.370 15.919 4.150 1.00 97.56 390 HIS A CA 1
ATOM 2950 C C . HIS A 1 390 ? 7.624 16.130 5.014 1.00 97.56 390 HIS A C 1
ATOM 2952 O O . HIS A 1 390 ? 8.356 17.099 4.823 1.00 97.56 390 HIS A O 1
ATOM 2958 N N . HIS A 1 391 ? 7.887 15.228 5.969 1.00 97.50 391 HIS A N 1
ATOM 2959 C CA . HIS A 1 391 ? 8.944 15.385 6.980 1.00 97.50 391 HIS A CA 1
ATOM 2960 C C . HIS A 1 391 ? 9.487 14.044 7.495 1.00 97.50 391 HIS A C 1
ATOM 2962 O O . HIS A 1 391 ? 8.861 12.997 7.318 1.00 97.50 391 HIS A O 1
ATOM 2968 N N . GLY A 1 392 ? 10.625 14.081 8.194 1.00 95.44 392 GLY A N 1
ATOM 2969 C CA . GLY A 1 392 ? 11.134 12.976 9.011 1.00 95.44 392 GLY A CA 1
ATOM 2970 C C . GLY A 1 392 ? 12.210 12.096 8.373 1.00 95.44 392 GLY A C 1
ATOM 2971 O O . GLY A 1 392 ? 12.844 12.443 7.380 1.00 95.44 392 GLY A O 1
ATOM 2972 N N . LYS A 1 393 ? 12.441 10.931 8.992 1.00 93.56 393 LYS A N 1
ATOM 2973 C CA . LYS A 1 393 ? 13.345 9.881 8.485 1.00 93.56 393 LYS A CA 1
ATOM 2974 C C . LYS A 1 393 ? 12.655 9.012 7.436 1.00 93.56 393 LYS A C 1
ATOM 2976 O O . LYS A 1 393 ? 11.438 8.897 7.438 1.00 93.56 393 LYS A O 1
ATOM 2981 N N . GLU A 1 394 ? 13.422 8.287 6.625 1.00 94.38 394 GLU A N 1
ATOM 2982 C CA . GLU A 1 394 ? 12.858 7.251 5.746 1.00 94.38 394 GLU A CA 1
ATOM 2983 C C . GLU A 1 394 ? 12.039 6.226 6.559 1.00 94.38 394 GLU A C 1
ATOM 2985 O O . GLU A 1 394 ? 12.417 5.850 7.684 1.00 94.38 394 GLU A O 1
ATOM 2990 N N . MET A 1 395 ? 10.945 5.750 5.968 1.00 96.06 395 MET A N 1
ATOM 2991 C CA . MET A 1 395 ? 10.130 4.637 6.463 1.00 96.06 395 MET A CA 1
ATOM 2992 C C . MET A 1 395 ? 10.975 3.361 6.658 1.00 96.06 395 MET A C 1
ATOM 2994 O O . MET A 1 395 ? 11.851 3.051 5.850 1.00 96.06 395 MET A O 1
ATOM 2998 N N . SER A 1 396 ? 10.733 2.613 7.737 1.00 96.12 396 SER A N 1
ATOM 2999 C CA . SER A 1 396 ? 11.119 1.198 7.854 1.00 96.12 396 SER A CA 1
ATOM 3000 C C . SER A 1 396 ? 10.028 0.286 7.277 1.00 96.12 396 SER A C 1
ATOM 3002 O O . SER A 1 396 ? 8.964 0.761 6.892 1.00 96.12 396 SER A O 1
ATOM 3004 N N . TYR A 1 397 ? 10.270 -1.027 7.254 1.00 97.19 397 TYR A N 1
ATOM 3005 C CA . TYR A 1 397 ? 9.256 -2.020 6.889 1.00 97.19 397 TYR A CA 1
ATOM 3006 C C . TYR A 1 397 ? 8.020 -1.937 7.806 1.00 97.19 397 TYR A C 1
ATOM 3008 O O . TYR A 1 397 ? 6.920 -1.680 7.330 1.00 97.19 397 TYR A O 1
ATOM 3016 N N . ASN A 1 398 ? 8.214 -2.009 9.128 1.00 96.12 398 ASN A N 1
ATOM 3017 C CA . ASN A 1 398 ? 7.115 -1.926 10.101 1.00 96.12 398 ASN A CA 1
ATOM 3018 C C . ASN A 1 398 ? 6.419 -0.560 10.077 1.00 96.12 398 ASN A C 1
ATOM 3020 O O . ASN A 1 398 ? 5.234 -0.484 10.358 1.00 96.12 398 ASN A O 1
ATOM 3024 N N . ASN A 1 399 ? 7.119 0.520 9.703 1.00 97.06 399 ASN A N 1
ATOM 3025 C CA . ASN A 1 399 ? 6.465 1.812 9.504 1.00 97.06 399 ASN A CA 1
ATOM 3026 C C . ASN A 1 399 ? 5.455 1.794 8.348 1.00 97.06 399 ASN A C 1
ATOM 3028 O O . ASN A 1 399 ? 4.519 2.579 8.401 1.00 97.06 399 ASN A O 1
ATOM 3032 N N . TYR A 1 400 ? 5.643 0.966 7.312 1.00 97.06 400 TYR A N 1
ATOM 3033 C CA . TYR A 1 400 ? 4.628 0.795 6.269 1.00 97.06 400 TYR A CA 1
ATOM 3034 C C . TYR A 1 400 ? 3.431 0.002 6.802 1.00 97.06 400 TYR A C 1
ATOM 3036 O O . TYR A 1 400 ? 2.309 0.464 6.640 1.00 97.06 400 TYR A O 1
ATOM 3044 N N . LEU A 1 401 ? 3.668 -1.123 7.488 1.00 94.62 401 LEU A N 1
ATOM 3045 C CA . LEU A 1 401 ? 2.605 -1.967 8.054 1.00 94.62 401 LEU A CA 1
ATOM 3046 C C . LEU A 1 401 ? 1.753 -1.222 9.095 1.00 94.62 401 LEU A C 1
ATOM 3048 O O . LEU A 1 401 ? 0.540 -1.117 8.937 1.00 94.62 401 LEU A O 1
ATOM 3052 N N . ASP A 1 402 ? 2.392 -0.644 10.117 1.00 95.19 402 ASP A N 1
ATOM 3053 C CA . ASP A 1 402 ? 1.707 0.084 11.191 1.00 95.19 402 ASP A CA 1
ATOM 3054 C C . ASP A 1 402 ? 0.954 1.312 10.647 1.00 95.19 402 ASP A C 1
ATOM 3056 O O . ASP A 1 402 ? -0.086 1.677 11.188 1.00 95.19 402 ASP A O 1
ATOM 3060 N N . ALA A 1 403 ? 1.463 1.966 9.592 1.00 96.94 403 ALA A N 1
ATOM 3061 C CA . ALA A 1 403 ? 0.805 3.134 9.006 1.00 96.94 403 ALA A CA 1
ATOM 3062 C C . ALA A 1 403 ? -0.393 2.754 8.135 1.00 96.94 403 ALA A C 1
ATOM 3064 O O . ALA A 1 403 ? -1.357 3.512 8.110 1.00 96.94 403 ALA A O 1
ATOM 3065 N N . ASP A 1 404 ? -0.339 1.623 7.426 1.00 94.69 404 ASP A N 1
ATOM 3066 C CA . ASP A 1 404 ? -1.452 1.169 6.589 1.00 94.69 404 ASP A CA 1
ATOM 3067 C C . ASP A 1 404 ? -2.613 0.702 7.476 1.00 94.69 404 ASP A C 1
ATOM 3069 O O . ASP A 1 404 ? -3.725 1.193 7.318 1.00 94.69 404 ASP A O 1
ATOM 3073 N N . ALA A 1 405 ? -2.329 -0.084 8.523 1.00 91.81 405 ALA A N 1
ATOM 3074 C CA . ALA A 1 405 ? -3.310 -0.435 9.555 1.00 91.81 405 ALA A CA 1
ATOM 3075 C C . ALA A 1 405 ? -3.922 0.808 10.242 1.00 91.81 405 ALA A C 1
ATOM 3077 O O . ALA A 1 405 ? -5.138 0.900 10.390 1.00 91.81 405 ALA A O 1
ATOM 3078 N N . ALA A 1 406 ? -3.107 1.806 10.616 1.00 94.06 406 ALA A N 1
ATOM 3079 C CA . ALA A 1 406 ? -3.615 3.053 11.205 1.00 94.06 406 ALA A CA 1
ATOM 3080 C C . ALA A 1 406 ? -4.498 3.858 10.238 1.00 94.06 406 ALA A C 1
ATOM 3082 O O . ALA A 1 406 ? -5.487 4.464 10.652 1.00 94.06 406 ALA A O 1
ATOM 3083 N N . TRP A 1 407 ? -4.120 3.891 8.958 1.00 95.38 407 TRP A N 1
ATOM 3084 C CA . TRP A 1 407 ? -4.806 4.666 7.933 1.00 95.38 407 TRP A CA 1
ATOM 3085 C C . TRP A 1 407 ? -6.127 4.035 7.513 1.00 95.38 407 TRP A C 1
ATOM 3087 O O . TRP A 1 407 ? -7.131 4.739 7.446 1.00 95.38 407 TRP A O 1
ATOM 3097 N N . ASN A 1 408 ? -6.142 2.723 7.287 1.00 89.81 408 ASN A N 1
ATOM 3098 C CA . ASN A 1 408 ? -7.349 1.994 6.921 1.00 89.81 408 ASN A CA 1
ATOM 3099 C C . ASN A 1 408 ? -8.345 2.021 8.097 1.00 89.81 408 ASN A C 1
ATOM 3101 O O . ASN A 1 408 ? -9.485 2.429 7.905 1.00 89.81 408 ASN A O 1
ATOM 3105 N N . CYS A 1 409 ? -7.884 1.774 9.334 1.00 88.06 409 CYS A N 1
ATOM 3106 C CA . CYS A 1 409 ? -8.712 1.897 10.542 1.00 88.06 409 CYS A CA 1
ATOM 3107 C C . CYS A 1 409 ? -9.363 3.279 10.679 1.00 88.06 409 CYS A C 1
ATOM 3109 O O . CYS A 1 409 ? -10.576 3.363 10.842 1.00 88.06 409 CYS A O 1
ATOM 3111 N N . VAL A 1 410 ? -8.611 4.384 10.561 1.00 90.88 410 VAL A N 1
ATOM 3112 C CA . VAL A 1 410 ? -9.230 5.718 10.689 1.00 90.88 410 VAL A CA 1
ATOM 3113 C C . VAL A 1 410 ? -10.152 6.061 9.510 1.00 90.88 410 VAL A C 1
ATOM 3115 O O . VAL A 1 410 ? -11.064 6.870 9.667 1.00 90.88 410 VAL A O 1
ATOM 3118 N N . CYS A 1 411 ? -9.938 5.454 8.339 1.00 89.94 411 CYS A N 1
ATOM 3119 C CA . CYS A 1 411 ? -10.688 5.740 7.118 1.00 89.94 411 CYS A CA 1
ATOM 3120 C C . CYS A 1 411 ? -12.139 5.245 7.122 1.00 89.94 411 CYS A C 1
ATOM 3122 O O . CYS A 1 411 ? -12.935 5.797 6.356 1.00 89.94 411 CYS A O 1
ATOM 3124 N N . GLU A 1 412 ? -12.510 4.243 7.921 1.00 83.44 412 GLU A N 1
ATOM 3125 C CA . GLU A 1 412 ? -13.894 3.737 7.932 1.00 83.44 412 GLU A CA 1
ATOM 3126 C C . GLU A 1 412 ? -14.849 4.627 8.739 1.00 83.44 412 GLU A C 1
ATOM 3128 O O . GLU A 1 412 ? -16.024 4.760 8.393 1.00 83.44 412 GLU A O 1
ATOM 3133 N N . PHE A 1 413 ? -14.332 5.379 9.712 1.00 84.44 413 PHE A N 1
ATOM 3134 C CA . PHE A 1 413 ? -15.133 6.314 10.493 1.00 84.44 413 PHE A CA 1
ATOM 3135 C C . PHE A 1 413 ? -15.598 7.525 9.671 1.00 84.44 413 PHE A C 1
ATOM 3137 O O . PHE A 1 413 ? -14.796 8.302 9.151 1.00 84.44 413 PHE A O 1
ATOM 3144 N N . ASN A 1 414 ? -16.913 7.756 9.661 1.00 83.81 414 ASN A N 1
ATOM 3145 C CA . ASN A 1 414 ? -17.545 8.918 9.023 1.00 83.81 414 ASN A CA 1
ATOM 3146 C C . ASN A 1 414 ? -17.494 10.214 9.874 1.00 83.81 414 ASN A C 1
ATOM 3148 O O . ASN A 1 414 ? -17.652 11.312 9.341 1.00 83.81 414 ASN A O 1
ATOM 3152 N N . LYS A 1 415 ? -17.285 10.107 11.196 1.00 87.81 415 LYS A N 1
ATOM 3153 C CA . LYS A 1 415 ? -17.133 11.242 12.138 1.00 87.81 415 LYS A CA 1
ATOM 3154 C C . LYS A 1 415 ? -15.652 11.576 12.368 1.00 87.81 415 LYS A C 1
ATOM 3156 O O . LYS A 1 415 ? -14.836 10.660 12.238 1.00 87.81 415 LYS A O 1
ATOM 3161 N N . PRO A 1 416 ? -15.274 12.807 12.775 1.00 94.25 416 PRO A N 1
ATOM 3162 C CA . PRO A 1 416 ? -13.881 13.126 13.090 1.00 94.25 416 PRO A CA 1
ATOM 3163 C C . PRO A 1 416 ? -13.333 12.170 14.155 1.00 94.25 416 PRO A C 1
ATOM 3165 O O . PRO A 1 416 ? -13.894 12.024 15.242 1.00 94.25 416 PRO A O 1
ATOM 3168 N N . THR A 1 417 ? -12.269 11.454 13.804 1.00 93.19 417 THR A N 1
ATOM 3169 C CA . THR A 1 417 ? -11.766 10.314 14.574 1.00 93.19 417 THR A CA 1
ATOM 3170 C C . THR A 1 417 ? -10.249 10.344 14.636 1.00 93.19 417 THR A C 1
ATOM 3172 O O . THR A 1 417 ? -9.570 10.667 13.659 1.00 93.19 417 THR A O 1
ATOM 3175 N N . CYS A 1 418 ? -9.727 9.989 15.807 1.00 96.06 418 CYS A N 1
ATOM 3176 C CA . CYS A 1 418 ? -8.324 9.684 16.023 1.00 96.06 418 CYS A CA 1
ATOM 3177 C C . CYS A 1 418 ? -8.176 8.172 16.227 1.00 96.06 418 CYS A C 1
ATOM 3179 O O . CYS A 1 418 ? -8.934 7.569 16.984 1.00 96.06 418 CYS A O 1
ATOM 3181 N N . VAL A 1 419 ? -7.173 7.579 15.582 1.00 94.25 419 VAL A N 1
ATOM 3182 C CA . VAL A 1 419 ? -6.734 6.192 15.786 1.00 94.25 419 VAL A CA 1
ATOM 3183 C C . VAL A 1 419 ? -5.250 6.210 16.133 1.00 94.25 419 VAL A C 1
ATOM 3185 O O . VAL A 1 419 ? -4.473 6.950 15.530 1.00 94.25 419 VAL A O 1
ATOM 3188 N N . ILE A 1 420 ? -4.834 5.387 17.091 1.00 95.50 420 ILE A N 1
ATOM 3189 C CA . ILE A 1 420 ? -3.429 5.152 17.421 1.00 95.50 420 ILE A CA 1
ATOM 3190 C C . ILE A 1 420 ? -3.150 3.656 17.298 1.00 95.50 420 ILE A C 1
ATOM 3192 O O . ILE A 1 420 ? -3.806 2.850 17.953 1.00 95.50 420 ILE A O 1
ATOM 3196 N N . VAL A 1 421 ? -2.168 3.293 16.472 1.00 93.75 421 VAL A N 1
ATOM 3197 C CA . VAL A 1 421 ? -1.752 1.908 16.190 1.00 93.75 421 VAL A CA 1
ATOM 3198 C C . VAL A 1 421 ? -0.284 1.704 16.547 1.00 93.75 421 VAL A C 1
ATOM 3200 O O . VAL A 1 421 ? 0.538 2.620 16.448 1.00 93.75 421 VAL A O 1
ATOM 3203 N N . LYS A 1 422 ? 0.063 0.478 16.938 1.00 92.56 422 LYS A N 1
ATOM 3204 C CA . LYS A 1 422 ? 1.443 0.036 17.143 1.00 92.56 422 LYS A CA 1
ATOM 3205 C C . LYS A 1 422 ? 1.541 -1.466 16.926 1.00 92.56 422 LYS A C 1
ATOM 3207 O O . LYS A 1 422 ? 0.793 -2.209 17.551 1.00 92.56 422 LYS A O 1
ATOM 3212 N N . HIS A 1 423 ? 2.472 -1.901 16.076 1.00 91.19 423 HIS A N 1
ATOM 3213 C CA . HIS A 1 423 ? 2.609 -3.311 15.686 1.00 91.19 423 HIS A CA 1
ATOM 3214 C C . HIS A 1 423 ? 1.279 -3.844 15.132 1.00 91.19 423 HIS A C 1
ATOM 3216 O O . HIS A 1 423 ? 0.690 -4.746 15.714 1.00 91.19 423 HIS A O 1
ATOM 3222 N N . THR A 1 424 ? 0.773 -3.162 14.096 1.00 89.56 424 THR A N 1
ATOM 3223 C CA . THR A 1 424 ? -0.503 -3.382 13.372 1.00 89.56 424 THR A CA 1
ATOM 3224 C C . THR A 1 424 ? -1.791 -3.475 14.208 1.00 89.56 424 THR A C 1
ATOM 3226 O O . THR A 1 424 ? -2.873 -3.672 13.659 1.00 89.56 424 THR A O 1
ATOM 3229 N N . ASN A 1 425 ? -1.707 -3.254 15.520 1.00 87.56 425 ASN A N 1
ATOM 3230 C CA . ASN A 1 425 ? -2.817 -3.324 16.462 1.00 87.56 425 ASN A CA 1
ATOM 3231 C C . ASN A 1 425 ? -3.234 -1.920 16.945 1.00 87.56 425 ASN A C 1
ATOM 3233 O O . ASN A 1 425 ? -2.362 -1.148 17.370 1.00 87.56 425 ASN A O 1
ATOM 3237 N N . PRO A 1 426 ? -4.537 -1.575 16.941 1.00 88.12 426 PRO A N 1
ATOM 3238 C CA . PRO A 1 426 ? -5.048 -0.389 17.624 1.00 88.12 426 PRO A CA 1
ATOM 3239 C C . PRO A 1 426 ? -4.746 -0.425 19.128 1.00 88.12 426 PRO A C 1
ATOM 3241 O O . PRO A 1 426 ? -4.990 -1.412 19.818 1.00 88.12 426 PRO A O 1
ATOM 3244 N N . CYS A 1 427 ? -4.224 0.676 19.663 1.00 88.19 427 CYS A N 1
ATOM 3245 C CA . CYS A 1 427 ? -4.054 0.883 21.102 1.00 88.19 427 CYS A CA 1
ATOM 3246 C C . CYS A 1 427 ? -4.880 2.052 21.652 1.00 88.19 427 CYS A C 1
ATOM 3248 O O . CYS A 1 427 ? -4.926 2.240 22.863 1.00 88.19 427 CYS A O 1
ATOM 3250 N N . GLY A 1 428 ? -5.566 2.804 20.792 1.00 90.12 428 GLY A N 1
ATOM 3251 C CA . GLY A 1 428 ? -6.565 3.781 21.207 1.00 90.12 428 GLY A CA 1
ATOM 3252 C C . GLY A 1 428 ? -7.329 4.353 20.023 1.00 90.12 428 GLY A C 1
ATOM 3253 O O . GLY A 1 428 ? -6.723 4.678 19.004 1.00 90.12 428 GLY A O 1
ATOM 3254 N N . VAL A 1 429 ? -8.649 4.470 20.160 1.00 90.19 429 VAL A N 1
ATOM 3255 C CA . VAL A 1 429 ? -9.548 5.011 19.131 1.00 90.19 429 VAL A CA 1
ATOM 3256 C C . VAL A 1 429 ? -10.636 5.847 19.798 1.00 90.19 429 VAL A C 1
ATOM 3258 O O . VAL A 1 429 ? -11.230 5.410 20.784 1.00 90.19 429 VAL A O 1
ATOM 3261 N N . ALA A 1 430 ? -10.934 7.028 19.265 1.00 90.12 430 ALA A N 1
ATOM 3262 C CA . ALA A 1 430 ? -12.112 7.788 19.671 1.00 90.12 430 ALA A CA 1
ATOM 3263 C C . ALA A 1 430 ? -12.631 8.689 18.546 1.00 90.12 430 ALA A C 1
ATOM 3265 O O . ALA A 1 430 ? -11.848 9.327 17.837 1.00 90.12 430 ALA A O 1
ATOM 3266 N N . SER A 1 431 ? -13.957 8.788 18.444 1.00 89.06 431 SER A N 1
ATOM 3267 C CA . SER A 1 431 ? -14.669 9.674 17.518 1.00 89.06 431 SER A CA 1
ATOM 3268 C C . SER A 1 431 ? -15.378 10.787 18.288 1.00 89.06 431 SER A C 1
ATOM 3270 O O . SER A 1 431 ? -16.066 10.527 19.279 1.00 89.06 431 SER A O 1
ATOM 3272 N N . ARG A 1 432 ? -15.229 12.038 17.850 1.00 89.00 432 ARG A N 1
ATOM 3273 C CA . ARG A 1 432 ? -15.817 13.235 18.478 1.00 89.00 432 ARG A CA 1
ATOM 3274 C C . ARG A 1 432 ? -16.104 14.297 17.431 1.00 89.00 432 ARG A C 1
ATOM 3276 O O . ARG A 1 432 ? -15.498 14.296 16.368 1.00 89.00 432 ARG A O 1
ATOM 3283 N N . ASP A 1 433 ? -16.970 15.246 17.766 1.00 90.38 433 ASP A N 1
ATOM 3284 C CA . ASP A 1 433 ? -17.125 16.454 16.952 1.00 90.38 433 ASP A CA 1
ATOM 3285 C C . ASP A 1 433 ? -15.915 17.400 17.136 1.00 90.38 433 ASP A C 1
ATOM 3287 O O . ASP A 1 433 ? -15.511 18.072 16.188 1.00 90.38 433 ASP A O 1
ATOM 3291 N N . ASP A 1 434 ? -15.274 17.388 18.317 1.00 94.56 434 ASP A N 1
ATOM 3292 C CA . ASP A 1 434 ? -13.940 17.965 18.545 1.00 94.56 434 ASP A CA 1
ATOM 3293 C C . ASP A 1 434 ? -12.830 16.907 18.394 1.00 94.56 434 ASP A C 1
ATOM 3295 O O . ASP A 1 434 ? -12.640 16.026 19.237 1.00 94.56 434 ASP A O 1
ATOM 3299 N N . ILE A 1 435 ? -12.030 17.042 17.337 1.00 96.69 435 ILE A N 1
ATOM 3300 C CA . ILE A 1 435 ? -10.888 16.165 17.054 1.00 96.69 435 ILE A CA 1
ATOM 3301 C C . ILE A 1 435 ? -9.787 16.224 18.133 1.00 96.69 435 ILE A C 1
ATOM 3303 O O . ILE A 1 435 ? -9.044 15.255 18.311 1.00 96.69 435 ILE A O 1
ATOM 3307 N N . ILE A 1 436 ? -9.685 17.327 18.884 1.00 97.75 436 ILE A N 1
ATOM 3308 C CA . ILE A 1 436 ? -8.729 17.481 19.987 1.00 97.75 436 ILE A CA 1
ATOM 3309 C C . ILE A 1 436 ? -9.167 16.641 21.196 1.00 97.75 436 ILE A C 1
ATOM 3311 O O . ILE A 1 436 ? -8.321 16.013 21.841 1.00 97.75 436 ILE A O 1
ATOM 3315 N N . GLU A 1 437 ? -10.470 16.560 21.482 1.00 95.75 437 GLU A N 1
ATOM 3316 C CA . GLU A 1 437 ? -11.022 15.622 22.466 1.00 95.75 437 GLU A CA 1
ATOM 3317 C C . GLU A 1 437 ? -10.795 14.164 22.025 1.00 95.75 437 GLU A C 1
ATOM 3319 O O . GLU A 1 437 ? -10.249 13.375 22.799 1.00 95.75 437 GLU A O 1
ATOM 3324 N N . ALA A 1 438 ? -11.109 13.818 20.768 1.00 94.50 438 ALA A N 1
ATOM 3325 C CA . ALA A 1 438 ? -10.856 12.481 20.212 1.00 94.50 438 ALA A CA 1
ATOM 3326 C C . ALA A 1 438 ? -9.382 12.058 20.337 1.00 94.50 438 ALA A C 1
ATOM 3328 O O . ALA A 1 438 ? -9.084 10.934 20.748 1.00 94.50 438 ALA A O 1
ATOM 3329 N N . TYR A 1 439 ? -8.443 12.959 20.038 1.00 97.44 439 TYR A N 1
ATOM 3330 C CA . TYR A 1 439 ? -7.012 12.710 20.213 1.00 97.44 439 TYR A CA 1
ATOM 3331 C C . TYR A 1 439 ? -6.646 12.417 21.678 1.00 97.44 439 TYR A C 1
ATOM 3333 O O . TYR A 1 439 ? -5.995 11.410 21.969 1.00 97.44 439 TYR A O 1
ATOM 3341 N N . LYS A 1 440 ? -7.102 13.255 22.618 1.00 96.06 440 LYS A N 1
ATOM 3342 C CA . LYS A 1 440 ? -6.822 13.099 24.059 1.00 96.06 440 LYS A CA 1
ATOM 3343 C C . LYS A 1 440 ? -7.371 11.787 24.612 1.00 96.06 440 LYS A C 1
ATOM 3345 O O . LYS A 1 440 ? -6.679 11.100 25.363 1.00 96.06 440 LYS A O 1
ATOM 3350 N N . LEU A 1 441 ? -8.585 11.427 24.207 1.00 93.06 441 LEU A N 1
ATOM 3351 C CA . LEU A 1 441 ? -9.245 10.180 24.581 1.00 93.06 441 LEU A CA 1
ATOM 3352 C C . LEU A 1 441 ? -8.549 8.950 23.984 1.00 93.06 441 LEU A C 1
ATOM 3354 O O . LEU A 1 441 ? -8.294 7.989 24.706 1.00 93.06 441 LEU A O 1
ATOM 3358 N N . SER A 1 442 ? -8.121 9.016 22.721 1.00 93.25 442 SER A N 1
ATOM 3359 C CA . SER A 1 442 ? -7.345 7.940 22.089 1.00 93.25 442 SER A CA 1
ATOM 3360 C C . SER A 1 442 ? -6.027 7.672 22.823 1.00 93.25 442 SER A C 1
ATOM 3362 O O . SER A 1 442 ? -5.641 6.520 22.992 1.00 93.25 442 SER A O 1
ATOM 3364 N N . VAL A 1 443 ? -5.339 8.707 23.325 1.00 95.06 443 VAL A N 1
ATOM 3365 C CA . VAL A 1 443 ? -4.139 8.501 24.159 1.00 95.06 443 VAL A CA 1
ATOM 3366 C C . VAL A 1 443 ? -4.491 7.999 25.568 1.00 95.06 443 VAL A C 1
ATOM 3368 O O . VAL A 1 443 ? -3.698 7.269 26.156 1.00 95.06 443 VAL A O 1
ATOM 3371 N N . LYS A 1 444 ? -5.662 8.350 26.122 1.00 92.06 444 LYS A N 1
ATOM 3372 C CA . LYS A 1 444 ? -6.124 7.861 27.437 1.00 92.06 444 LYS A CA 1
ATOM 3373 C C . LYS A 1 444 ? -6.338 6.337 27.449 1.00 92.06 444 LYS A C 1
ATOM 3375 O O . LYS A 1 444 ? -6.074 5.721 28.476 1.00 92.06 444 LYS A O 1
ATOM 3380 N N . ALA A 1 445 ? -6.781 5.751 26.333 1.00 88.06 445 ALA A N 1
ATOM 3381 C CA . ALA A 1 445 ? -7.110 4.325 26.208 1.00 88.06 445 ALA A CA 1
ATOM 3382 C C . ALA A 1 445 ? -5.953 3.379 26.597 1.00 88.06 445 ALA A C 1
ATOM 3384 O O . ALA A 1 445 ? -6.134 2.446 27.376 1.00 88.06 445 ALA A O 1
ATOM 3385 N N . ASP A 1 446 ? -4.748 3.631 26.079 1.00 90.69 446 ASP A N 1
ATOM 3386 C CA . ASP A 1 446 ? -3.519 2.942 26.485 1.00 90.69 446 ASP A CA 1
ATOM 3387 C C . ASP A 1 446 ? -2.301 3.860 26.250 1.00 90.69 446 ASP A C 1
ATOM 3389 O O . ASP A 1 446 ? -1.622 3.763 25.220 1.00 90.69 446 ASP A O 1
ATOM 3393 N N . PRO A 1 447 ? -1.989 4.777 27.188 1.00 92.50 447 PRO A N 1
ATOM 3394 C CA . PRO A 1 447 ? -0.929 5.772 27.006 1.00 92.50 447 PRO A CA 1
ATOM 3395 C C . PRO A 1 447 ? 0.475 5.153 26.954 1.00 92.50 447 PRO A C 1
ATOM 3397 O O . PRO A 1 447 ? 1.409 5.765 26.430 1.00 92.50 447 PRO A O 1
ATOM 3400 N N . VAL A 1 448 ? 0.638 3.932 27.478 1.00 93.19 448 VAL A N 1
ATOM 3401 C CA . VAL A 1 448 ? 1.906 3.189 27.469 1.00 93.19 448 VAL A CA 1
ATOM 3402 C C . VAL A 1 448 ? 2.131 2.544 26.101 1.00 93.19 448 VAL A C 1
ATOM 3404 O O . VAL A 1 448 ? 3.229 2.641 25.545 1.00 93.19 448 VAL A O 1
ATOM 3407 N N . SER A 1 449 ? 1.094 1.943 25.516 1.00 93.31 449 SER A N 1
ATOM 3408 C CA . SER A 1 449 ? 1.155 1.433 24.146 1.00 93.31 449 SER A CA 1
ATOM 3409 C C . SER A 1 449 ? 1.243 2.572 23.132 1.00 93.31 449 SER A C 1
ATOM 3411 O O . SER A 1 449 ? 2.132 2.523 22.285 1.00 93.31 449 SER A O 1
ATOM 3413 N N . ALA A 1 450 ? 0.444 3.637 23.263 1.00 94.56 450 ALA A N 1
ATOM 3414 C CA . ALA A 1 450 ? 0.451 4.791 22.357 1.00 94.56 450 ALA A CA 1
ATOM 3415 C C . ALA A 1 450 ? 1.830 5.470 22.228 1.00 94.56 450 ALA A C 1
ATOM 3417 O O . ALA A 1 450 ? 2.152 6.048 21.186 1.00 94.56 450 ALA A O 1
ATOM 3418 N N . PHE A 1 451 ? 2.686 5.378 23.253 1.00 94.69 451 PHE A N 1
ATOM 3419 C CA . PHE A 1 451 ? 4.037 5.929 23.202 1.00 94.69 451 PHE A CA 1
ATOM 3420 C C . PHE A 1 451 ? 4.918 5.199 22.171 1.00 94.69 451 PHE A C 1
ATOM 3422 O O . PHE A 1 451 ? 5.249 4.017 22.305 1.00 94.69 451 PHE A O 1
ATOM 3429 N N . GLY A 1 452 ? 5.335 5.925 21.135 1.00 94.44 452 GLY A N 1
ATOM 3430 C CA . GLY A 1 452 ? 6.073 5.403 19.983 1.00 94.44 452 GLY A CA 1
ATOM 3431 C C . GLY A 1 452 ? 5.204 4.735 18.918 1.00 94.44 452 GLY A C 1
ATOM 3432 O O . GLY A 1 452 ? 5.763 4.167 17.984 1.00 94.44 452 GLY A O 1
ATOM 3433 N N . GLY A 1 453 ? 3.875 4.805 19.041 1.00 95.69 453 GLY A N 1
ATOM 3434 C CA . GLY A 1 453 ? 2.948 4.365 18.002 1.00 95.69 453 GLY A CA 1
ATOM 3435 C C . GLY A 1 453 ? 2.877 5.320 16.805 1.00 95.69 453 GLY A C 1
ATOM 3436 O O . GLY A 1 453 ? 3.664 6.268 16.662 1.00 95.69 453 GLY A O 1
ATOM 3437 N N . ILE A 1 454 ? 1.893 5.058 15.955 1.00 97.62 454 ILE A N 1
ATOM 3438 C CA . ILE A 1 454 ? 1.469 5.888 14.830 1.00 97.62 454 ILE A CA 1
ATOM 3439 C C . ILE A 1 454 ? 0.095 6.453 15.160 1.00 97.62 454 ILE A C 1
ATOM 3441 O O . ILE A 1 454 ? -0.787 5.697 15.552 1.00 97.62 454 ILE A O 1
ATOM 3445 N N . VAL A 1 455 ? -0.080 7.764 14.994 1.00 98.12 455 VAL A N 1
ATOM 3446 C CA . VAL A 1 455 ? -1.374 8.437 15.171 1.00 98.12 455 VAL A CA 1
ATOM 3447 C C . VAL A 1 455 ? -1.942 8.853 13.814 1.00 98.12 455 VAL A C 1
ATOM 3449 O O . VAL A 1 455 ? -1.235 9.433 12.985 1.00 98.12 455 VAL A O 1
ATOM 3452 N N . ALA A 1 456 ? -3.211 8.531 13.591 1.00 98.25 456 ALA A N 1
ATOM 3453 C CA . ALA A 1 456 ? -3.940 8.723 12.350 1.00 98.25 456 ALA A CA 1
ATOM 3454 C C . ALA A 1 456 ? -5.219 9.537 12.581 1.00 98.25 456 ALA A C 1
ATOM 3456 O O . ALA A 1 456 ? -5.897 9.366 13.596 1.00 98.25 456 ALA A O 1
ATOM 3457 N N . PHE A 1 457 ? -5.548 10.399 11.619 1.00 98.25 457 PHE A N 1
ATOM 3458 C CA . PHE A 1 457 ? -6.749 11.236 11.612 1.00 98.25 457 PHE A CA 1
ATOM 3459 C C . PHE A 1 457 ? -7.455 11.134 10.259 1.00 98.25 457 PHE A C 1
ATOM 3461 O O . PHE A 1 457 ? -6.788 11.140 9.227 1.00 98.25 457 PHE A O 1
ATOM 3468 N N . ASN A 1 458 ? -8.788 11.107 10.243 1.00 95.94 458 ASN A N 1
ATOM 3469 C CA . ASN A 1 458 ? -9.588 11.125 9.007 1.00 95.94 458 ASN A CA 1
ATOM 3470 C C . ASN A 1 458 ? -9.982 12.536 8.525 1.00 95.94 458 ASN A C 1
ATOM 3472 O O . ASN A 1 458 ? -10.643 12.667 7.495 1.00 95.94 458 ASN A O 1
ATOM 3476 N N . ILE A 1 459 ? -9.554 13.593 9.225 1.00 97.38 459 ILE A N 1
ATOM 3477 C CA . ILE A 1 459 ? -9.761 14.998 8.836 1.00 97.38 459 ILE A CA 1
ATOM 3478 C C . ILE A 1 459 ? -8.434 15.768 8.730 1.00 97.38 459 ILE A C 1
ATOM 3480 O O . ILE A 1 459 ? -7.380 15.271 9.125 1.00 97.38 459 ILE A O 1
ATOM 3484 N N . GLU A 1 460 ? -8.470 16.979 8.168 1.00 97.94 460 GLU A N 1
ATOM 3485 C CA . GLU A 1 460 ? -7.286 17.843 8.053 1.00 97.94 460 GLU A CA 1
ATOM 3486 C C . GLU A 1 460 ? -6.713 18.209 9.431 1.00 97.94 460 GLU A C 1
ATOM 3488 O O . GLU A 1 460 ? -7.446 18.627 10.326 1.00 97.94 460 GLU A O 1
ATOM 3493 N N . VAL A 1 461 ? -5.390 18.100 9.588 1.00 98.62 461 VAL A N 1
ATOM 3494 C CA . VAL A 1 461 ? -4.702 18.559 10.802 1.00 98.62 461 VAL A CA 1
ATOM 3495 C C . VAL A 1 461 ? -4.409 20.056 10.687 1.00 98.62 461 VAL A C 1
ATOM 3497 O O . VAL A 1 461 ? -3.557 20.499 9.904 1.00 98.62 461 VAL A O 1
ATOM 3500 N N . ASP A 1 462 ? -5.143 20.843 11.469 1.00 98.19 462 ASP A N 1
ATOM 3501 C CA . ASP A 1 462 ? -5.084 22.302 11.478 1.00 98.19 462 ASP A CA 1
ATOM 3502 C C . ASP A 1 462 ? -3.935 22.865 12.349 1.00 98.19 462 ASP A C 1
ATOM 3504 O O . ASP A 1 462 ? -2.961 22.173 12.656 1.00 98.19 462 ASP A O 1
ATOM 3508 N N . GLU A 1 463 ? -3.989 24.156 12.688 1.00 98.38 463 GLU A N 1
ATOM 3509 C CA . GLU A 1 463 ? -2.983 24.800 13.539 1.00 98.38 463 GLU A CA 1
ATOM 3510 C C . GLU A 1 463 ? -3.057 24.332 15.004 1.00 98.38 463 GLU A C 1
ATOM 3512 O O . GLU A 1 463 ? -2.019 24.226 15.660 1.00 98.38 463 GLU A O 1
ATOM 3517 N N . ASP A 1 464 ? -4.252 24.059 15.526 1.00 98.19 464 ASP A N 1
ATOM 3518 C CA . ASP A 1 464 ? -4.491 23.866 16.959 1.00 98.19 464 ASP A CA 1
ATOM 3519 C C . ASP A 1 464 ? -4.410 22.389 17.359 1.00 98.19 464 ASP A C 1
ATOM 3521 O O . ASP A 1 464 ? -3.749 22.061 18.350 1.00 98.19 464 ASP A O 1
ATOM 3525 N N . LEU A 1 465 ? -4.909 21.473 16.522 1.00 98.25 465 LEU A N 1
ATOM 3526 C CA . LEU A 1 465 ? -4.619 20.045 16.655 1.00 98.25 465 LEU A CA 1
ATOM 3527 C C . LEU A 1 465 ? -3.109 19.777 16.516 1.00 98.25 465 LEU A C 1
ATOM 3529 O O . LEU A 1 465 ? -2.558 18.953 17.245 1.00 98.25 465 LEU A O 1
ATOM 3533 N N . ALA A 1 466 ? -2.395 20.510 15.652 1.00 98.31 466 ALA A N 1
ATOM 3534 C CA . ALA A 1 466 ? -0.938 20.396 15.547 1.00 98.31 466 ALA A CA 1
ATOM 3535 C C . ALA A 1 466 ? -0.192 20.861 16.812 1.00 98.31 466 ALA A C 1
ATOM 3537 O O . ALA A 1 466 ? 0.801 20.227 17.190 1.00 98.31 466 ALA A O 1
ATOM 3538 N N . LYS A 1 467 ? -0.656 21.928 17.487 1.00 98.06 467 LYS A N 1
ATOM 3539 C CA . LYS A 1 467 ? -0.125 22.351 18.801 1.00 98.06 467 LYS A CA 1
ATOM 3540 C C . LYS A 1 467 ? -0.340 21.261 19.839 1.00 98.06 467 LYS A C 1
ATOM 3542 O O . LYS A 1 467 ? 0.611 20.870 20.511 1.00 98.06 467 LYS A O 1
ATOM 3547 N N . GLU A 1 468 ? -1.555 20.724 19.923 1.00 97.81 468 GLU A N 1
ATOM 3548 C CA . GLU A 1 468 ? -1.872 19.657 20.868 1.00 97.81 468 GLU A CA 1
ATOM 3549 C C . GLU A 1 468 ? -1.009 18.413 20.602 1.00 97.81 468 GLU A C 1
ATOM 3551 O O . GLU A 1 468 ? -0.325 17.933 21.503 1.00 97.81 468 GLU A O 1
ATOM 3556 N N . ILE A 1 469 ? -0.918 17.936 19.355 1.00 97.31 469 ILE A N 1
ATOM 3557 C CA . ILE A 1 469 ? -0.042 16.809 18.997 1.00 97.31 469 ILE A CA 1
ATOM 3558 C C . ILE A 1 469 ? 1.420 17.106 19.359 1.00 97.31 469 ILE A C 1
ATOM 3560 O O . ILE A 1 469 ? 2.121 16.199 19.811 1.00 97.31 469 ILE A O 1
ATOM 3564 N N . HIS A 1 470 ? 1.916 18.339 19.191 1.00 96.62 470 HIS A N 1
ATOM 3565 C CA . HIS A 1 470 ? 3.283 18.730 19.573 1.00 96.62 470 HIS A CA 1
ATOM 3566 C C . HIS A 1 470 ? 3.515 18.649 21.082 1.00 96.62 470 HIS A C 1
ATOM 3568 O O . HIS A 1 470 ? 4.482 18.003 21.519 1.00 96.62 470 HIS A O 1
ATOM 3574 N N . GLU A 1 471 ? 2.621 19.263 21.856 1.00 95.62 471 GLU A N 1
ATOM 3575 C CA . GLU A 1 471 ? 2.813 19.560 23.273 1.00 95.62 471 GLU A CA 1
ATOM 3576 C C . GLU A 1 471 ? 2.223 18.519 24.233 1.00 95.62 471 GLU A C 1
ATOM 3578 O O . GLU A 1 471 ? 2.682 18.455 25.376 1.00 95.62 471 GLU A O 1
ATOM 3583 N N . PHE A 1 472 ? 1.282 17.672 23.805 1.00 95.62 472 PHE A N 1
ATOM 3584 C CA . PHE A 1 472 ? 0.578 16.751 24.702 1.00 95.62 472 PHE A CA 1
ATOM 3585 C C . PHE A 1 472 ? 1.534 15.859 25.506 1.00 95.62 472 PHE A C 1
ATOM 3587 O O . PHE A 1 472 ? 2.521 15.312 24.989 1.00 95.62 472 PHE A O 1
ATOM 3594 N N . ARG A 1 473 ? 1.250 15.743 26.806 1.00 94.75 473 ARG A N 1
ATOM 3595 C CA . ARG A 1 473 ? 2.027 14.955 27.769 1.00 94.75 473 ARG A CA 1
ATOM 3596 C C . ARG A 1 473 ? 1.351 13.615 28.022 1.00 94.75 473 ARG A C 1
ATOM 3598 O O . ARG A 1 473 ? 0.135 13.516 27.933 1.00 94.75 473 ARG A O 1
ATOM 3605 N N . SER A 1 474 ? 2.144 12.599 28.346 1.00 92.62 474 SER A N 1
ATOM 3606 C CA . SER A 1 474 ? 1.629 11.282 28.708 1.00 92.62 474 SER A CA 1
ATOM 3607 C C . SER A 1 474 ? 0.705 11.390 29.928 1.00 92.62 474 SER A C 1
ATOM 3609 O O . SER A 1 474 ? 1.153 11.888 30.966 1.00 92.62 474 SER A O 1
ATOM 3611 N N . PRO A 1 475 ? -0.544 10.891 29.858 1.00 91.44 475 PRO A N 1
ATOM 3612 C CA . PRO A 1 475 ? -1.428 10.783 31.019 1.00 91.44 475 PRO A CA 1
ATOM 3613 C C . PRO A 1 475 ? -0.812 10.017 32.202 1.00 91.44 475 PRO A C 1
ATOM 3615 O O . PRO A 1 475 ? -1.214 10.233 33.340 1.00 91.44 475 PRO A O 1
ATOM 3618 N N . THR A 1 476 ? 0.181 9.153 31.953 1.00 88.75 476 THR A N 1
ATOM 3619 C CA . THR A 1 476 ? 0.850 8.336 32.978 1.00 88.75 476 THR A CA 1
ATOM 3620 C C . THR A 1 476 ? 1.760 9.141 33.915 1.00 88.75 476 THR A C 1
ATOM 3622 O O . THR A 1 476 ? 1.964 8.724 35.053 1.00 88.75 476 THR A O 1
ATOM 3625 N N . ASP A 1 477 ? 2.340 10.261 33.460 1.00 89.69 477 ASP A N 1
ATOM 3626 C CA . ASP A 1 477 ? 3.287 11.060 34.264 1.00 89.69 477 ASP A CA 1
ATOM 3627 C C . ASP A 1 477 ? 3.076 12.587 34.222 1.00 89.69 477 ASP A C 1
ATOM 3629 O O . ASP A 1 477 ? 3.653 13.302 35.040 1.00 89.69 477 ASP A O 1
ATOM 3633 N N . GLY A 1 478 ? 2.264 13.105 33.293 1.00 91.06 478 GLY A N 1
ATOM 3634 C CA . GLY A 1 478 ? 1.987 14.535 33.118 1.00 91.06 478 GLY A CA 1
ATOM 3635 C C . GLY A 1 478 ? 3.172 15.389 32.638 1.00 91.06 478 GLY A C 1
ATOM 3636 O O . GLY A 1 478 ? 3.032 16.604 32.499 1.00 91.06 478 GLY A O 1
ATOM 3637 N N . VAL A 1 479 ? 4.339 14.795 32.369 1.00 90.00 479 VAL A N 1
ATOM 3638 C CA . VAL A 1 479 ? 5.614 15.504 32.148 1.00 90.00 479 VAL A CA 1
ATOM 3639 C C . VAL A 1 479 ? 6.246 15.137 30.806 1.00 90.00 479 VAL A C 1
ATOM 3641 O O . VAL A 1 479 ? 6.682 16.028 30.062 1.00 90.00 479 VAL A O 1
ATOM 3644 N N . THR A 1 480 ? 6.286 13.849 30.469 1.00 91.81 480 THR A N 1
ATOM 3645 C CA . THR A 1 480 ? 6.897 13.328 29.244 1.00 91.81 480 THR A CA 1
ATOM 3646 C C . THR A 1 480 ? 6.012 13.657 28.047 1.00 91.81 480 THR A C 1
ATOM 3648 O O . THR A 1 480 ? 4.847 13.273 28.007 1.00 91.81 480 THR A O 1
ATOM 3651 N N . ARG A 1 481 ? 6.540 14.369 27.040 1.00 93.94 481 ARG A N 1
ATOM 3652 C CA . ARG A 1 481 ? 5.801 14.603 25.783 1.00 93.94 481 ARG A CA 1
ATOM 3653 C C . ARG A 1 481 ? 5.558 13.282 25.064 1.00 93.94 481 ARG A C 1
ATOM 3655 O O . ARG A 1 481 ? 6.498 12.504 24.909 1.00 93.94 481 ARG A O 1
ATOM 3662 N N . MET A 1 482 ? 4.342 13.082 24.558 1.00 95.12 482 MET A N 1
ATOM 3663 C CA . MET A 1 482 ? 4.035 11.922 23.725 1.00 95.12 482 MET A CA 1
ATOM 3664 C C . MET A 1 482 ? 4.959 11.882 22.509 1.00 95.12 482 MET A C 1
ATOM 3666 O O . MET A 1 482 ? 5.138 12.881 21.801 1.00 95.12 482 MET A O 1
ATOM 3670 N N . PHE A 1 483 ? 5.566 10.721 22.293 1.00 95.00 483 PHE A N 1
ATOM 3671 C CA . PHE A 1 483 ? 6.397 10.412 21.140 1.00 95.00 483 PHE A CA 1
ATOM 3672 C C . PHE A 1 483 ? 5.589 9.558 20.163 1.00 95.00 483 PHE A C 1
ATOM 3674 O O . PHE A 1 483 ? 4.925 8.619 20.588 1.00 95.00 483 PHE A O 1
ATOM 3681 N N . TYR A 1 484 ? 5.692 9.861 18.871 1.00 97.06 484 TYR A N 1
ATOM 3682 C CA . TYR A 1 484 ? 5.118 9.072 17.782 1.00 97.06 484 TYR A CA 1
ATOM 3683 C C . TYR A 1 484 ? 6.198 8.868 16.719 1.00 97.06 484 TYR A C 1
ATOM 3685 O O . TYR A 1 484 ? 7.016 9.765 16.484 1.00 97.06 484 TYR A O 1
ATOM 3693 N N . GLU A 1 485 ? 6.207 7.710 16.063 1.00 97.56 485 GLU A N 1
ATOM 3694 C CA . GLU A 1 485 ? 7.063 7.490 14.890 1.00 97.56 485 GLU A CA 1
ATOM 3695 C C . GLU A 1 485 ? 6.492 8.208 13.655 1.00 97.56 485 GLU A C 1
ATOM 3697 O O . GLU A 1 485 ? 7.264 8.720 12.831 1.00 97.56 485 GLU A O 1
ATOM 3702 N N . ILE A 1 486 ? 5.156 8.267 13.541 1.00 98.56 486 ILE A N 1
ATOM 3703 C CA . ILE A 1 486 ? 4.411 8.826 12.402 1.00 98.56 486 ILE A CA 1
ATOM 3704 C C . ILE A 1 486 ? 3.140 9.559 12.875 1.00 98.56 486 ILE A C 1
ATOM 3706 O O . ILE A 1 486 ? 2.455 9.082 13.779 1.00 98.56 486 ILE A O 1
ATOM 3710 N N . VAL A 1 487 ? 2.819 10.688 12.232 1.00 98.50 487 VAL A N 1
ATOM 3711 C CA . VAL A 1 487 ? 1.449 11.230 12.120 1.00 98.50 487 VAL A CA 1
ATOM 3712 C C . VAL A 1 487 ? 0.981 11.021 10.677 1.00 98.50 487 VAL A C 1
ATOM 3714 O O . VAL A 1 487 ? 1.746 11.320 9.756 1.00 98.50 487 VAL A O 1
ATOM 3717 N N . VAL A 1 488 ? -0.249 10.547 10.467 1.00 98.56 488 VAL A N 1
ATOM 3718 C CA . VAL A 1 488 ? -0.887 10.452 9.141 1.00 98.56 488 VAL A CA 1
ATOM 3719 C C . VAL A 1 488 ? -2.261 11.133 9.136 1.00 98.56 488 VAL A C 1
ATOM 3721 O O . VAL A 1 488 ? -2.994 11.068 10.121 1.00 98.56 488 VAL A O 1
ATOM 3724 N N . ALA A 1 489 ? -2.587 11.831 8.049 1.00 98.44 489 ALA A N 1
ATOM 3725 C CA . ALA A 1 489 ? -3.850 12.548 7.863 1.00 98.44 489 ALA A CA 1
ATOM 3726 C C . ALA A 1 489 ? -4.187 12.681 6.363 1.00 98.44 489 ALA A C 1
ATOM 3728 O O . ALA A 1 489 ? -3.283 12.567 5.529 1.00 98.44 489 ALA A O 1
ATOM 3729 N N . PRO A 1 490 ? -5.444 12.990 5.984 1.00 97.69 490 PRO A N 1
ATOM 3730 C CA . PRO A 1 490 ? -5.786 13.305 4.598 1.00 97.69 490 PRO A CA 1
ATOM 3731 C C . PRO A 1 490 ? -5.123 14.587 4.086 1.00 97.69 490 PRO A C 1
ATOM 3733 O O . PRO A 1 490 ? -4.878 14.710 2.890 1.00 97.69 490 PRO A O 1
ATOM 3736 N N . LYS A 1 491 ? -4.887 15.563 4.977 1.00 98.06 491 LYS A N 1
ATOM 3737 C CA . LYS A 1 491 ? -4.323 16.891 4.686 1.00 98.06 491 LYS A CA 1
ATOM 3738 C C . LYS A 1 491 ? -3.687 17.505 5.929 1.00 98.06 491 LYS A C 1
ATOM 3740 O O . LYS A 1 491 ? -4.045 17.156 7.056 1.00 98.06 491 LYS A O 1
ATOM 3745 N N . TYR A 1 492 ? -2.831 18.500 5.707 1.00 98.50 492 TYR A N 1
ATOM 3746 C CA . TYR A 1 492 ? -2.304 19.382 6.746 1.00 98.50 492 TYR A CA 1
ATOM 3747 C C . TYR A 1 492 ? -2.491 20.845 6.356 1.00 98.50 492 TYR A C 1
ATOM 3749 O O . TYR A 1 492 ? -2.116 21.255 5.255 1.00 98.50 492 TYR A O 1
ATOM 3757 N N . SER A 1 493 ? -2.960 21.661 7.298 1.00 98.31 493 SER A N 1
ATOM 3758 C CA . SER A 1 493 ? -2.869 23.110 7.147 1.00 98.31 493 SER A CA 1
ATOM 3759 C C . SER A 1 493 ? -1.394 23.531 7.117 1.00 98.31 493 SER A C 1
ATOM 3761 O O . SER A 1 493 ? -0.551 22.946 7.806 1.00 98.31 493 SER A O 1
ATOM 3763 N N . LYS A 1 494 ? -1.055 24.588 6.364 1.00 97.69 494 LYS A N 1
ATOM 3764 C CA . LYS A 1 494 ? 0.344 25.045 6.242 1.00 97.69 494 LYS A CA 1
ATOM 3765 C C . LYS A 1 494 ? 1.003 25.294 7.609 1.00 97.69 494 LYS A C 1
ATOM 3767 O O . LYS A 1 494 ? 2.136 24.872 7.827 1.00 97.69 494 LYS A O 1
ATOM 3772 N N . LYS A 1 495 ? 0.293 25.957 8.529 1.00 97.38 495 LYS A N 1
ATOM 3773 C CA . LYS A 1 495 ? 0.799 26.227 9.882 1.00 97.38 495 LYS A CA 1
ATOM 3774 C C . LYS A 1 495 ? 0.884 24.959 10.734 1.00 97.38 495 LYS A C 1
ATOM 3776 O O . LYS A 1 495 ? 1.857 24.793 11.459 1.00 97.38 495 LYS A O 1
ATOM 3781 N N . GLY A 1 496 ? -0.105 24.066 10.643 1.00 97.38 496 GLY A N 1
ATOM 3782 C CA . GLY A 1 496 ? -0.082 22.790 11.359 1.00 97.38 496 GLY A CA 1
ATOM 3783 C C . GLY A 1 496 ? 1.136 21.950 10.981 1.00 97.38 496 GLY A C 1
ATOM 3784 O O . GLY A 1 496 ? 1.841 21.436 11.849 1.00 97.38 496 GLY A O 1
ATOM 3785 N N . LEU A 1 497 ? 1.466 21.915 9.688 1.00 97.31 497 LEU A N 1
ATOM 3786 C CA . LEU A 1 497 ? 2.676 21.274 9.182 1.00 97.31 497 LEU A CA 1
ATOM 3787 C C . LEU A 1 497 ? 3.959 21.939 9.721 1.00 97.31 497 LEU A C 1
ATOM 3789 O O . LEU A 1 497 ? 4.834 21.246 10.244 1.00 97.31 497 LEU A O 1
ATOM 3793 N N . GLU A 1 498 ? 4.051 23.275 9.677 1.00 97.19 498 GLU A N 1
ATOM 3794 C CA . GLU A 1 498 ? 5.172 24.046 10.251 1.00 97.19 498 GLU A CA 1
ATOM 3795 C C . GLU A 1 498 ? 5.370 23.774 11.758 1.00 97.19 498 GLU A C 1
ATOM 3797 O O . GLU A 1 498 ? 6.507 23.665 12.225 1.00 97.19 498 GLU A O 1
ATOM 3802 N N . ILE A 1 499 ? 4.282 23.592 12.516 1.00 97.75 499 ILE A N 1
ATOM 3803 C CA . ILE A 1 499 ? 4.313 23.245 13.944 1.00 97.75 499 ILE A CA 1
ATOM 3804 C C . ILE A 1 499 ? 4.782 21.798 14.144 1.00 97.75 499 ILE A C 1
ATOM 3806 O O . ILE A 1 499 ? 5.716 21.561 14.916 1.00 97.75 499 ILE A O 1
ATOM 3810 N N . LEU A 1 500 ? 4.220 20.824 13.419 1.00 97.19 500 LEU A N 1
ATOM 3811 C CA . LEU A 1 500 ? 4.613 19.412 13.533 1.00 97.19 500 LEU A CA 1
ATOM 3812 C C . LEU A 1 500 ? 6.076 19.162 13.120 1.00 97.19 500 LEU A C 1
ATOM 3814 O O . LEU A 1 500 ? 6.749 18.342 13.753 1.00 97.19 500 LEU A O 1
ATOM 3818 N N . HIS A 1 501 ? 6.616 19.914 12.151 1.00 96.19 501 HIS A N 1
ATOM 3819 C CA . HIS A 1 501 ? 8.054 19.914 11.825 1.00 96.19 501 HIS A CA 1
ATOM 3820 C C . HIS A 1 501 ? 8.922 20.215 13.063 1.00 96.19 501 HIS A C 1
ATOM 3822 O O . HIS A 1 501 ? 10.007 19.648 13.234 1.00 96.19 501 HIS A O 1
ATOM 3828 N N . GLY A 1 502 ? 8.424 21.070 13.963 1.00 94.62 502 GLY A N 1
ATOM 3829 C CA . GLY A 1 502 ? 9.056 21.427 15.229 1.00 94.62 502 GLY A CA 1
ATOM 3830 C C . GLY A 1 502 ? 8.957 20.375 16.343 1.00 94.62 502 GLY A C 1
ATOM 3831 O O . GLY A 1 502 ? 9.631 20.541 17.362 1.00 94.62 502 GLY A O 1
ATOM 3832 N N . LYS A 1 503 ? 8.158 19.301 16.200 1.00 94.00 503 LYS A N 1
ATOM 3833 C CA . LYS A 1 503 ? 7.994 18.280 17.259 1.00 94.00 503 LYS A CA 1
ATOM 3834 C C . LYS A 1 503 ? 9.229 17.381 17.387 1.00 94.00 503 LYS A C 1
ATOM 3836 O O . LYS A 1 503 ? 9.710 17.143 18.494 1.00 94.00 503 LYS A O 1
ATOM 3841 N N . SER A 1 504 ? 9.756 16.881 16.266 1.00 94.31 504 SER A N 1
ATOM 3842 C CA . SER A 1 504 ? 10.995 16.088 16.207 1.00 94.31 504 SER A CA 1
ATOM 3843 C C . SER A 1 504 ? 11.565 16.046 14.787 1.00 94.31 504 SER A C 1
ATOM 3845 O O . SER A 1 504 ? 10.815 16.012 13.820 1.00 94.31 504 SER A O 1
ATOM 3847 N N . LYS A 1 505 ? 12.894 15.925 14.652 1.00 94.38 505 LYS A N 1
ATOM 3848 C CA . LYS A 1 505 ? 13.569 15.629 13.369 1.00 94.38 505 LYS A CA 1
ATOM 3849 C C . LYS A 1 505 ? 13.382 14.179 12.889 1.00 94.38 505 LYS A C 1
ATOM 3851 O O . LYS A 1 505 ? 13.838 13.835 11.804 1.00 94.38 505 LYS A O 1
ATOM 3856 N N . THR A 1 506 ? 12.804 13.304 13.715 1.00 95.31 506 THR A N 1
ATOM 3857 C CA . THR A 1 506 ? 12.598 11.880 13.391 1.00 95.31 506 THR A CA 1
ATOM 3858 C C . THR A 1 506 ? 11.174 11.554 12.966 1.00 95.31 506 THR A C 1
ATOM 3860 O O . THR A 1 506 ? 10.996 10.590 12.225 1.00 95.31 506 THR A O 1
ATOM 3863 N N . LEU A 1 507 ? 10.202 12.339 13.441 1.00 97.38 507 LEU A N 1
ATOM 3864 C CA . LEU A 1 507 ? 8.778 12.143 13.194 1.00 97.38 507 LEU A CA 1
ATOM 3865 C C . LEU A 1 507 ? 8.491 12.216 11.699 1.00 97.38 507 LEU A C 1
ATOM 3867 O O . LEU A 1 507 ? 8.889 13.184 11.053 1.00 97.38 507 LEU A O 1
ATOM 3871 N N . ARG A 1 508 ? 7.773 11.227 11.174 1.00 98.19 508 ARG A N 1
ATOM 3872 C CA . ARG A 1 508 ? 7.290 11.256 9.792 1.00 98.19 508 ARG A CA 1
ATOM 3873 C C . ARG A 1 508 ? 5.889 11.842 9.772 1.00 98.19 508 ARG A C 1
ATOM 3875 O O . ARG A 1 508 ? 5.097 11.580 10.672 1.00 98.19 508 ARG A O 1
ATOM 3882 N N . ILE A 1 509 ? 5.612 12.646 8.759 1.00 98.50 509 ILE A N 1
ATOM 3883 C CA . ILE A 1 509 ? 4.307 13.269 8.550 1.00 98.50 509 ILE A CA 1
ATOM 3884 C C . ILE A 1 509 ? 3.861 12.834 7.163 1.00 98.50 509 ILE A C 1
ATOM 3886 O O . ILE A 1 509 ? 4.570 13.111 6.190 1.00 98.50 509 ILE A O 1
ATOM 3890 N N . LEU A 1 510 ? 2.763 12.083 7.101 1.00 98.50 510 LEU A N 1
ATOM 3891 C CA . LEU A 1 510 ? 2.266 11.441 5.889 1.00 98.50 510 LEU A CA 1
ATOM 3892 C C . LEU A 1 510 ? 0.908 12.025 5.501 1.00 98.50 510 LEU A C 1
ATOM 3894 O O . LEU A 1 510 ? -0.049 11.940 6.263 1.00 98.50 510 LEU A O 1
ATOM 3898 N N . GLU A 1 511 ? 0.821 12.575 4.297 1.00 98.19 511 GLU A N 1
ATOM 3899 C CA . GLU A 1 511 ? -0.450 12.929 3.668 1.00 98.19 511 GLU A CA 1
ATOM 3900 C C . GLU A 1 511 ? -0.903 11.765 2.780 1.00 98.19 511 GLU A C 1
ATOM 3902 O O . GLU A 1 511 ? -0.169 11.340 1.881 1.00 98.19 511 GLU A O 1
ATOM 3907 N N . ALA A 1 512 ? -2.078 11.209 3.071 1.00 97.00 512 ALA A N 1
ATOM 3908 C CA . ALA A 1 512 ? -2.618 10.011 2.431 1.00 97.00 512 ALA A CA 1
ATOM 3909 C C . ALA A 1 512 ? -4.053 10.243 1.922 1.00 97.00 512 ALA A C 1
ATOM 3911 O O . ALA A 1 512 ? -4.681 11.248 2.225 1.00 97.00 512 ALA A O 1
ATOM 3912 N N . SER A 1 513 ? -4.586 9.301 1.143 1.00 94.06 513 SER A N 1
ATOM 3913 C CA . SER A 1 513 ? -5.970 9.333 0.645 1.00 94.06 513 SER A CA 1
ATOM 3914 C C . SER A 1 513 ? -6.635 7.986 0.918 1.00 94.06 513 SER A C 1
ATOM 3916 O O . SER A 1 513 ? -5.957 6.957 0.860 1.00 94.06 513 SER A O 1
ATOM 3918 N N . LYS A 1 514 ? -7.942 7.969 1.219 1.00 89.62 514 LYS A N 1
ATOM 3919 C CA . LYS A 1 514 ? -8.690 6.713 1.394 1.00 89.62 514 LYS A CA 1
ATOM 3920 C C . LYS A 1 514 ? -8.663 5.915 0.084 1.00 89.62 514 LYS A C 1
ATOM 3922 O O . LYS A 1 514 ? -8.794 6.502 -0.995 1.00 89.62 514 LYS A O 1
ATOM 3927 N N . ASN A 1 515 ? -8.453 4.600 0.161 1.00 84.12 515 ASN A N 1
ATOM 3928 C CA . ASN A 1 515 ? -8.514 3.735 -1.019 1.00 84.12 515 ASN A CA 1
ATOM 3929 C C . ASN A 1 515 ? -9.971 3.553 -1.491 1.00 84.12 515 ASN A C 1
ATOM 3931 O O . ASN A 1 515 ? -10.920 3.949 -0.819 1.00 84.12 515 ASN A O 1
ATOM 3935 N N . LYS A 1 516 ? -10.169 2.968 -2.672 1.00 84.06 516 LYS A N 1
ATOM 3936 C CA . LYS A 1 516 ? -11.509 2.589 -3.147 1.00 84.06 516 LYS A CA 1
ATOM 3937 C C . LYS A 1 516 ? -11.841 1.174 -2.674 1.00 84.06 516 LYS A C 1
ATOM 3939 O O . LYS A 1 516 ? -10.975 0.317 -2.827 1.00 84.06 516 LYS A O 1
ATOM 3944 N N . LYS A 1 517 ? -13.083 0.945 -2.217 1.00 83.94 517 LYS A N 1
ATOM 3945 C CA . LYS A 1 517 ? -13.649 -0.400 -1.994 1.00 83.94 517 LYS A CA 1
ATOM 3946 C C . LYS A 1 517 ? -13.514 -1.270 -3.264 1.00 83.94 517 LYS A C 1
ATOM 3948 O O . LYS A 1 517 ? -13.482 -0.732 -4.378 1.00 83.94 517 LYS A O 1
ATOM 3953 N N . GLY A 1 518 ? -13.476 -2.591 -3.106 1.00 82.81 518 GLY A N 1
ATOM 3954 C CA . GLY A 1 518 ? -13.411 -3.589 -4.178 1.00 82.81 518 GLY A CA 1
ATOM 3955 C C . GLY A 1 518 ? -11.999 -3.820 -4.721 1.00 82.81 518 GLY A C 1
ATOM 3956 O O . GLY A 1 518 ? -11.781 -3.706 -5.932 1.00 82.81 518 GLY A O 1
ATOM 3957 N N . LYS A 1 519 ? -11.022 -4.087 -3.843 1.00 86.25 519 LYS A N 1
ATOM 3958 C CA . LYS A 1 519 ? -9.640 -4.432 -4.219 1.00 86.25 519 LYS A CA 1
ATOM 3959 C C . LYS A 1 519 ? -9.329 -5.907 -3.980 1.00 86.25 519 LYS A C 1
ATOM 3961 O O . LYS A 1 519 ? -10.023 -6.609 -3.258 1.00 86.25 519 LYS A O 1
ATOM 3966 N N . LEU A 1 520 ? -8.229 -6.355 -4.581 1.00 88.75 520 LEU A N 1
ATOM 3967 C CA . LEU A 1 520 ? -7.689 -7.694 -4.380 1.00 88.75 520 LEU A CA 1
ATOM 3968 C C . LEU A 1 520 ? -6.638 -7.668 -3.263 1.00 88.75 520 LEU A C 1
ATOM 3970 O O . LEU A 1 520 ? -5.571 -7.073 -3.427 1.00 88.75 520 LEU A O 1
ATOM 3974 N N . SER A 1 521 ? -6.911 -8.346 -2.152 1.00 89.81 521 SER A N 1
ATOM 3975 C CA . SER A 1 521 ? -5.926 -8.608 -1.103 1.00 89.81 521 SER A CA 1
ATOM 3976 C C . SER A 1 521 ? -5.086 -9.840 -1.459 1.00 89.81 521 SER A C 1
ATOM 3978 O O . SER A 1 521 ? -5.608 -10.862 -1.914 1.00 89.81 521 SER A O 1
ATOM 3980 N N . LEU A 1 522 ? -3.765 -9.740 -1.274 1.00 91.88 522 LEU A N 1
ATOM 3981 C CA . LEU A 1 522 ? -2.791 -10.766 -1.656 1.00 91.88 522 LEU A CA 1
ATOM 3982 C C . LEU A 1 522 ? -1.869 -11.120 -0.487 1.00 91.88 522 LEU A C 1
ATOM 3984 O O . LEU A 1 522 ? -1.045 -10.309 -0.064 1.00 91.88 522 LEU A O 1
ATOM 3988 N N . ARG A 1 523 ? -1.941 -12.370 -0.015 1.00 92.94 523 ARG A N 1
ATOM 3989 C CA . ARG A 1 523 ? -1.104 -12.881 1.082 1.00 92.94 523 ARG A CA 1
ATOM 3990 C C . ARG A 1 523 ? -0.100 -13.910 0.576 1.00 92.94 523 ARG A C 1
ATOM 3992 O O . ARG A 1 523 ? -0.491 -14.902 -0.037 1.00 92.94 523 ARG A O 1
ATOM 3999 N N . GLN A 1 524 ? 1.189 -13.733 0.862 1.00 93.25 524 GLN A N 1
ATOM 4000 C CA . GLN A 1 524 ? 2.189 -14.739 0.500 1.00 93.25 524 GLN A CA 1
ATOM 4001 C C . GLN A 1 524 ? 2.104 -15.969 1.418 1.00 93.25 524 GLN A C 1
ATOM 4003 O O . GLN A 1 524 ? 1.977 -15.846 2.635 1.00 93.25 524 GLN A O 1
ATOM 4008 N N . VAL A 1 525 ? 2.245 -17.159 0.834 1.00 94.81 525 VAL A N 1
ATOM 4009 C CA . VAL A 1 525 ? 2.400 -18.436 1.548 1.00 94.81 525 VAL A CA 1
ATOM 4010 C C . VAL A 1 525 ? 3.603 -19.213 1.002 1.00 94.81 525 VAL A C 1
ATOM 4012 O O . VAL A 1 525 ? 4.202 -18.843 -0.010 1.00 94.81 525 VAL A O 1
ATOM 4015 N N . GLY A 1 526 ? 3.999 -20.297 1.674 1.00 94.12 526 GLY A N 1
ATOM 4016 C CA . GLY A 1 526 ? 5.163 -21.103 1.291 1.00 94.12 526 GLY A CA 1
ATOM 4017 C C . GLY A 1 526 ? 5.046 -21.702 -0.116 1.00 94.12 526 GLY A C 1
ATOM 4018 O O . GLY A 1 526 ? 4.461 -22.765 -0.288 1.00 94.12 526 GLY A O 1
ATOM 4019 N N . GLY A 1 527 ? 5.635 -21.032 -1.112 1.00 94.19 527 GLY A N 1
ATOM 4020 C CA . GLY A 1 527 ? 5.607 -21.444 -2.521 1.00 94.19 527 GLY A CA 1
ATOM 4021 C C . GLY A 1 527 ? 4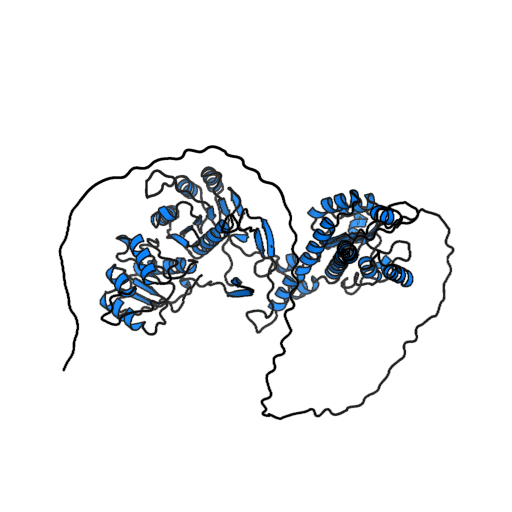.436 -20.898 -3.349 1.00 94.19 527 GLY A C 1
ATOM 4022 O O . GLY A 1 527 ? 4.290 -21.312 -4.496 1.00 94.19 527 GLY A O 1
ATOM 4023 N N . GLY A 1 528 ? 3.626 -19.974 -2.820 1.00 94.25 528 GLY A N 1
ATOM 4024 C CA . GLY A 1 528 ? 2.462 -19.434 -3.529 1.00 94.25 528 GLY A CA 1
ATOM 4025 C C . GLY A 1 528 ? 1.893 -18.155 -2.914 1.00 94.25 528 GLY A C 1
ATOM 4026 O O . GLY A 1 528 ? 2.524 -17.519 -2.070 1.00 94.25 528 GLY A O 1
ATOM 4027 N N . TRP A 1 529 ? 0.687 -17.793 -3.345 1.00 95.31 529 TRP A N 1
ATOM 4028 C CA . TRP A 1 529 ? -0.082 -16.657 -2.838 1.00 95.31 529 TRP A CA 1
ATOM 4029 C C . TRP A 1 529 ? -1.539 -17.073 -2.636 1.00 95.31 529 TRP A C 1
ATOM 4031 O O . TRP A 1 529 ? -2.064 -17.868 -3.415 1.00 95.31 529 TRP A O 1
ATOM 4041 N N . LEU A 1 530 ? -2.174 -16.523 -1.606 1.00 94.62 530 LEU A N 1
ATOM 4042 C CA . LEU A 1 530 ? -3.625 -16.478 -1.462 1.00 94.62 530 LEU A CA 1
ATOM 4043 C C . LEU A 1 530 ? -4.123 -15.156 -2.052 1.00 94.62 530 LEU A C 1
ATOM 4045 O O . LEU A 1 530 ? -3.437 -14.136 -1.943 1.00 94.62 530 LEU A O 1
ATOM 4049 N N . ALA A 1 531 ? -5.307 -15.189 -2.654 1.00 93.50 531 ALA A N 1
ATOM 4050 C CA . ALA A 1 531 ? -5.990 -14.031 -3.208 1.00 93.50 531 ALA A CA 1
ATOM 4051 C C . ALA A 1 531 ? -7.452 -14.052 -2.752 1.00 93.50 531 ALA A C 1
ATOM 4053 O O . ALA A 1 531 ? -8.075 -15.113 -2.754 1.00 93.50 531 ALA A O 1
ATOM 4054 N N . GLN A 1 532 ? -7.963 -12.896 -2.347 1.00 92.38 532 GLN A N 1
ATOM 4055 C CA . GLN A 1 532 ? -9.339 -12.683 -1.900 1.00 92.38 532 GLN A CA 1
ATOM 4056 C C . GLN A 1 532 ? -9.714 -11.214 -2.119 1.00 92.38 532 GLN A C 1
ATOM 4058 O O . GLN A 1 532 ? -8.828 -10.374 -2.291 1.00 92.38 532 GLN A O 1
ATOM 4063 N N . ASP A 1 533 ? -10.996 -10.888 -2.051 1.00 90.38 533 ASP A N 1
ATOM 4064 C CA . ASP A 1 533 ? -11.443 -9.498 -1.990 1.00 90.38 533 ASP A CA 1
ATOM 4065 C C . ASP A 1 533 ? -11.045 -8.836 -0.654 1.00 90.38 533 ASP A C 1
ATOM 4067 O O . ASP A 1 533 ? -10.767 -9.508 0.352 1.00 90.38 533 ASP A O 1
ATOM 4071 N N . SER A 1 534 ? -10.980 -7.505 -0.651 1.00 87.50 534 SER A N 1
ATOM 4072 C CA . SER A 1 534 ? -10.886 -6.698 0.566 1.00 87.50 534 SER A CA 1
ATOM 4073 C C . SER A 1 534 ? -12.180 -6.777 1.385 1.00 87.50 534 SER A C 1
ATOM 4075 O O . SER A 1 534 ? -13.281 -6.786 0.837 1.00 87.50 534 SER A O 1
ATOM 4077 N N . ASP A 1 535 ? -12.042 -6.828 2.712 1.00 85.56 535 ASP A N 1
ATOM 4078 C CA . ASP A 1 535 ? -13.177 -6.742 3.636 1.00 85.56 535 ASP A CA 1
ATOM 4079 C C . ASP A 1 535 ? -13.614 -5.276 3.744 1.00 85.56 535 ASP A C 1
ATOM 4081 O O . ASP A 1 535 ? -13.125 -4.523 4.584 1.00 85.56 535 ASP A O 1
ATOM 4085 N N . ASP A 1 536 ? -14.447 -4.878 2.783 1.00 83.88 536 ASP A N 1
ATOM 4086 C CA . ASP A 1 536 ? -14.920 -3.514 2.547 1.00 83.88 536 ASP A CA 1
ATOM 4087 C C . ASP A 1 536 ? -16.326 -3.246 3.113 1.00 83.88 536 ASP A C 1
ATOM 4089 O O . ASP A 1 536 ? -16.923 -2.216 2.794 1.00 83.88 536 ASP A O 1
ATOM 4093 N N . LEU A 1 537 ? -16.919 -4.162 3.881 1.00 82.31 537 LEU A N 1
ATOM 4094 C CA . LEU A 1 537 ? -18.178 -3.869 4.572 1.00 82.31 537 LEU A CA 1
ATOM 4095 C C . LEU A 1 537 ? -17.929 -2.803 5.649 1.00 82.31 537 LEU A C 1
ATOM 4097 O O . LEU A 1 537 ? -16.827 -2.697 6.178 1.00 82.31 537 LEU A O 1
ATOM 4101 N N . THR A 1 538 ? -18.936 -1.997 5.976 1.00 77.56 538 THR A N 1
ATOM 4102 C CA . THR A 1 538 ? -18.901 -1.157 7.185 1.00 77.56 538 THR A CA 1
ATOM 4103 C C . THR A 1 538 ? -20.115 -1.457 8.068 1.00 77.56 538 THR A C 1
ATOM 4105 O O . THR A 1 538 ? -21.062 -2.097 7.612 1.00 77.56 538 THR A O 1
ATOM 4108 N N . PRO A 1 539 ? -20.142 -1.025 9.340 1.00 74.00 539 PRO A N 1
ATOM 4109 C CA . PRO A 1 539 ? -21.291 -1.221 10.228 1.00 74.00 539 PRO A CA 1
ATOM 4110 C C . PRO A 1 539 ? -22.600 -0.620 9.696 1.00 74.00 539 PRO A C 1
ATOM 4112 O O . PRO A 1 539 ? -23.674 -1.080 10.064 1.00 74.00 539 PRO A O 1
ATOM 4115 N N . GLU A 1 540 ? -22.533 0.384 8.818 1.00 78.44 540 GLU A N 1
ATOM 4116 C CA . GLU A 1 540 ? -23.697 0.937 8.116 1.00 78.44 540 GLU A CA 1
ATOM 4117 C C . GLU A 1 540 ? -24.240 0.010 7.004 1.00 78.44 540 GLU A C 1
ATOM 4119 O O . GLU A 1 540 ? -25.395 0.160 6.606 1.00 78.44 540 GLU A O 1
ATOM 4124 N N . ASP A 1 541 ? -23.441 -0.959 6.536 1.00 81.88 541 ASP A N 1
ATOM 4125 C CA . ASP A 1 541 ? -23.834 -2.027 5.604 1.00 81.88 541 ASP A CA 1
ATOM 4126 C C . ASP A 1 541 ? -24.391 -3.282 6.345 1.00 81.88 541 ASP A C 1
ATOM 4128 O O . ASP A 1 541 ? -24.741 -4.271 5.697 1.00 81.88 541 ASP A O 1
ATOM 4132 N N . ILE A 1 542 ? -24.466 -3.278 7.691 1.00 83.19 542 ILE A N 1
ATOM 4133 C CA . ILE A 1 542 ? -24.761 -4.452 8.547 1.00 83.19 542 ILE A CA 1
ATOM 4134 C C . ILE A 1 542 ? -26.078 -4.301 9.336 1.00 83.19 542 ILE A C 1
ATOM 4136 O O . ILE A 1 542 ? -26.369 -3.258 9.920 1.00 83.19 542 ILE A O 1
ATOM 4140 N N . GLU A 1 543 ? -26.863 -5.384 9.423 1.00 85.88 543 GLU A N 1
ATOM 4141 C CA . GLU A 1 543 ? -28.089 -5.452 10.232 1.00 85.88 543 GLU A CA 1
ATOM 4142 C C . GLU A 1 543 ? -27.819 -6.033 11.634 1.00 85.88 543 GLU A C 1
ATOM 4144 O O . GLU A 1 543 ? -27.424 -7.190 11.788 1.00 85.88 543 GLU A O 1
ATOM 4149 N N . PHE A 1 544 ? -28.068 -5.232 12.675 1.00 86.56 544 PHE A N 1
ATOM 4150 C CA . PHE A 1 544 ? -27.878 -5.611 14.079 1.00 86.56 544 PHE A CA 1
ATOM 4151 C C . PHE A 1 544 ? -29.161 -6.215 14.669 1.00 86.56 544 PHE A C 1
ATOM 4153 O O . PHE A 1 544 ? -30.066 -5.502 15.102 1.00 86.56 544 PHE A O 1
ATOM 4160 N N . ASN A 1 545 ? -29.238 -7.545 14.698 1.00 91.12 545 ASN A N 1
ATOM 4161 C CA . ASN A 1 545 ? -30.432 -8.286 15.104 1.00 91.12 545 ASN A CA 1
ATOM 4162 C C . ASN A 1 545 ? -30.480 -8.474 16.626 1.00 91.12 545 ASN A C 1
ATOM 4164 O O . ASN A 1 545 ? -29.646 -9.183 17.183 1.00 91.12 545 ASN A O 1
ATOM 4168 N N . LEU A 1 546 ? -31.468 -7.890 17.308 1.00 92.94 546 LEU A N 1
ATOM 4169 C CA . LEU A 1 546 ? -31.677 -8.114 18.743 1.00 92.94 546 LEU A CA 1
ATOM 4170 C C . LEU A 1 546 ? -32.191 -9.536 19.015 1.00 92.94 546 LEU A C 1
ATOM 4172 O O . LEU A 1 546 ? -33.257 -9.905 18.522 1.00 92.94 546 LEU A O 1
ATOM 4176 N N . VAL A 1 547 ? -31.456 -10.304 19.826 1.00 93.69 547 VAL A N 1
ATOM 4177 C CA . VAL A 1 547 ? -31.794 -11.701 20.174 1.00 93.69 547 VAL A CA 1
ATOM 4178 C C . VAL A 1 547 ? -32.049 -11.942 21.669 1.00 93.69 547 VAL A C 1
ATOM 4180 O O . VAL A 1 547 ? -32.610 -12.974 22.029 1.00 93.69 547 VAL A O 1
ATOM 4183 N N . SER A 1 548 ? -31.697 -10.991 22.540 1.00 93.19 548 SER A N 1
ATOM 4184 C CA . SER A 1 548 ? -32.037 -10.990 23.974 1.00 93.19 548 SER A CA 1
ATOM 4185 C C . SER A 1 548 ? -33.369 -10.291 24.279 1.00 93.19 548 SER A C 1
ATOM 4187 O O . SER A 1 548 ? -33.814 -9.428 23.525 1.00 93.19 548 SER A O 1
ATOM 4189 N N . GLU A 1 549 ? -33.938 -10.544 25.460 1.00 93.75 549 GLU A N 1
ATOM 4190 C CA . GLU A 1 549 ? -35.132 -9.850 25.968 1.00 93.75 549 GLU A CA 1
ATOM 4191 C C . GLU A 1 549 ? -34.902 -8.353 26.262 1.00 93.75 549 GLU A C 1
ATOM 4193 O O . GLU A 1 549 ? -35.811 -7.541 26.074 1.00 93.75 549 GLU A O 1
ATOM 4198 N N . LYS A 1 550 ? -33.701 -7.956 26.719 1.00 91.25 550 LYS A N 1
ATOM 4199 C CA . LYS A 1 550 ? -33.372 -6.541 26.972 1.00 91.25 550 LYS A CA 1
ATOM 4200 C C . LYS A 1 550 ? -33.115 -5.809 25.652 1.00 91.25 550 LYS A C 1
ATOM 4202 O O . LYS A 1 550 ? -32.142 -6.102 24.964 1.00 91.25 550 LYS A O 1
ATOM 4207 N N . THR A 1 551 ? -33.901 -4.773 25.365 1.00 88.25 551 THR A N 1
ATOM 4208 C CA . THR A 1 551 ? -33.572 -3.778 24.331 1.00 88.25 551 THR A CA 1
ATOM 4209 C C . THR A 1 551 ? -32.403 -2.888 24.788 1.00 88.25 551 THR A C 1
ATOM 4211 O O . THR A 1 551 ? -32.476 -2.332 25.892 1.00 88.25 551 THR A O 1
ATOM 4214 N N . PRO A 1 552 ? -31.348 -2.683 23.974 1.00 84.38 552 PRO A N 1
ATOM 4215 C CA . PRO A 1 552 ? -30.313 -1.700 24.283 1.00 84.38 552 PRO A CA 1
ATOM 4216 C C . PRO A 1 552 ? -30.885 -0.277 24.289 1.00 84.38 552 PRO A C 1
ATOM 4218 O O . PRO A 1 552 ? -31.821 0.043 23.555 1.00 84.38 552 PRO A O 1
ATOM 4221 N N . GLN A 1 553 ? -30.312 0.589 25.120 1.00 79.50 553 GLN A N 1
ATOM 4222 C CA . GLN A 1 553 ? -30.565 2.026 25.071 1.00 79.50 553 GLN A CA 1
ATOM 4223 C C . GLN A 1 553 ? -29.970 2.633 23.791 1.00 79.50 553 GLN A C 1
ATOM 4225 O O . GLN A 1 553 ? -29.010 2.112 23.226 1.00 79.50 553 GLN A O 1
ATOM 4230 N N . GLU A 1 554 ? -30.506 3.773 23.350 1.00 72.62 554 GLU A N 1
ATOM 4231 C CA . GLU A 1 554 ? -30.050 4.451 22.127 1.00 72.62 554 GLU A CA 1
ATOM 4232 C C . GLU A 1 554 ? -28.552 4.807 22.185 1.00 72.62 554 GLU A C 1
ATOM 4234 O O . GLU A 1 554 ? -27.843 4.658 21.191 1.00 72.62 554 GLU A O 1
ATOM 4239 N N . ASN A 1 555 ? -28.040 5.172 23.369 1.00 70.75 555 ASN A N 1
ATOM 4240 C CA . ASN A 1 555 ? -26.608 5.383 23.572 1.00 70.75 555 ASN A CA 1
ATOM 4241 C C . ASN A 1 555 ? -25.805 4.072 23.483 1.00 70.75 555 ASN A C 1
ATOM 4243 O O . ASN A 1 555 ? -24.808 4.061 22.770 1.00 70.75 555 ASN A O 1
ATOM 4247 N N . GLU A 1 556 ? -26.255 2.980 24.127 1.00 70.75 556 GLU A N 1
ATOM 4248 C CA . GLU A 1 556 ? -25.604 1.654 24.080 1.00 70.75 556 GLU A CA 1
ATOM 4249 C C . GLU A 1 556 ? -25.475 1.164 22.622 1.00 70.75 556 GLU A C 1
ATOM 4251 O O . GLU A 1 556 ? -24.421 0.677 22.220 1.00 70.75 556 GLU A O 1
ATOM 4256 N N . LEU A 1 557 ? -26.520 1.355 21.805 1.00 69.94 557 LEU A N 1
ATOM 4257 C CA . LEU A 1 557 ? -26.506 1.016 20.378 1.00 69.94 557 LEU A CA 1
ATOM 4258 C C . LEU A 1 557 ? -25.579 1.941 19.568 1.00 69.94 557 LEU A C 1
ATOM 4260 O O . LEU A 1 557 ? -24.799 1.465 18.744 1.00 69.94 557 LEU A O 1
ATOM 4264 N N . SER A 1 558 ? -25.633 3.256 19.813 1.00 69.75 558 SER A N 1
ATOM 4265 C CA . SER A 1 558 ? -24.770 4.227 19.122 1.00 69.75 558 SER A CA 1
ATOM 4266 C C . SER A 1 558 ? -23.284 4.030 19.429 1.00 69.75 558 SER A C 1
ATOM 4268 O O . SER A 1 558 ? -22.448 4.318 18.580 1.00 69.75 558 SER A O 1
ATOM 4270 N N . ASP A 1 559 ? -22.980 3.505 20.618 1.00 67.50 559 ASP A N 1
ATOM 4271 C CA . ASP A 1 559 ? -21.639 3.188 21.098 1.00 67.50 559 ASP A CA 1
ATOM 4272 C C . ASP A 1 559 ? -21.109 1.866 20.523 1.00 67.50 559 ASP A C 1
ATOM 4274 O O . ASP A 1 559 ? -19.906 1.746 20.296 1.00 67.50 559 ASP A O 1
ATOM 4278 N N . ALA A 1 560 ? -21.991 0.901 20.237 1.00 63.22 560 ALA A N 1
ATOM 4279 C CA . ALA A 1 560 ? -21.628 -0.378 19.630 1.00 63.22 560 ALA A CA 1
ATOM 4280 C C . ALA A 1 560 ? -21.218 -0.251 18.150 1.00 63.22 560 ALA A C 1
ATOM 4282 O O . ALA A 1 560 ? -20.298 -0.934 17.708 1.00 63.22 560 ALA A O 1
ATOM 4283 N N . ILE A 1 561 ? -21.853 0.634 17.373 1.00 65.38 561 ILE A N 1
ATOM 4284 C CA . ILE A 1 561 ? -21.605 0.761 15.922 1.00 65.38 561 ILE A CA 1
ATOM 4285 C C . ILE A 1 561 ? -20.134 1.140 15.603 1.00 65.38 561 ILE A C 1
ATOM 4287 O O . ILE A 1 561 ? -19.516 0.474 14.769 1.00 65.38 561 ILE A O 1
ATOM 4291 N N . PRO A 1 562 ? -19.502 2.117 16.286 1.00 60.16 562 PRO A N 1
ATOM 4292 C CA . PRO A 1 562 ? -18.068 2.398 16.156 1.00 60.16 562 PRO A CA 1
ATOM 4293 C C . PRO A 1 562 ? -17.118 1.301 16.650 1.00 60.16 562 PRO A C 1
ATOM 4295 O O . PRO A 1 562 ? -15.929 1.397 16.361 1.00 60.16 562 PRO A O 1
ATOM 4298 N N . LEU A 1 563 ? -17.587 0.274 17.374 1.00 60.16 563 LEU A N 1
ATOM 4299 C CA . LEU A 1 563 ? -16.731 -0.854 17.768 1.00 60.16 563 LEU A CA 1
ATOM 4300 C C . LEU A 1 563 ? -16.370 -1.725 16.579 1.00 60.16 563 LEU A C 1
ATOM 4302 O O . LEU A 1 563 ? -15.198 -2.042 16.389 1.00 60.16 563 LEU A O 1
ATOM 4306 N N . PHE A 1 564 ? -17.365 -2.053 15.757 1.00 59.88 564 PHE A N 1
ATOM 4307 C CA . PHE A 1 564 ? -17.156 -2.855 14.559 1.00 59.88 564 PHE A CA 1
ATOM 4308 C C . PHE A 1 564 ? -16.189 -2.140 13.609 1.00 59.88 564 PHE A C 1
ATOM 4310 O O . PHE A 1 564 ? -15.245 -2.766 13.142 1.00 59.88 564 PHE A O 1
ATOM 4317 N N . HIS A 1 565 ? -16.305 -0.812 13.444 1.00 61.00 565 HIS A N 1
ATOM 4318 C CA . HIS A 1 565 ? -15.317 0.022 12.725 1.00 61.00 565 HIS A CA 1
ATOM 4319 C C . HIS A 1 565 ? -13.858 -0.149 13.227 1.00 61.00 565 HIS A C 1
ATOM 4321 O O . HIS A 1 565 ? -12.929 0.029 12.442 1.00 61.00 565 HIS A O 1
ATOM 4327 N N . VAL A 1 566 ? -13.618 -0.518 14.498 1.00 55.50 566 VAL A N 1
ATOM 4328 C CA . VAL A 1 566 ? -12.271 -0.884 15.001 1.00 55.50 566 VAL A CA 1
ATOM 4329 C C . VAL A 1 566 ? -11.938 -2.356 14.738 1.00 55.50 566 VAL A C 1
ATOM 4331 O O . VAL A 1 566 ? -10.807 -2.662 14.359 1.00 55.50 566 VAL A O 1
ATOM 4334 N N . GLU A 1 567 ? -12.895 -3.269 14.933 1.00 52.16 567 GLU A N 1
ATOM 4335 C CA . GLU A 1 567 ? -12.725 -4.707 14.663 1.00 52.16 567 GLU A CA 1
ATOM 4336 C C . GLU A 1 567 ? -12.313 -4.985 13.222 1.00 52.16 567 GLU A C 1
ATOM 4338 O O . GLU A 1 567 ? -11.392 -5.770 12.999 1.00 52.16 567 GLU A O 1
ATOM 4343 N N . PHE A 1 568 ? -12.937 -4.280 12.272 1.00 52.59 568 PHE A N 1
ATOM 4344 C CA . PHE A 1 568 ? -12.650 -4.362 10.843 1.00 52.59 568 PHE A CA 1
ATOM 4345 C C . PHE A 1 568 ? -11.157 -4.261 10.514 1.00 52.59 568 PHE A C 1
ATOM 4347 O O . PHE A 1 568 ? -10.733 -4.849 9.530 1.00 52.59 568 PHE A O 1
ATOM 4354 N N . GLU A 1 569 ? -10.343 -3.543 11.295 1.00 51.19 569 GLU A N 1
ATOM 4355 C CA . GLU A 1 569 ? -8.955 -3.209 10.933 1.00 51.19 569 GLU A CA 1
ATOM 4356 C C . GLU A 1 569 ? -7.890 -3.711 11.930 1.00 51.19 569 GLU A C 1
ATOM 4358 O O . GLU A 1 569 ? -6.700 -3.416 11.796 1.00 51.19 569 GLU A O 1
ATOM 4363 N N . ALA A 1 570 ? -8.276 -4.546 12.898 1.00 48.59 570 ALA A N 1
ATOM 4364 C CA . ALA A 1 570 ? -7.341 -5.224 13.796 1.00 48.59 570 ALA A CA 1
ATOM 4365 C C . ALA A 1 570 ? -6.633 -6.398 13.088 1.00 48.59 570 ALA A C 1
ATOM 4367 O O . ALA A 1 570 ? -7.252 -7.422 12.813 1.00 48.59 570 ALA A O 1
ATOM 4368 N N . GLN A 1 571 ? -5.330 -6.292 12.792 1.00 47.16 571 GLN A N 1
ATOM 4369 C CA . GLN A 1 571 ? -4.664 -7.290 11.934 1.00 47.16 571 GLN A CA 1
ATOM 4370 C C . GLN A 1 571 ? -4.346 -8.647 12.590 1.00 47.16 571 GLN A C 1
ATOM 4372 O O . GLN A 1 571 ? -4.162 -9.613 11.857 1.00 47.16 571 GLN A O 1
ATOM 4377 N N . GLU A 1 572 ? -4.280 -8.766 13.923 1.00 40.94 572 GLU A N 1
ATOM 4378 C CA . GLU A 1 572 ? -3.959 -10.044 14.585 1.00 40.94 572 GLU A CA 1
ATOM 4379 C C . GLU A 1 572 ? -5.126 -10.630 15.399 1.00 40.94 572 GLU A C 1
ATOM 4381 O O . GLU A 1 572 ? -5.369 -10.231 16.538 1.00 40.94 572 GLU A O 1
ATOM 4386 N N . HIS A 1 573 ? -5.774 -11.646 14.814 1.00 40.19 573 HIS A N 1
ATOM 4387 C CA . HIS A 1 573 ? -6.447 -12.786 15.455 1.00 40.19 573 HIS A CA 1
ATOM 4388 C C . HIS A 1 573 ? -7.138 -12.561 16.824 1.00 40.19 573 HIS A C 1
ATOM 4390 O O . HIS A 1 573 ? -6.494 -12.571 17.876 1.00 40.19 573 HIS A O 1
ATOM 4396 N N . PHE A 1 574 ? -8.474 -12.618 16.788 1.00 46.94 574 PHE A N 1
ATOM 4397 C CA . PHE A 1 574 ? -9.419 -12.826 17.893 1.00 46.94 574 PHE A CA 1
ATOM 4398 C C . PHE A 1 574 ? -9.676 -11.679 18.876 1.00 46.94 574 PHE A C 1
ATOM 4400 O O . PHE A 1 574 ? -8.851 -11.309 19.715 1.00 46.94 574 PHE A O 1
ATOM 4407 N N . THR A 1 575 ? -10.960 -11.328 18.890 1.00 47.81 575 THR A N 1
ATOM 4408 C CA . THR A 1 575 ? -11.740 -10.835 20.022 1.00 47.81 575 THR A CA 1
ATOM 4409 C C . THR A 1 575 ? -11.267 -9.510 20.587 1.00 47.81 575 THR A C 1
ATOM 4411 O O . THR A 1 575 ? -10.481 -9.378 21.524 1.00 47.81 575 THR A O 1
ATOM 4414 N N . VAL A 1 576 ? -11.901 -8.482 20.058 1.00 51.78 576 VAL A N 1
ATOM 4415 C CA . VAL A 1 576 ? -12.208 -7.292 20.825 1.00 51.78 576 VAL A CA 1
ATOM 4416 C C . VAL A 1 576 ? -12.961 -7.691 22.102 1.00 51.78 576 VAL A C 1
ATOM 4418 O O . VAL A 1 576 ? -13.882 -8.495 22.104 1.00 51.78 576 VAL A O 1
ATOM 4421 N N . ALA A 1 577 ? -12.555 -7.099 23.216 1.00 47.50 577 ALA A N 1
ATOM 4422 C CA . ALA A 1 577 ? -13.536 -6.342 23.959 1.00 47.50 577 ALA A CA 1
ATOM 4423 C C . ALA A 1 577 ? -13.047 -4.899 23.940 1.00 47.50 577 ALA A C 1
ATOM 4425 O O . ALA A 1 577 ? -11.923 -4.598 24.335 1.00 47.50 577 ALA A O 1
ATOM 4426 N N . ILE A 1 578 ? -13.871 -4.018 23.403 1.00 56.53 578 ILE A N 1
ATOM 4427 C CA . ILE A 1 578 ? -13.668 -2.585 23.442 1.00 56.53 578 ILE A CA 1
ATOM 4428 C C . ILE A 1 578 ? -14.922 -2.098 24.129 1.00 56.53 578 ILE A C 1
ATOM 4430 O O . ILE A 1 578 ? -15.963 -1.906 23.515 1.00 56.53 578 ILE A O 1
ATOM 4434 N N . THR A 1 579 ? -14.800 -1.923 25.432 1.00 51.72 579 THR A N 1
ATOM 4435 C CA . THR A 1 579 ? -15.720 -1.101 26.197 1.00 51.72 579 THR A CA 1
ATOM 4436 C C . THR A 1 579 ? -15.666 0.301 25.603 1.00 51.72 579 THR A C 1
ATOM 4438 O O . THR A 1 579 ? -14.663 0.996 25.782 1.00 51.72 579 THR A O 1
ATOM 4441 N N . VAL A 1 580 ? -16.701 0.692 24.861 1.00 56.72 580 VAL A N 1
ATOM 4442 C CA . VAL A 1 580 ? -16.964 2.098 24.540 1.00 56.72 580 VAL A CA 1
ATOM 4443 C C . VAL A 1 580 ? -17.946 2.663 25.555 1.00 56.72 580 VAL A C 1
ATOM 4445 O O . VAL A 1 580 ? -18.964 2.042 25.859 1.00 56.72 580 VAL A O 1
ATOM 4448 N N . GLN A 1 581 ? -17.659 3.886 25.996 1.00 54.31 581 GLN A N 1
ATOM 4449 C CA . GLN A 1 581 ? -18.662 4.813 26.504 1.00 54.31 581 GLN A CA 1
ATOM 4450 C C . GLN A 1 581 ? -18.546 6.129 25.725 1.00 54.31 581 GLN A C 1
ATOM 4452 O O . GLN A 1 581 ? -17.498 6.780 25.745 1.00 54.31 581 GLN A O 1
ATOM 4457 N N . GLY A 1 582 ? -19.601 6.507 25.005 1.00 61.66 582 GLY A N 1
ATOM 4458 C CA . GLY A 1 582 ? -19.612 7.671 24.124 1.00 61.66 582 GLY A CA 1
ATOM 4459 C C . GLY A 1 582 ? -18.504 7.616 23.070 1.00 61.66 582 GLY A C 1
ATOM 4460 O O . GLY A 1 582 ? -17.590 8.428 23.127 1.00 61.66 582 GLY A O 1
ATOM 4461 N N . ASN A 1 583 ? -18.545 6.687 22.117 1.00 76.88 583 ASN A N 1
ATOM 4462 C CA . ASN A 1 583 ? -17.625 6.578 20.966 1.00 76.88 583 ASN A CA 1
ATOM 4463 C C . ASN A 1 583 ? -16.102 6.665 21.291 1.00 76.88 583 ASN A C 1
ATOM 4465 O O . ASN A 1 583 ? -15.345 7.286 20.543 1.00 76.88 583 ASN A O 1
ATOM 4469 N N . CYS A 1 584 ? -15.635 6.116 22.420 1.00 82.94 584 CYS A N 1
ATOM 4470 C CA . CYS A 1 584 ? -14.218 6.072 22.823 1.00 82.94 584 CYS A CA 1
ATOM 4471 C C . CYS A 1 584 ? -13.816 4.687 23.350 1.00 82.94 584 CYS A C 1
ATOM 4473 O O . CYS A 1 584 ? -14.384 4.226 24.335 1.00 82.94 584 CYS A O 1
ATOM 4475 N N . MET A 1 585 ? -12.812 4.056 22.741 1.00 86.31 585 MET A N 1
ATOM 4476 C CA . MET A 1 585 ? -12.237 2.775 23.165 1.00 86.31 585 MET A CA 1
ATOM 4477 C C . MET A 1 585 ? -11.547 2.893 24.532 1.00 86.31 585 MET A C 1
ATOM 4479 O O . MET A 1 585 ? -10.647 3.712 24.694 1.00 86.31 585 MET A O 1
ATOM 4483 N N . LEU A 1 586 ? -11.917 2.041 25.495 1.00 85.19 586 LEU A N 1
ATOM 4484 C CA . LEU A 1 586 ? -11.293 1.987 26.833 1.00 85.19 586 LEU A CA 1
ATOM 4485 C C . LEU A 1 586 ? -10.456 0.704 27.062 1.00 85.19 586 LEU A C 1
ATOM 4487 O O . LEU A 1 586 ? -9.741 0.593 28.052 1.00 85.19 586 LEU A O 1
ATOM 4491 N N . GLY A 1 587 ? -10.513 -0.269 26.147 1.00 83.81 587 GLY A N 1
ATOM 4492 C CA . GLY A 1 587 ? -9.744 -1.516 26.212 1.00 83.81 587 GLY A CA 1
ATOM 4493 C C . GLY A 1 587 ? -9.683 -2.231 24.860 1.00 83.81 587 GLY A C 1
ATOM 4494 O O . GLY A 1 587 ? -10.427 -1.875 23.959 1.00 83.81 587 GLY A O 1
ATOM 4495 N N . MET A 1 588 ? -8.766 -3.192 24.706 1.00 84.31 588 MET A N 1
ATOM 4496 C CA . MET A 1 588 ? -8.677 -4.128 23.569 1.00 84.31 588 MET A CA 1
ATOM 4497 C C . MET A 1 588 ? -7.763 -5.305 23.955 1.00 84.31 588 MET A C 1
ATOM 4499 O O . MET A 1 588 ? -6.813 -5.107 24.722 1.00 84.31 588 MET A O 1
ATOM 4503 N N . GLY A 1 589 ? -8.035 -6.508 23.434 1.00 84.25 589 GLY A N 1
ATOM 4504 C CA . GLY A 1 589 ? -7.349 -7.756 23.791 1.00 84.25 589 GLY A CA 1
ATOM 4505 C C . GLY A 1 589 ? -6.917 -8.620 22.603 1.00 84.25 589 GLY A C 1
ATOM 4506 O O . GLY A 1 589 ? -7.164 -9.817 22.612 1.00 84.25 589 GLY A O 1
ATOM 4507 N N . SER A 1 590 ? -6.289 -8.032 21.588 1.00 81.69 590 SER A N 1
ATOM 4508 C CA . SER A 1 590 ? -5.936 -8.715 20.336 1.00 81.69 590 SER A CA 1
ATOM 4509 C C . SER A 1 590 ? -4.885 -9.834 20.454 1.00 81.69 590 SER A C 1
ATOM 4511 O O . SER A 1 590 ? -4.163 -9.955 21.452 1.00 81.69 590 SER A O 1
ATOM 4513 N N . GLY A 1 591 ? -4.778 -10.648 19.398 1.00 77.25 591 GLY A N 1
ATOM 4514 C CA . GLY A 1 591 ? -3.703 -11.616 19.172 1.00 77.25 591 GLY A CA 1
ATOM 4515 C C . GLY A 1 591 ? -3.769 -12.908 19.995 1.00 77.25 591 GLY A C 1
ATOM 4516 O O . GLY A 1 591 ? -2.754 -13.601 20.100 1.00 77.25 591 GLY A O 1
ATOM 4517 N N . GLN A 1 592 ? -4.903 -13.249 20.622 1.00 84.25 592 GLN A N 1
ATOM 4518 C CA . GLN A 1 592 ? -4.982 -14.414 21.519 1.00 84.25 592 GLN A CA 1
ATOM 4519 C C . GLN A 1 592 ? -5.630 -15.635 20.852 1.00 84.25 592 GLN A C 1
ATOM 4521 O O . GLN A 1 592 ? -6.737 -15.538 20.339 1.00 84.25 592 GLN A O 1
ATOM 4526 N N . PRO A 1 593 ? -5.070 -16.851 20.977 1.00 80.75 593 PRO A N 1
ATOM 4527 C CA . PRO A 1 593 ? -5.723 -18.075 20.494 1.00 80.75 593 PRO A CA 1
ATOM 4528 C C . PRO A 1 593 ? -6.951 -18.504 21.332 1.00 80.75 593 PRO A C 1
ATOM 4530 O O . PRO A 1 593 ? -7.483 -19.592 21.123 1.00 80.75 593 PRO A O 1
ATOM 4533 N N . ASN A 1 594 ? -7.377 -17.699 22.313 1.00 83.06 594 ASN A N 1
ATOM 4534 C CA . ASN A 1 594 ? -8.516 -17.962 23.190 1.00 83.06 594 ASN A CA 1
ATOM 4535 C C . ASN A 1 594 ? -9.270 -16.657 23.498 1.00 83.06 594 ASN A C 1
ATOM 4537 O O . ASN A 1 594 ? -8.750 -15.802 24.217 1.00 83.06 594 ASN A O 1
ATOM 4541 N N . ARG A 1 595 ? -10.522 -16.560 23.031 1.00 81.62 595 ARG A N 1
ATOM 4542 C CA . ARG A 1 595 ? -11.396 -15.381 23.190 1.00 81.62 595 ARG A CA 1
ATOM 4543 C C . ARG A 1 595 ? -11.591 -14.940 24.643 1.00 81.62 595 ARG A C 1
ATOM 4545 O O . ARG A 1 595 ? -11.677 -13.748 24.919 1.00 81.62 595 ARG A O 1
ATOM 4552 N N . LEU A 1 596 ? -11.602 -15.886 25.585 1.00 84.06 596 LEU A N 1
ATOM 4553 C CA . LEU A 1 596 ? -11.724 -15.585 27.014 1.00 84.06 596 LEU A CA 1
ATOM 4554 C C . LEU A 1 596 ? -10.514 -14.800 27.550 1.00 84.06 596 LEU A C 1
ATOM 4556 O O . LEU A 1 596 ? -10.670 -13.912 28.385 1.00 84.06 596 LEU A O 1
ATOM 4560 N N . GLU A 1 597 ? -9.305 -15.081 27.055 1.00 86.38 597 GLU A N 1
ATOM 4561 C CA . GLU A 1 597 ? -8.117 -14.315 27.448 1.00 86.38 597 GLU A CA 1
ATOM 4562 C C . GLU A 1 597 ? -8.069 -12.947 26.759 1.00 86.38 597 GLU A C 1
ATOM 4564 O O . GLU A 1 597 ? -7.664 -11.976 27.399 1.00 86.38 597 GLU A O 1
ATOM 4569 N N . SER A 1 598 ? -8.564 -12.830 25.520 1.00 86.06 598 SER A N 1
ATOM 4570 C CA . SER A 1 598 ? -8.778 -11.530 24.872 1.00 86.06 598 SER A CA 1
ATOM 4571 C C . SER A 1 598 ? -9.705 -10.631 25.695 1.00 86.06 598 SER A C 1
ATOM 4573 O O . SER A 1 598 ? -9.315 -9.524 26.079 1.00 86.06 598 SER A O 1
ATOM 4575 N N . LEU A 1 599 ? -10.892 -11.139 26.059 1.00 86.94 599 LEU A N 1
ATOM 4576 C CA . LEU A 1 599 ? -11.835 -10.446 26.938 1.00 86.94 599 LEU A CA 1
ATOM 4577 C C . LEU A 1 599 ? -11.144 -10.018 28.242 1.00 86.94 599 LEU A C 1
ATOM 4579 O O . LEU A 1 599 ? -11.185 -8.847 28.606 1.00 86.94 599 LEU A O 1
ATOM 4583 N N . ARG A 1 600 ? -10.426 -10.925 28.916 1.00 89.12 600 ARG A N 1
ATOM 4584 C CA . ARG A 1 600 ? -9.693 -10.616 30.159 1.00 89.12 600 ARG A CA 1
ATOM 4585 C C . ARG A 1 600 ? -8.611 -9.553 29.992 1.00 89.12 600 ARG A C 1
ATOM 4587 O O . ARG A 1 600 ? -8.378 -8.775 30.916 1.00 89.12 600 ARG A O 1
ATOM 4594 N N . ILE A 1 601 ? -7.893 -9.505 28.870 1.00 89.12 601 ILE A N 1
ATOM 4595 C CA . ILE A 1 601 ? -6.929 -8.425 28.591 1.00 89.12 601 ILE A CA 1
ATOM 4596 C C . ILE A 1 601 ? -7.666 -7.089 28.499 1.00 89.12 601 ILE A C 1
ATOM 4598 O O . ILE A 1 601 ? -7.281 -6.137 29.174 1.00 89.12 601 ILE A O 1
ATOM 4602 N N . ALA A 1 602 ? -8.745 -7.040 27.728 1.00 87.50 602 ALA A N 1
ATOM 4603 C CA . ALA A 1 602 ? -9.537 -5.842 27.514 1.00 87.50 602 ALA A CA 1
ATOM 4604 C C . ALA A 1 602 ? -10.259 -5.333 28.773 1.00 87.50 602 ALA A C 1
ATOM 4606 O O . ALA A 1 602 ? -10.115 -4.158 29.103 1.00 87.50 602 ALA A O 1
ATOM 4607 N N . LEU A 1 603 ? -10.947 -6.203 29.524 1.00 88.06 603 LEU A N 1
ATOM 4608 C CA . LEU A 1 603 ? -11.577 -5.867 30.810 1.00 88.06 603 LEU A CA 1
ATOM 4609 C C . LEU A 1 603 ? -10.553 -5.276 31.796 1.00 88.06 603 LEU A C 1
ATOM 4611 O O . LEU A 1 603 ? -10.834 -4.293 32.479 1.00 88.06 603 LEU A O 1
ATOM 4615 N N . ARG A 1 604 ? -9.324 -5.818 31.830 1.00 90.12 604 ARG A N 1
ATOM 4616 C CA . ARG A 1 604 ? -8.226 -5.271 32.650 1.00 90.12 604 ARG A CA 1
ATOM 4617 C C . ARG A 1 604 ? -7.702 -3.914 32.169 1.00 90.12 604 ARG A C 1
ATOM 4619 O O . ARG A 1 604 ? -7.141 -3.199 32.994 1.00 90.12 604 ARG A O 1
ATOM 4626 N N . LYS A 1 605 ? -7.846 -3.563 30.884 1.00 88.19 605 LYS A N 1
ATOM 4627 C CA . LYS A 1 605 ? -7.538 -2.210 30.380 1.00 88.19 605 LYS A CA 1
ATOM 4628 C C . LYS A 1 605 ? -8.655 -1.219 30.727 1.00 88.19 605 LYS A C 1
ATOM 4630 O O . LYS A 1 605 ? -8.357 -0.151 31.246 1.00 88.19 605 LYS A O 1
ATOM 4635 N N . ALA A 1 606 ? -9.911 -1.620 30.523 1.00 86.81 606 ALA A N 1
ATOM 4636 C CA . ALA A 1 606 ? -11.097 -0.814 30.816 1.00 86.81 606 ALA A CA 1
ATOM 4637 C C . ALA A 1 606 ? -11.243 -0.472 32.310 1.00 86.81 606 ALA A C 1
ATOM 4639 O O . ALA A 1 606 ? -11.702 0.613 32.670 1.00 86.81 606 ALA A O 1
ATOM 4640 N N . GLY A 1 607 ? -10.849 -1.396 33.194 1.00 89.00 607 GLY A N 1
ATOM 4641 C CA . GLY A 1 607 ? -10.925 -1.203 34.639 1.00 89.00 607 GLY A CA 1
ATOM 4642 C C . GLY A 1 607 ? -12.366 -0.973 35.101 1.00 89.00 607 GLY A C 1
ATOM 4643 O O . GLY A 1 607 ? -13.270 -1.705 34.712 1.00 89.00 607 GLY A O 1
ATOM 4644 N N . ASP A 1 608 ? -12.594 0.051 35.924 1.00 87.50 608 ASP A N 1
ATOM 4645 C CA . ASP A 1 608 ? -13.940 0.416 36.387 1.00 87.50 608 ASP A CA 1
ATOM 4646 C C . ASP A 1 608 ? -14.826 1.066 35.304 1.00 87.50 608 ASP A C 1
ATOM 4648 O O . ASP A 1 608 ? -16.046 1.099 35.471 1.00 87.50 608 ASP A O 1
ATOM 4652 N N . GLU A 1 609 ? -14.251 1.540 34.191 1.00 85.62 609 GLU A N 1
ATOM 4653 C CA . GLU A 1 609 ? -14.986 2.207 33.098 1.00 85.62 609 GLU A CA 1
ATOM 4654 C C . GLU A 1 609 ? -15.717 1.206 32.166 1.00 85.62 609 GLU A C 1
ATOM 4656 O O . GLU A 1 609 ? -16.413 1.603 31.238 1.00 85.62 609 GLU A O 1
ATOM 4661 N N . VAL A 1 610 ? -15.632 -0.101 32.456 1.00 86.75 610 VAL A N 1
ATOM 4662 C CA . VAL A 1 610 ? -16.399 -1.192 31.813 1.00 86.75 610 VAL A CA 1
ATOM 4663 C C . VAL A 1 610 ? -17.921 -1.105 32.025 1.00 86.75 610 VAL A C 1
ATOM 4665 O O . VAL A 1 610 ? -18.698 -1.634 31.232 1.00 86.75 610 VAL A O 1
ATOM 4668 N N . LYS A 1 611 ? -18.372 -0.475 33.115 1.00 88.31 611 LYS A N 1
ATOM 4669 C CA . LYS A 1 611 ? -19.751 -0.602 33.616 1.00 88.31 611 LYS A CA 1
ATOM 4670 C C . LYS A 1 611 ? -20.748 0.165 32.745 1.00 88.31 611 LYS A C 1
ATOM 4672 O O . LYS A 1 611 ? -20.735 1.392 32.711 1.00 88.31 611 LYS A O 1
ATOM 4677 N N . GLY A 1 612 ? -21.648 -0.569 32.094 1.00 83.56 612 GLY A N 1
ATOM 4678 C CA . GLY A 1 612 ? -22.610 -0.046 31.121 1.00 83.56 612 GLY A CA 1
ATOM 4679 C C . GLY A 1 612 ? -22.020 0.208 29.731 1.00 83.56 612 GLY A C 1
ATOM 4680 O O . GLY A 1 612 ? -22.708 0.777 28.888 1.00 83.56 612 GLY A O 1
ATOM 4681 N N . ALA A 1 613 ? -20.770 -0.193 29.482 1.00 85.31 613 ALA A N 1
ATOM 4682 C CA . ALA A 1 613 ? -20.142 -0.077 28.172 1.00 85.31 613 ALA A CA 1
ATOM 4683 C C . ALA A 1 613 ? -20.635 -1.166 27.203 1.00 85.31 613 ALA A C 1
ATOM 4685 O O . ALA A 1 613 ? -21.142 -2.213 27.620 1.00 85.31 613 ALA A O 1
ATOM 4686 N N . ALA A 1 614 ? -20.453 -0.924 25.906 1.00 85.12 614 ALA A N 1
ATOM 4687 C CA . ALA A 1 614 ? -20.689 -1.918 24.861 1.00 85.12 614 ALA A CA 1
ATOM 4688 C C . ALA A 1 614 ? -19.540 -2.943 24.756 1.00 85.12 614 ALA A C 1
ATOM 4690 O O . ALA A 1 614 ? -18.401 -2.655 25.114 1.00 85.12 614 ALA A O 1
ATOM 4691 N N . LEU A 1 615 ? -19.839 -4.129 24.232 1.00 85.69 615 LEU A N 1
ATOM 4692 C CA . LEU A 1 615 ? -18.905 -5.176 23.826 1.00 85.69 615 LEU A CA 1
ATOM 4693 C C . LEU A 1 615 ? -19.218 -5.559 22.375 1.00 85.69 615 LEU A C 1
ATOM 4695 O O . LEU A 1 615 ? -20.377 -5.798 22.050 1.00 85.69 615 LEU A O 1
ATOM 4699 N N . ALA A 1 616 ? -18.198 -5.657 21.528 1.00 85.31 616 ALA A N 1
ATOM 4700 C CA . ALA A 1 616 ? -18.272 -6.308 20.220 1.00 85.31 616 ALA A CA 1
ATOM 4701 C C . ALA A 1 616 ? -17.383 -7.571 20.215 1.00 85.31 616 ALA A C 1
ATOM 4703 O O . ALA A 1 616 ? -16.573 -7.738 21.132 1.00 85.31 616 ALA A O 1
ATOM 4704 N N . SER A 1 617 ? -17.543 -8.464 19.236 1.00 84.31 617 SER A N 1
ATOM 4705 C CA . SER A 1 617 ? -16.576 -9.533 18.956 1.00 84.31 617 SER A CA 1
ATOM 4706 C C . SER A 1 617 ? -16.484 -9.815 17.453 1.00 84.31 617 SER A C 1
ATOM 4708 O O . SER A 1 617 ? -17.498 -10.053 16.799 1.00 84.31 617 SER A O 1
ATOM 4710 N N . ASP A 1 618 ? -15.255 -9.930 16.939 1.00 81.31 618 ASP A N 1
ATOM 4711 C CA . ASP A 1 618 ? -14.913 -10.263 15.545 1.00 81.31 618 ASP A CA 1
ATOM 4712 C C . ASP A 1 618 ? -15.565 -11.562 15.037 1.00 81.31 618 ASP A C 1
ATOM 4714 O O . ASP A 1 618 ? -15.837 -11.737 13.842 1.00 81.31 618 ASP A O 1
ATOM 4718 N N . ALA A 1 619 ? -15.794 -12.500 15.960 1.00 83.25 619 ALA A N 1
ATOM 4719 C CA . ALA A 1 619 ? -16.440 -13.775 15.719 1.00 83.25 619 ALA A CA 1
ATOM 4720 C C . ALA A 1 619 ? -17.033 -14.384 17.004 1.00 83.25 619 ALA A C 1
ATOM 4722 O O . ALA A 1 619 ? -16.534 -14.173 18.110 1.00 83.25 619 ALA A O 1
ATOM 4723 N N . PHE A 1 620 ? -18.077 -15.192 16.807 1.00 84.88 620 PHE A N 1
ATOM 4724 C CA . PHE A 1 620 ? -18.978 -15.733 17.832 1.00 84.88 620 PHE A CA 1
ATOM 4725 C C . PHE A 1 620 ? -18.299 -16.401 19.042 1.00 84.88 620 PHE A C 1
ATOM 4727 O O . PHE A 1 620 ? -17.315 -17.134 18.875 1.00 84.88 620 PHE A O 1
ATOM 4734 N N . PHE A 1 621 ? -18.859 -16.255 20.242 1.00 83.94 621 PHE A N 1
ATOM 4735 C CA . PHE A 1 621 ? -18.386 -16.957 21.437 1.00 83.94 621 PHE A CA 1
ATOM 4736 C C . PHE A 1 621 ? -18.650 -18.483 21.328 1.00 83.94 621 PHE A C 1
ATOM 4738 O O . PHE A 1 621 ? -19.755 -18.911 20.990 1.00 83.94 621 PHE A O 1
ATOM 4745 N N . PRO A 1 622 ? -17.625 -19.352 21.498 1.00 72.94 622 PRO A N 1
ATOM 4746 C CA . PRO A 1 622 ? -17.690 -20.742 21.028 1.00 72.94 622 PRO A CA 1
ATOM 4747 C C . PRO A 1 622 ? -18.075 -21.772 22.106 1.00 72.94 622 PRO A C 1
ATOM 4749 O O . PRO A 1 622 ? -18.230 -22.953 21.787 1.00 72.94 622 PRO A O 1
ATOM 4752 N N . PHE A 1 623 ? -18.193 -21.351 23.365 1.00 67.19 623 PHE A N 1
ATOM 4753 C CA . PHE A 1 623 ? -18.579 -22.174 24.512 1.00 67.19 623 PHE A CA 1
ATOM 4754 C C . PHE A 1 623 ? -19.834 -21.546 25.151 1.00 67.19 623 PHE A C 1
ATOM 4756 O O . PHE A 1 623 ? -20.074 -20.362 24.987 1.00 67.19 623 PHE A O 1
ATOM 4763 N N . GLU A 1 624 ? -20.710 -22.311 25.801 1.00 58.31 624 GLU A N 1
ATOM 4764 C CA . GLU A 1 624 ? -20.556 -22.458 27.252 1.00 58.31 624 GLU A CA 1
ATOM 4765 C C . GLU A 1 624 ? -20.787 -23.868 27.814 1.00 58.31 624 GLU A C 1
ATOM 4767 O O . GLU A 1 624 ? -21.045 -24.820 27.088 1.00 58.31 624 GLU A O 1
ATOM 4772 N N . PHE A 1 625 ? -20.645 -23.982 29.139 1.00 50.69 625 PHE A N 1
ATOM 4773 C CA . PHE A 1 625 ? -21.194 -25.010 30.030 1.00 50.69 625 PHE A CA 1
ATOM 4774 C C . PHE A 1 625 ? -21.116 -26.500 29.622 1.00 50.69 625 PHE A C 1
ATOM 4776 O O . PHE A 1 625 ? -21.869 -27.044 28.811 1.00 50.69 625 PHE A O 1
ATOM 4783 N N . VAL A 1 626 ? -20.332 -27.227 30.422 1.00 39.31 626 VAL A N 1
ATOM 4784 C CA . VAL A 1 626 ? -20.778 -28.492 31.026 1.00 39.31 626 VAL A CA 1
ATOM 4785 C C . VAL A 1 626 ? -20.558 -28.357 32.529 1.00 39.31 626 VAL A C 1
ATOM 4787 O O . VAL A 1 626 ? -19.425 -28.442 32.991 1.00 39.31 626 VAL A O 1
ATOM 4790 N N . CYS A 1 627 ? -21.611 -28.116 33.310 1.00 36.56 627 CYS A N 1
ATOM 4791 C CA . CYS A 1 627 ? -21.475 -28.082 34.767 1.00 36.56 627 CYS A CA 1
ATOM 4792 C C . CYS A 1 627 ? -21.338 -29.523 35.310 1.00 36.56 627 CYS A C 1
ATOM 4794 O O . CYS A 1 627 ? -22.167 -30.363 34.952 1.00 36.56 627 CYS A O 1
ATOM 4796 N N . PRO A 1 628 ? -20.344 -29.843 36.166 1.00 48.69 628 PRO A N 1
ATOM 4797 C CA . PRO A 1 628 ? -19.326 -28.957 36.734 1.00 48.69 628 PRO A CA 1
ATOM 4798 C C . PRO A 1 628 ? -18.079 -28.804 35.839 1.00 48.69 628 PRO A C 1
ATOM 4800 O O . PRO A 1 628 ? -17.327 -29.755 35.630 1.00 48.69 628 PRO A O 1
ATOM 4803 N N . SER A 1 629 ? -17.813 -27.570 35.403 1.00 51.16 629 SER A N 1
ATOM 4804 C CA . SER A 1 629 ? -16.579 -27.149 34.725 1.00 51.16 629 SER A CA 1
ATOM 4805 C C . SER A 1 629 ? -15.870 -26.110 35.602 1.00 51.16 629 SER A C 1
ATOM 4807 O O . SER A 1 629 ? -16.548 -25.254 36.168 1.00 51.16 629 SER A O 1
ATOM 4809 N N . PRO A 1 630 ? -14.529 -26.138 35.728 1.00 50.50 630 PRO A N 1
ATOM 4810 C CA . PRO A 1 630 ? -13.776 -25.103 36.437 1.00 50.50 630 PRO A CA 1
ATOM 4811 C C . PRO A 1 630 ? -13.541 -23.832 35.595 1.00 50.50 630 PRO A C 1
ATOM 4813 O O . PRO A 1 630 ? -12.862 -22.918 36.058 1.00 50.50 630 PRO A O 1
ATOM 4816 N N . TRP A 1 631 ? -14.060 -23.779 34.364 1.00 53.25 631 TRP A N 1
ATOM 4817 C CA . TRP A 1 631 ? -13.890 -22.667 33.427 1.00 53.25 631 TRP A CA 1
ATOM 4818 C C . TRP A 1 631 ? -15.211 -21.913 33.240 1.00 53.25 631 TRP A C 1
ATOM 4820 O O . TRP A 1 631 ? -16.188 -22.524 32.803 1.00 53.25 631 TRP A O 1
ATOM 4830 N N . LYS A 1 632 ? -15.200 -20.605 33.535 1.00 64.62 632 LYS A N 1
ATOM 4831 C CA . LYS A 1 632 ? -16.152 -19.622 32.989 1.00 64.62 632 LYS A CA 1
ATOM 4832 C C . LYS A 1 632 ? -15.865 -19.379 31.508 1.00 64.62 632 LYS A C 1
ATOM 4834 O O . LYS A 1 632 ? -14.738 -19.617 31.069 1.00 64.62 632 LYS A O 1
ATOM 4839 N N . ASP A 1 633 ? -16.842 -18.856 30.785 1.00 78.00 633 ASP A N 1
ATOM 4840 C CA . ASP A 1 633 ? -16.698 -18.337 29.423 1.00 78.00 633 ASP A CA 1
ATOM 4841 C C . ASP A 1 633 ? -16.825 -16.801 29.375 1.00 78.00 633 ASP A C 1
ATOM 4843 O O . ASP A 1 633 ? -17.143 -16.137 30.363 1.00 78.00 633 ASP A O 1
ATOM 4847 N N . ALA A 1 634 ? -16.525 -16.245 28.202 1.00 85.94 634 ALA A N 1
ATOM 4848 C CA . ALA A 1 634 ? -16.580 -14.834 27.898 1.00 85.94 634 ALA A CA 1
ATOM 4849 C C . ALA A 1 634 ? -17.967 -14.194 28.083 1.00 85.94 634 ALA A C 1
ATOM 4851 O O . ALA A 1 634 ? -18.014 -13.063 28.557 1.00 85.94 634 ALA A O 1
ATOM 4852 N N . VAL A 1 635 ? -19.079 -14.869 27.765 1.00 88.44 635 VAL A N 1
ATOM 4853 C CA . VAL A 1 635 ? -20.415 -14.255 27.892 1.00 88.44 635 VAL A CA 1
ATOM 4854 C C . VAL A 1 635 ? -20.775 -14.041 29.365 1.00 88.44 635 VAL A C 1
ATOM 4856 O O . VAL A 1 635 ? -21.116 -12.921 29.750 1.00 88.44 635 VAL A O 1
ATOM 4859 N N . GLU A 1 636 ? -20.618 -15.059 30.221 1.00 88.19 636 GLU A N 1
ATOM 4860 C CA . GLU A 1 636 ? -20.869 -14.916 31.665 1.00 88.19 636 GLU A CA 1
ATOM 4861 C C . GLU A 1 636 ? -19.875 -13.939 32.324 1.00 88.19 636 GLU A C 1
ATOM 4863 O O . GLU A 1 636 ? -20.289 -13.080 33.104 1.00 88.19 636 GLU A O 1
ATOM 4868 N N . GLU A 1 637 ? -18.581 -13.991 31.980 1.00 89.56 637 GLU A N 1
ATOM 4869 C CA . GLU A 1 637 ? -17.565 -13.105 32.575 1.00 89.56 637 GLU A CA 1
ATOM 4870 C C . GLU A 1 637 ? -17.697 -11.636 32.106 1.00 89.56 637 GLU A C 1
ATOM 4872 O O . GLU A 1 637 ? -17.422 -10.712 32.879 1.00 89.56 637 GLU A O 1
ATOM 4877 N N . ALA A 1 638 ? -18.193 -11.387 30.887 1.00 89.12 638 ALA A N 1
ATOM 4878 C CA . ALA A 1 638 ? -18.567 -10.051 30.414 1.00 89.12 638 ALA A CA 1
ATOM 4879 C C . ALA A 1 638 ? -19.812 -9.513 31.140 1.00 89.12 638 ALA A C 1
ATOM 4881 O O . ALA A 1 638 ? -19.818 -8.363 31.592 1.00 89.12 638 ALA A O 1
ATOM 4882 N N . CYS A 1 639 ? -20.842 -10.350 31.305 1.00 90.56 639 CYS A N 1
ATOM 4883 C CA . CYS A 1 639 ? -22.063 -9.987 32.023 1.00 90.56 639 CYS A CA 1
ATOM 4884 C C . CYS A 1 639 ? -21.786 -9.663 33.502 1.00 90.56 639 CYS A C 1
ATOM 4886 O O . CYS A 1 639 ? -22.219 -8.625 34.000 1.00 90.56 639 CYS A O 1
ATOM 4888 N N . GLU A 1 640 ? -21.003 -10.493 34.201 1.00 91.12 640 GLU A N 1
ATOM 4889 C CA . GLU A 1 640 ? -20.575 -10.229 35.584 1.00 91.12 640 GLU A CA 1
ATOM 4890 C C . GLU A 1 640 ? -19.730 -8.954 35.728 1.00 91.12 640 GLU A C 1
ATOM 4892 O O . GLU A 1 640 ? -19.780 -8.295 36.770 1.00 91.12 640 GLU A O 1
ATOM 4897 N N . SER A 1 641 ? -18.967 -8.591 34.693 1.00 89.38 641 SER A N 1
ATOM 4898 C CA . SER A 1 641 ? -18.182 -7.350 34.664 1.00 89.38 641 SER A CA 1
ATOM 4899 C C . SER A 1 641 ? -19.048 -6.094 34.486 1.00 89.38 641 SER A C 1
ATOM 4901 O O . SER A 1 641 ? -18.566 -4.983 34.707 1.00 89.38 641 SER A O 1
ATOM 4903 N N . GLY A 1 642 ? -20.331 -6.252 34.141 1.00 89.25 642 GLY A N 1
ATOM 4904 C CA . GLY A 1 642 ? -21.295 -5.160 34.010 1.00 89.25 642 GLY A CA 1
ATOM 4905 C C . GLY A 1 642 ? -21.362 -4.526 32.620 1.00 89.25 642 GLY A C 1
ATOM 4906 O O . GLY A 1 642 ? -21.704 -3.348 32.525 1.00 89.25 642 GLY A O 1
ATOM 4907 N N . ILE A 1 643 ? -21.036 -5.272 31.560 1.00 88.50 643 ILE A N 1
ATOM 4908 C CA . ILE A 1 643 ? -21.287 -4.868 30.166 1.00 88.50 643 ILE A CA 1
ATOM 4909 C C . ILE A 1 643 ? -22.792 -4.619 29.942 1.00 88.50 643 ILE A C 1
ATOM 4911 O O . ILE A 1 643 ? -23.629 -5.374 30.432 1.00 88.50 643 ILE A O 1
ATOM 4915 N N . GLY A 1 644 ? -23.146 -3.553 29.215 1.00 88.06 644 GLY A N 1
ATOM 4916 C CA . GLY A 1 644 ? -24.543 -3.175 28.946 1.00 88.06 644 GLY A CA 1
ATOM 4917 C C . GLY A 1 644 ? -25.146 -3.859 27.713 1.00 88.06 644 GLY A C 1
ATOM 4918 O O . GLY A 1 644 ? -26.300 -4.305 27.738 1.00 88.06 644 GLY A O 1
ATOM 4919 N N . VAL A 1 645 ? -24.348 -3.981 26.651 1.00 89.62 645 VAL A N 1
ATOM 4920 C CA . VAL A 1 645 ? -24.701 -4.633 25.381 1.00 89.62 645 VAL A CA 1
ATOM 4921 C C . VAL A 1 645 ? -23.515 -5.439 24.857 1.00 89.62 645 VAL A C 1
ATOM 4923 O O . VAL A 1 645 ? -22.380 -4.980 24.931 1.00 89.62 645 VAL A O 1
ATOM 4926 N N . ILE A 1 646 ? -23.789 -6.621 24.317 1.00 88.88 646 ILE A N 1
ATOM 4927 C CA . ILE A 1 646 ? -22.871 -7.489 23.585 1.00 88.88 646 ILE A CA 1
ATOM 4928 C C . ILE A 1 646 ? -23.355 -7.549 22.135 1.00 88.88 646 ILE A C 1
ATOM 4930 O O . ILE A 1 646 ? -24.552 -7.661 21.872 1.00 88.88 646 ILE A O 1
ATOM 4934 N N . ALA A 1 647 ? -22.432 -7.482 21.189 1.00 87.31 647 ALA A N 1
ATOM 4935 C CA . ALA A 1 647 ? -22.696 -7.638 19.772 1.00 87.31 647 ALA A CA 1
ATOM 4936 C C . ALA A 1 647 ? -21.684 -8.618 19.174 1.00 87.31 647 ALA A C 1
ATOM 4938 O O . ALA A 1 647 ? -20.485 -8.496 19.400 1.00 87.31 647 ALA A O 1
ATOM 4939 N N . GLU A 1 648 ? -22.153 -9.604 18.423 1.00 87.88 648 GLU A N 1
ATOM 4940 C CA . GLU A 1 648 ? -21.301 -10.627 17.817 1.00 87.88 648 GLU A CA 1
ATOM 4941 C C . GLU A 1 648 ? -21.928 -11.163 16.518 1.00 87.88 648 GLU A C 1
ATOM 4943 O O . GLU A 1 648 ? -23.062 -10.822 16.191 1.00 87.88 648 GLU A O 1
ATOM 4948 N N . PRO A 1 649 ? -21.249 -12.027 15.749 1.00 88.56 649 PRO A N 1
ATOM 4949 C CA . PRO A 1 649 ? -21.809 -12.516 14.490 1.00 88.56 649 PRO A CA 1
ATOM 4950 C C . PRO A 1 649 ? -22.809 -13.663 14.626 1.00 88.56 649 PRO A C 1
ATOM 4952 O O . PRO A 1 649 ? -23.476 -13.982 13.644 1.00 88.56 649 PRO A O 1
ATOM 4955 N N . GLY A 1 650 ? -22.885 -14.311 15.793 1.00 88.50 650 GLY A N 1
ATOM 4956 C CA . GLY A 1 650 ? -23.668 -15.532 15.992 1.00 88.50 650 GLY A CA 1
ATOM 4957 C C . GLY A 1 650 ? -23.263 -16.669 15.042 1.00 88.50 650 GLY A C 1
ATOM 4958 O O . GLY A 1 650 ? -22.155 -16.702 14.482 1.00 88.50 650 GLY A O 1
ATOM 4959 N N . GLY A 1 651 ? -24.163 -17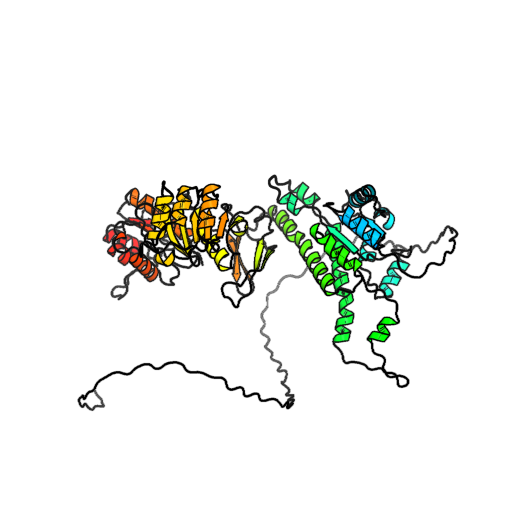.630 14.847 1.00 88.12 651 GLY A N 1
ATOM 4960 C CA . GLY A 1 651 ? -23.934 -18.817 14.026 1.00 88.12 651 GLY A CA 1
ATOM 4961 C C . GLY A 1 651 ? -23.114 -19.891 14.745 1.00 88.12 651 GLY A C 1
ATOM 4962 O O . GLY A 1 651 ? -22.341 -20.610 14.099 1.00 88.12 651 GLY A O 1
ATOM 4963 N N . SER A 1 652 ? -23.240 -19.974 16.069 1.00 85.38 652 SER A N 1
ATOM 4964 C CA . SER A 1 652 ? -22.829 -21.113 16.885 1.00 85.38 652 SER A CA 1
ATOM 4965 C C . SER A 1 652 ? -23.950 -22.152 16.947 1.00 85.38 652 SER A C 1
ATOM 4967 O O . SER A 1 652 ? -25.134 -21.838 16.895 1.00 85.38 652 SER A O 1
ATOM 4969 N N . ILE A 1 653 ? -23.595 -23.417 17.186 1.00 84.19 653 ILE A N 1
ATOM 4970 C CA . ILE A 1 653 ? -24.584 -24.448 17.567 1.00 84.19 653 ILE A CA 1
ATOM 4971 C C . ILE A 1 653 ? -25.168 -24.149 18.971 1.00 84.19 653 ILE A C 1
ATOM 4973 O O . ILE A 1 653 ? -26.176 -24.733 19.360 1.00 84.19 653 ILE A O 1
ATOM 4977 N N . ARG A 1 654 ? -24.538 -23.231 19.721 1.00 82.38 654 ARG A N 1
ATOM 4978 C CA . ARG A 1 654 ? -24.861 -22.841 21.102 1.00 82.38 654 ARG A CA 1
ATOM 4979 C C . ARG A 1 654 ? -25.296 -21.378 21.260 1.00 82.38 654 ARG A C 1
ATOM 4981 O O . ARG A 1 654 ? -25.265 -20.870 22.372 1.00 82.38 654 ARG A O 1
ATOM 4988 N N . ASP A 1 655 ? -25.734 -20.706 20.191 1.00 87.44 655 ASP A N 1
ATOM 4989 C CA . ASP A 1 655 ? -26.206 -19.306 20.267 1.00 87.44 655 ASP A CA 1
ATOM 4990 C C . ASP A 1 655 ? -27.292 -19.110 21.354 1.00 87.44 655 ASP A C 1
ATOM 4992 O O . ASP A 1 655 ? -27.329 -18.085 22.029 1.00 87.44 655 ASP A O 1
ATOM 4996 N N . GLY A 1 656 ? -28.136 -20.126 21.580 1.00 87.62 656 GLY A N 1
ATOM 4997 C CA . GLY A 1 656 ? -29.142 -20.129 22.649 1.00 87.62 656 GLY A CA 1
ATOM 4998 C C . GLY A 1 656 ? -28.569 -20.068 24.071 1.00 87.62 656 GLY A C 1
ATOM 4999 O O . GLY A 1 656 ? -29.154 -19.397 24.914 1.00 87.62 656 GLY A O 1
ATOM 5000 N N . ASP A 1 657 ? -27.411 -20.689 24.331 1.00 86.19 657 ASP A N 1
ATOM 5001 C CA . ASP A 1 657 ? -26.763 -20.657 25.652 1.00 86.19 657 ASP A CA 1
ATOM 5002 C C . ASP A 1 657 ? -26.314 -19.215 25.990 1.00 86.19 657 ASP A C 1
ATOM 5004 O O . ASP A 1 657 ? -26.486 -18.742 27.115 1.00 86.19 657 ASP A O 1
ATOM 5008 N N . ALA A 1 658 ? -25.800 -18.485 24.990 1.00 87.88 658 ALA A N 1
ATOM 5009 C CA . ALA A 1 658 ? -25.393 -17.084 25.119 1.00 87.88 658 ALA A CA 1
ATOM 5010 C C . ALA A 1 658 ? -26.595 -16.135 25.292 1.00 87.88 658 ALA A C 1
ATOM 5012 O O . ALA A 1 658 ? -26.542 -15.222 26.121 1.00 87.88 658 ALA A O 1
ATOM 5013 N N . ILE A 1 659 ? -27.692 -16.377 24.562 1.00 92.00 659 ILE A N 1
ATOM 5014 C CA . ILE A 1 659 ? -28.960 -15.643 24.706 1.00 92.00 659 ILE A CA 1
ATOM 5015 C C . ILE A 1 659 ? -29.524 -15.820 26.123 1.00 92.00 659 ILE A C 1
ATOM 5017 O O . ILE A 1 659 ? -29.812 -14.826 26.792 1.00 92.00 659 ILE A O 1
ATOM 5021 N N . ASP A 1 660 ? -29.617 -17.058 26.620 1.00 90.88 660 ASP A N 1
ATOM 5022 C CA . ASP A 1 660 ? -30.104 -17.350 27.975 1.00 90.88 660 ASP A CA 1
ATOM 5023 C C . ASP A 1 660 ? -29.204 -16.725 29.058 1.00 90.88 660 ASP A C 1
ATOM 5025 O O . ASP A 1 660 ? -29.709 -16.223 30.067 1.00 90.88 660 ASP A O 1
ATOM 5029 N N . CYS A 1 661 ? -27.884 -16.676 28.842 1.00 89.81 661 CYS A N 1
ATOM 5030 C CA . CYS A 1 661 ? -26.956 -15.983 29.737 1.00 89.81 661 CYS A CA 1
ATOM 5031 C C . CYS A 1 661 ? -27.182 -14.457 29.742 1.00 89.81 661 CYS A C 1
ATOM 5033 O O . CYS A 1 661 ? -27.350 -13.861 30.808 1.00 89.81 661 CYS A O 1
ATOM 5035 N N . CYS A 1 662 ? -27.286 -13.818 28.574 1.00 92.00 662 CYS A N 1
ATOM 5036 C CA . CYS A 1 662 ? -27.562 -12.379 28.488 1.00 92.00 662 CYS A CA 1
ATOM 5037 C C . CYS A 1 662 ? -28.918 -12.016 29.121 1.00 92.00 662 CYS A C 1
ATOM 5039 O O . CYS A 1 662 ? -29.007 -11.050 29.884 1.00 92.00 662 CYS A O 1
ATOM 5041 N N . ASN A 1 663 ? -29.949 -12.843 28.911 1.00 94.00 663 ASN A N 1
ATOM 5042 C CA . ASN A 1 663 ? -31.259 -12.697 29.552 1.00 94.00 663 ASN A CA 1
ATOM 5043 C C . ASN A 1 663 ? -31.165 -12.815 31.087 1.00 94.00 663 ASN A C 1
ATOM 5045 O O . ASN A 1 663 ? -31.678 -11.956 31.804 1.00 94.00 663 ASN A O 1
ATOM 5049 N N . LYS A 1 664 ? -30.444 -13.823 31.602 1.00 92.19 664 LYS A N 1
ATOM 5050 C CA . LYS A 1 664 ? -30.187 -14.045 33.042 1.00 92.19 664 LYS A CA 1
ATOM 5051 C C . LYS A 1 664 ? -29.550 -12.834 33.736 1.00 92.19 664 LYS A C 1
ATOM 5053 O O . LYS A 1 664 ? -29.873 -12.577 34.896 1.00 92.19 664 LYS A O 1
ATOM 5058 N N . TYR A 1 665 ? -28.644 -12.118 33.066 1.00 92.12 665 TYR A N 1
ATOM 5059 C CA . TYR A 1 665 ? -27.936 -10.963 33.638 1.00 92.12 665 TYR A CA 1
ATOM 5060 C C . TYR A 1 665 ? -28.552 -9.597 33.290 1.00 92.12 665 TYR A C 1
ATOM 5062 O O . TYR A 1 665 ? -28.151 -8.594 33.879 1.00 92.12 665 TYR A O 1
ATOM 5070 N N . GLY A 1 666 ? -29.532 -9.531 32.383 1.00 92.69 666 GLY A N 1
ATOM 5071 C CA . GLY A 1 666 ? -30.100 -8.260 31.921 1.00 92.69 666 GLY A CA 1
ATOM 5072 C C . GLY A 1 666 ? -29.149 -7.485 31.004 1.00 92.69 666 GLY A C 1
ATOM 5073 O O . GLY A 1 666 ? -29.009 -6.268 31.134 1.00 92.69 666 GLY A O 1
ATOM 5074 N N . VAL A 1 667 ? -28.492 -8.193 30.086 1.00 91.56 667 VAL A N 1
ATOM 5075 C CA . VAL A 1 667 ? -27.568 -7.654 29.079 1.00 91.56 667 VAL A CA 1
ATOM 5076 C C . VAL A 1 667 ? -28.208 -7.786 27.698 1.00 91.56 667 VAL A C 1
ATOM 5078 O O . VAL A 1 667 ? -28.899 -8.765 27.419 1.00 91.56 667 VAL A O 1
ATOM 5081 N N . SER A 1 668 ? -28.022 -6.784 26.841 1.00 92.94 668 SER A N 1
ATOM 5082 C CA . SER A 1 668 ? -28.556 -6.809 25.474 1.00 92.94 668 SER A CA 1
ATOM 5083 C C . SER A 1 668 ? -27.617 -7.611 24.564 1.00 92.94 668 SER A C 1
ATOM 5085 O O . SER A 1 668 ? -26.418 -7.372 24.624 1.00 92.94 668 SER A O 1
ATOM 5087 N N . LEU A 1 669 ? -28.114 -8.503 23.705 1.00 91.81 669 LEU A N 1
ATOM 5088 C CA . LEU A 1 669 ? -27.311 -9.292 22.758 1.00 91.81 669 LEU A CA 1
ATOM 5089 C C . LEU A 1 669 ? -27.761 -9.045 21.311 1.00 91.81 669 LEU A C 1
ATOM 5091 O O . LEU A 1 669 ? -28.945 -9.185 20.991 1.00 91.81 669 LEU A O 1
ATOM 5095 N N . LEU A 1 670 ? -26.812 -8.678 20.446 1.00 91.25 670 LEU A N 1
ATOM 5096 C CA . LEU A 1 670 ? -27.022 -8.337 19.036 1.00 91.25 670 LEU A CA 1
ATOM 5097 C C . LEU A 1 670 ? -26.254 -9.299 18.115 1.00 91.25 670 LEU A C 1
ATOM 5099 O O . LEU A 1 670 ? -25.050 -9.473 18.287 1.00 91.25 670 LEU A O 1
ATOM 5103 N N . PHE A 1 671 ? -26.917 -9.863 17.103 1.00 92.12 671 PHE A N 1
ATOM 5104 C CA . PHE A 1 671 ? -26.291 -10.697 16.071 1.00 92.12 671 PHE A CA 1
ATOM 5105 C C . PHE A 1 671 ? -26.163 -9.967 14.724 1.00 92.12 671 PHE A C 1
ATOM 5107 O O . PHE A 1 671 ? -27.156 -9.491 14.171 1.00 92.12 671 PHE A O 1
ATOM 5114 N N . THR A 1 672 ? -24.947 -9.907 14.169 1.00 88.19 672 THR A N 1
ATOM 5115 C CA . THR A 1 672 ? -24.666 -9.256 12.869 1.00 88.19 672 THR A CA 1
ATOM 5116 C C . THR A 1 672 ? -24.749 -10.201 11.669 1.00 88.19 672 THR A C 1
ATOM 5118 O O . THR A 1 672 ? -24.977 -9.750 10.552 1.00 88.19 672 THR A O 1
ATOM 5121 N N . ASN A 1 673 ? -24.560 -11.511 11.873 1.00 89.88 673 ASN A N 1
ATOM 5122 C CA . ASN A 1 673 ? -24.344 -12.527 10.829 1.00 89.88 673 ASN A CA 1
ATOM 5123 C C . ASN A 1 673 ? -23.068 -12.345 9.966 1.00 89.88 673 ASN A C 1
ATOM 5125 O O . ASN A 1 673 ? -22.857 -13.128 9.038 1.00 89.88 673 ASN A O 1
ATOM 5129 N N . VAL A 1 674 ? -22.187 -11.381 10.272 1.00 87.19 674 VAL A N 1
ATOM 5130 C CA . VAL A 1 674 ? -20.960 -11.087 9.496 1.00 87.19 674 VAL A CA 1
ATOM 5131 C C . VAL A 1 674 ? -19.717 -11.170 10.390 1.00 87.19 674 VAL A C 1
ATOM 5133 O O . VAL A 1 674 ? -19.738 -10.671 11.508 1.00 87.19 674 VAL A O 1
ATOM 5136 N N . ARG A 1 675 ? -18.649 -11.839 9.928 1.00 86.50 675 ARG A N 1
ATOM 5137 C CA . ARG A 1 675 ? -17.421 -12.131 10.701 1.00 86.50 675 ARG A CA 1
ATOM 5138 C C . ARG A 1 675 ? -16.202 -11.478 10.053 1.00 86.50 675 ARG A C 1
ATOM 5140 O O . ARG A 1 675 ? -15.945 -11.740 8.880 1.00 86.50 675 ARG A O 1
ATOM 5147 N N . HIS A 1 676 ? -15.406 -10.752 10.835 1.00 79.44 676 HIS A N 1
ATOM 5148 C CA . HIS A 1 676 ? -14.313 -9.901 10.339 1.00 79.44 676 HIS A CA 1
ATOM 5149 C C . HIS A 1 676 ? -12.935 -10.442 10.740 1.00 79.44 676 HIS A C 1
ATOM 5151 O O . HIS A 1 676 ? -12.138 -9.799 11.418 1.00 79.44 676 HIS A O 1
ATOM 5157 N N . PHE A 1 677 ? -12.659 -11.687 10.341 1.00 79.12 677 PHE A N 1
ATOM 5158 C CA . PHE A 1 677 ? -11.395 -12.353 10.659 1.00 79.12 677 PHE A CA 1
ATOM 5159 C C . PHE A 1 677 ? -10.223 -11.799 9.840 1.00 79.12 677 PHE A C 1
ATOM 5161 O O . PHE A 1 677 ? -10.104 -12.071 8.642 1.00 79.12 677 PHE A O 1
ATOM 5168 N N . ARG A 1 678 ? -9.281 -11.140 10.520 1.00 76.06 678 ARG A N 1
ATOM 5169 C CA . ARG A 1 678 ? -7.970 -10.763 9.973 1.00 76.06 678 ARG A CA 1
ATOM 5170 C C . ARG A 1 678 ? -6.820 -11.467 10.708 1.00 76.06 678 ARG A C 1
ATOM 5172 O O . ARG A 1 678 ? -6.960 -11.909 11.851 1.00 76.06 678 ARG A O 1
ATOM 5179 N N . HIS A 1 679 ? -5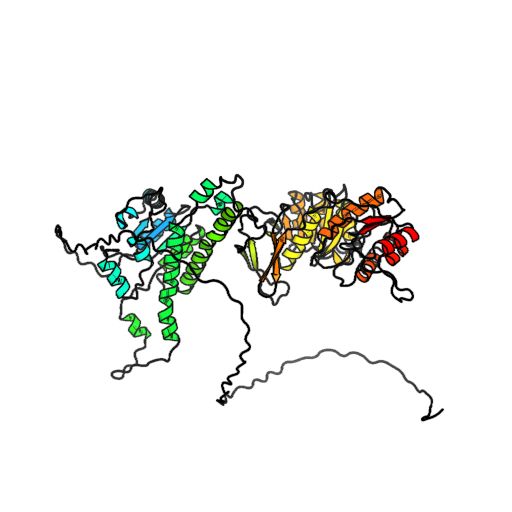.724 -11.667 9.977 1.00 74.06 679 HIS A N 1
ATOM 5180 C CA . HIS A 1 679 ? -4.539 -12.428 10.382 1.00 74.06 679 HIS A CA 1
ATOM 5181 C C . HIS A 1 679 ? -3.308 -11.992 9.585 1.00 74.06 679 HIS A C 1
ATOM 5183 O O . HIS A 1 679 ? -3.482 -11.271 8.576 1.00 74.06 679 HIS A O 1
#

Radius of gyration: 37.87 Å; chains: 1; bounding box: 95×87×126 Å

Secondary structure (DSSP, 8-state):
--------------------------------------------------------------------------------------------PPPP----S-PPPEEEEEESS-TTHHHHHHHHHHTT-EEEE-HHHHHHHHHTT--EEEHHHHHS----GGGTTTT-SHHHHHHHH--TT-HHHHHHHHHTTTT-SS--S-SEEEEE---HHHHHTSTT---HHHHHTT--SHHHHHHHHHHHHHHHTHHHHHHHHTS------BTTB---HHHHHTTS-------EEEE--GGGHHHHHHHHHHT---HHHHHHHHHHHHHHHTTHHHHHHHHHTT--S-SS-SS----EEEEEEES-SSSTTS-EEEEEE-STTTTT--STTT-EEEESSPP-HHHHHHHHHHHHHHHH-SS-EEEEEETTEEEEEEE-SSHHHHHHHHHHH-HHHHTT-EEEESS-B-HHHHHHHHHPBPTTTSSSBPP-SEEEES-B-HHHHHHHHTT-SS-EEEE--PPPSS-EEEEEETTEEEEEE-----GGGS--EE-SSSPPPHHHHHHHHHHHHHHTT--SSS-----BSSSBB-----S-SSHHHHHHHHHHHHGGGGTT-EEE-SS-------SS-S---HHHHHHHTT-SEEEE----TTHHHHHHHHHHHT-EEEE-S------

Sequence (679 aa):
MNDSDAALAHYRSPVSSKINGWVMQRHGRNTVVGFRTSITTAAASALIRTRLLRPCNSSRSYIHLVSFLQLVSCGSMLYPVEAMAGANTVAIPMADSQASGSGRKQALISLSDKKDLAFLGNGLQELGYTIVSTGGTASALETAGVSVTKVEQLTGFPEMLDGRVKTLHPNIHGGILARRDQKQHMEALIKHGIGSTTTGTFDVVVVNLYPFYDKVSSASGIAFEDGIENIDIGGPAMITAAAKVIHLDQMLQLMFESRNILLVVHDSTVVSIKSVLAIKGISPVYCTCRALNVQDYPELLGFLQRNQDDQQFRRKLAAKAFQHVAYDSAVSERLRKQTVGDDFPSSLTVPLSLKCSLRYGENPHQKAAFYVDKSLSEVNGSGIATAVQHHGKEMSYNNYLDADAAWNCVCEFNKPTCVIVKHTNPCGVASRDDIIEAYKLSVKADPVSAFGGIVAFNIEVDEDLAKEIHEFRSPTDGVTRMFYEIVVAPKYSKKGLEILHGKSKTLRILEASKNKKGKLSLRQVGGGWLAQDSDDLTPEDIEFNLVSEKTPQENELSDAIPLFHVEFEAQEHFTVAITVQGNCMLGMGSGQPNRLESLRIALRKAGDEVKGAALASDAFFPFEFVCPSPWKDAVEEACESGIGVIAEPGGSIRDGDAIDCCNKYGVSLLFTNVRHFRH

pLDDT: mean 72.89, std 25.28, range [21.56, 98.62]

Organism: Rhododendron simsii (NCBI:txid118357)